Protein AF-A0A8J2WYN8-F1 (afdb_monomer)

Radius of gyration: 25.03 Å; Cα contacts (8 Å, |Δi|>4): 857; chains: 1; bounding box: 60×50×77 Å

InterPro domains:
  IPR005123 Oxoglutarate/iron-dependent dioxygenase domain [PS51471] (259-379)
  IPR044862 Prolyl 4-hydroxylase alpha subunit, Fe(2+) 2OG dioxygenase domain [PF13640] (271-374)

Sequence (410 aa):
MHRRAALITAIAVASALSGGSVPQGVRRVAVSDGVRQPEVDALINAARDCVGVSYASTRIDNTRRCALFESLDDIEPLIEYWDEIGGAPLLMLADDQSWDDSCNVTARAAAAVDKFAAQHALLKSLSTRPTAAKHVVAENVAIDGSYVDHGGDRWFDTSRVAAVDGLVDEALSASLLKAMRARPDGVDKRSWRRGALRDVVDGESLSSAGACWGLSSARLKSLYASDAVMELQSRIVAYLERCNDEVLVSALPEAALGDAVGPIAANAPVHGDEYGWHIDADPMLLPPGPFTDFFGRAPNRAPGCPRFVSALVYPVPEWQPDWGAPTEFLDPPTGETIAIEPRPGRVVFLDQDVSHRVCAPTAAACSRPRYSLVMKLVLHAPGAVARFAPDPPDTVVGSARPPADAIDAS

pLDDT: mean 86.94, std 16.6, range [26.22, 98.81]

Nearest PDB structures (foldseek):
  6zbn-assembly4_D  TM=6.336E-01  e=5.758E-04  Homo sapiens
  3kt4-assembly1_A  TM=5.141E-01  e=1.601E-03  Saccharomyces cerevisiae
  2rdq-assembly1_A  TM=4.640E-01  e=2.440E-03  Streptomyces avermitilis
  4nhm-assembly1_A  TM=5.851E-01  e=1.673E-02  Saccharomyces cerevisiae S288C
  7b01-assembly1_A  TM=4.293E-01  e=7.404E-01  Escherichia coli

Structure (mmCIF, N/CA/C/O backbone):
data_AF-A0A8J2WYN8-F1
#
_entry.id   AF-A0A8J2WYN8-F1
#
loop_
_atom_site.group_PDB
_atom_site.id
_atom_site.type_symbol
_atom_site.label_atom_id
_atom_site.label_alt_id
_atom_site.label_comp_id
_atom_site.label_asym_id
_atom_site.label_entity_id
_atom_site.label_seq_id
_atom_site.pdbx_PDB_ins_code
_atom_site.Cartn_x
_atom_site.Cartn_y
_atom_site.Cartn_z
_atom_site.occupancy
_atom_site.B_iso_or_equiv
_atom_site.auth_seq_id
_atom_site.auth_comp_id
_atom_site.auth_asym_id
_atom_site.auth_atom_id
_atom_site.pdbx_PDB_model_num
ATOM 1 N N . MET A 1 1 ? -9.148 28.304 49.573 1.00 35.09 1 MET A N 1
ATOM 2 C CA . MET A 1 1 ? -8.617 27.595 48.384 1.00 35.09 1 MET A CA 1
ATOM 3 C C . MET A 1 1 ? -8.195 26.161 48.723 1.00 35.09 1 MET A C 1
ATOM 5 O O . MET A 1 1 ? -7.180 25.661 48.272 1.00 35.09 1 MET A O 1
ATOM 9 N N . HIS A 1 2 ? -9.046 25.479 49.484 1.00 32.72 2 HIS A N 1
ATOM 10 C CA . HIS A 1 2 ? -9.071 24.042 49.729 1.00 32.72 2 HIS A CA 1
ATOM 11 C C . HIS A 1 2 ? -10.560 23.679 49.761 1.00 32.72 2 HIS A C 1
ATOM 13 O O . HIS A 1 2 ? -11.350 24.506 50.223 1.00 32.72 2 HIS A O 1
ATOM 19 N N . ARG A 1 3 ? -10.911 22.469 49.307 1.00 27.56 3 ARG A N 1
ATOM 20 C CA . ARG A 1 3 ? -12.270 21.920 49.080 1.00 27.56 3 ARG A CA 1
ATOM 21 C C . ARG A 1 3 ? -12.841 22.140 47.675 1.00 27.56 3 ARG A C 1
ATOM 23 O O . ARG A 1 3 ? -13.651 23.033 47.462 1.00 27.56 3 ARG A O 1
ATOM 30 N N . ARG A 1 4 ? -12.475 21.240 46.757 1.00 26.22 4 ARG A N 1
ATOM 31 C CA . ARG A 1 4 ? -13.317 20.750 45.643 1.00 26.22 4 ARG A CA 1
ATOM 32 C C . ARG A 1 4 ? -12.745 19.436 45.074 1.00 26.22 4 ARG A C 1
ATOM 34 O O . ARG A 1 4 ? -12.558 19.293 43.880 1.00 26.22 4 ARG A O 1
ATOM 41 N N . ALA A 1 5 ? -12.415 18.494 45.963 1.00 29.89 5 ALA A N 1
ATOM 42 C CA . ALA A 1 5 ? -11.735 17.239 45.615 1.00 29.89 5 ALA A CA 1
ATOM 43 C C . ALA A 1 5 ? -12.341 15.993 46.297 1.00 29.89 5 ALA A C 1
ATOM 45 O O . ALA A 1 5 ? -11.616 15.057 46.598 1.00 29.89 5 ALA A O 1
ATOM 46 N N . ALA A 1 6 ? -13.643 15.962 46.611 1.00 28.42 6 ALA A N 1
ATOM 47 C CA . ALA A 1 6 ? -14.200 14.809 47.340 1.00 28.42 6 ALA A CA 1
ATOM 48 C C . ALA A 1 6 ? -15.687 14.499 47.096 1.00 28.42 6 ALA A C 1
ATOM 50 O O . ALA A 1 6 ? -16.316 13.858 47.931 1.00 28.42 6 ALA A O 1
ATOM 51 N N . LEU A 1 7 ? -16.293 14.941 45.992 1.00 26.84 7 LEU A N 1
ATOM 52 C CA . LEU A 1 7 ? -17.714 14.662 45.768 1.00 26.84 7 LEU A CA 1
ATOM 53 C C . LEU A 1 7 ? -18.052 14.610 44.275 1.00 26.84 7 LEU A C 1
ATOM 55 O O . LEU A 1 7 ? -18.642 15.554 43.785 1.00 26.84 7 LEU A O 1
ATOM 59 N N . ILE A 1 8 ? -17.611 13.557 43.572 1.00 28.39 8 ILE A N 1
ATOM 60 C CA . ILE A 1 8 ? -18.200 12.932 42.357 1.00 28.39 8 ILE A CA 1
ATOM 61 C C . ILE A 1 8 ? -17.466 11.577 42.179 1.00 28.39 8 ILE A C 1
ATOM 63 O O . ILE A 1 8 ? -16.752 11.322 41.221 1.00 28.39 8 ILE A O 1
ATOM 67 N N . THR A 1 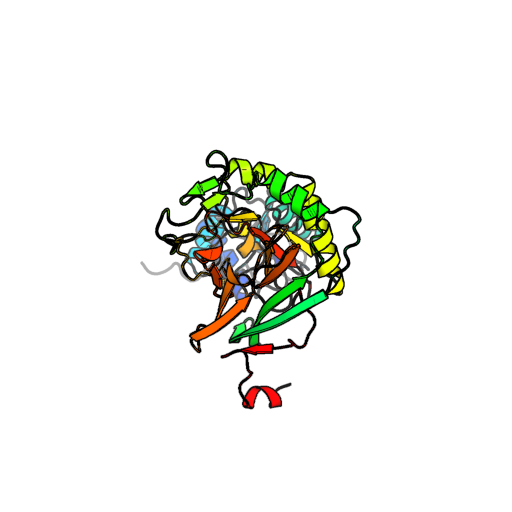9 ? -17.552 10.693 43.176 1.00 30.94 9 THR A N 1
ATOM 68 C CA . THR A 1 9 ? -17.023 9.307 43.075 1.00 30.94 9 THR A CA 1
ATOM 69 C C . THR A 1 9 ? -18.038 8.286 43.598 1.00 30.94 9 THR A C 1
ATOM 71 O O . THR A 1 9 ? -17.698 7.158 43.915 1.00 30.94 9 THR A O 1
ATOM 74 N N . ALA A 1 10 ? -19.317 8.661 43.687 1.00 27.75 10 ALA A N 1
ATOM 75 C CA . ALA A 1 10 ? -20.355 7.796 44.256 1.00 27.75 10 ALA A CA 1
ATOM 76 C C . ALA A 1 10 ? -21.589 7.591 43.360 1.00 27.75 10 ALA A C 1
ATOM 78 O O . ALA A 1 10 ? -22.532 6.943 43.794 1.00 27.75 10 ALA A O 1
ATOM 79 N N . ILE A 1 11 ? -21.604 8.100 42.121 1.00 30.20 11 ILE A N 1
ATOM 80 C CA . ILE A 1 11 ? -22.766 7.939 41.219 1.00 30.20 11 ILE A CA 1
ATOM 81 C C . ILE A 1 11 ? -22.495 6.945 40.072 1.00 30.20 11 ILE A C 1
ATOM 83 O O . ILE A 1 11 ? -23.433 6.380 39.526 1.00 30.20 11 ILE A O 1
ATOM 87 N N . ALA A 1 12 ? -21.237 6.615 39.767 1.00 31.59 12 ALA A N 1
ATOM 88 C CA . ALA A 1 12 ? -20.914 5.754 38.622 1.00 31.59 12 ALA A CA 1
ATOM 89 C C . ALA A 1 12 ? -20.920 4.234 38.903 1.00 31.59 12 ALA A C 1
ATOM 91 O O . ALA A 1 12 ? -20.839 3.455 37.964 1.00 31.59 12 ALA A O 1
ATOM 92 N N . VAL A 1 13 ? -21.040 3.779 40.159 1.00 32.12 13 VAL A N 1
ATOM 93 C CA . VAL A 1 13 ? -20.859 2.343 40.494 1.00 32.12 13 VAL A CA 1
ATOM 94 C C . VAL A 1 13 ? -22.176 1.595 40.772 1.00 32.12 13 VAL A C 1
ATOM 96 O O . VAL A 1 13 ? -22.166 0.384 40.956 1.00 32.12 13 VAL A O 1
ATOM 99 N N . ALA A 1 14 ? -23.340 2.255 40.739 1.00 29.53 14 ALA A N 1
ATOM 100 C CA . ALA A 1 14 ? -24.606 1.604 41.115 1.00 29.53 14 ALA A CA 1
ATOM 101 C C . ALA A 1 14 ? -25.572 1.253 39.962 1.00 29.53 14 ALA A C 1
ATOM 103 O O . ALA A 1 14 ? -26.503 0.491 40.200 1.00 29.53 14 ALA A O 1
ATOM 104 N N . SER A 1 15 ? -25.370 1.728 38.726 1.00 34.28 15 SER A N 1
ATOM 105 C CA . SER A 1 15 ? -26.330 1.477 37.625 1.00 34.28 15 SER A CA 1
ATOM 106 C C . SER A 1 15 ? -25.918 0.397 36.623 1.00 34.28 15 SER A C 1
ATOM 108 O O . SER A 1 15 ? -26.690 0.085 35.725 1.00 34.28 15 SER A O 1
ATOM 110 N N . ALA A 1 16 ? -24.755 -0.238 36.787 1.00 35.59 16 ALA A N 1
ATOM 111 C CA . ALA A 1 16 ? -24.301 -1.283 35.865 1.00 35.59 16 ALA A CA 1
ATOM 112 C C . ALA A 1 16 ? -24.928 -2.676 36.105 1.00 35.59 16 ALA A C 1
ATOM 114 O O . ALA A 1 16 ? -24.562 -3.620 35.414 1.00 35.59 16 ALA A O 1
ATOM 115 N N . LEU A 1 17 ? -25.850 -2.851 37.065 1.00 38.47 17 LEU A N 1
ATOM 116 C CA . LEU A 1 17 ? -26.374 -4.187 37.414 1.00 38.47 17 LEU A CA 1
ATOM 117 C C . LEU A 1 17 ? -27.896 -4.307 37.547 1.00 38.47 17 LEU A C 1
ATOM 119 O O . LEU A 1 17 ? -28.401 -5.316 38.030 1.00 38.47 17 LEU A O 1
ATOM 123 N N . SER A 1 18 ? -28.672 -3.320 37.124 1.00 35.66 18 SER A N 1
ATOM 124 C CA . SER A 1 18 ? -30.131 -3.466 37.031 1.00 35.66 18 SER A CA 1
ATOM 125 C C . SER A 1 18 ? -30.677 -2.328 36.189 1.00 35.66 18 SER A C 1
ATOM 127 O O . SER A 1 18 ? -30.191 -1.212 36.330 1.00 35.66 18 SER A O 1
ATOM 129 N N . GLY A 1 19 ? -31.643 -2.614 35.309 1.00 41.75 19 GLY A N 1
ATOM 130 C CA . GLY A 1 19 ? -32.281 -1.663 34.387 1.00 41.75 19 GLY A CA 1
ATOM 131 C C . GLY A 1 19 ? -32.962 -0.484 35.088 1.00 41.75 19 GLY A C 1
ATOM 132 O O . GLY A 1 19 ? -34.185 -0.405 35.155 1.00 41.75 19 GLY A O 1
ATOM 133 N N . GLY A 1 20 ? -32.156 0.410 35.649 1.00 38.44 20 GLY A N 1
ATOM 134 C CA . GLY A 1 20 ? -32.548 1.640 36.305 1.00 38.44 20 GLY A CA 1
ATOM 135 C C . GLY A 1 20 ? -32.341 2.810 35.359 1.00 38.44 20 GLY A C 1
ATOM 136 O O . GLY A 1 20 ? -31.286 2.945 34.741 1.00 38.44 20 GLY A O 1
ATOM 137 N N . SER A 1 21 ? -33.359 3.660 35.277 1.00 48.25 21 SER A N 1
ATOM 138 C CA . SER A 1 21 ? -33.360 4.909 34.520 1.00 48.25 21 SER A CA 1
ATOM 139 C C . SER A 1 21 ? -32.094 5.730 34.781 1.00 48.25 21 SER A C 1
ATOM 141 O O . SER A 1 21 ? -31.799 6.067 35.933 1.00 48.25 21 SER A O 1
ATOM 143 N N . VAL A 1 22 ? -31.373 6.075 33.713 1.00 54.19 22 VAL A N 1
ATOM 144 C CA . VAL A 1 22 ? -30.202 6.960 33.744 1.00 54.19 22 VAL A CA 1
ATOM 145 C C . VAL A 1 22 ? -30.594 8.306 34.388 1.00 54.19 22 VAL A C 1
ATOM 147 O O . VAL A 1 22 ? -31.650 8.847 34.045 1.00 54.19 22 VAL A O 1
ATOM 150 N N . PRO A 1 23 ? -29.804 8.863 35.332 1.00 55.50 23 PRO A N 1
ATOM 151 C CA . PRO A 1 23 ? -30.105 10.157 35.944 1.00 55.50 23 PRO A CA 1
ATOM 152 C C . PRO A 1 23 ? -30.298 11.248 34.883 1.00 55.50 23 PRO A C 1
ATOM 154 O O . PRO A 1 23 ? -29.521 11.326 33.931 1.00 55.50 23 PRO A O 1
ATOM 157 N N . GLN A 1 24 ? -31.303 12.117 35.054 1.00 53.19 24 GLN A N 1
ATOM 158 C CA . GLN A 1 24 ? -31.520 13.258 34.156 1.00 53.19 24 GLN A CA 1
ATOM 159 C C . GLN A 1 24 ? -30.220 14.069 33.997 1.00 53.19 24 GLN A C 1
ATOM 161 O O . GLN A 1 24 ? -29.684 14.581 34.979 1.00 53.19 24 GLN A O 1
ATOM 166 N N . GLY A 1 25 ? -29.720 14.172 32.760 1.00 69.75 25 GLY A N 1
ATOM 167 C CA . GLY A 1 25 ? -28.495 14.907 32.415 1.00 69.75 25 GLY A CA 1
ATOM 168 C C . GLY A 1 25 ? -27.235 14.054 32.206 1.00 69.75 25 GLY A C 1
ATOM 169 O O . GLY A 1 25 ? -26.208 14.615 31.832 1.00 69.75 25 GLY A O 1
ATOM 170 N N . VAL A 1 26 ? -27.294 12.732 32.406 1.00 79.56 26 VAL A N 1
ATOM 171 C CA . VAL A 1 26 ? -26.213 11.796 32.043 1.00 79.56 26 VAL A CA 1
ATOM 172 C C . VAL A 1 26 ? -26.554 11.124 30.711 1.00 79.56 26 VAL A C 1
ATOM 174 O O . VAL A 1 26 ? -27.660 10.615 30.547 1.00 79.56 26 VAL A O 1
ATOM 177 N N . ARG A 1 27 ? -25.620 11.132 29.756 1.00 88.69 27 ARG A N 1
ATOM 178 C CA . ARG A 1 27 ? -25.753 10.452 28.453 1.00 88.69 27 ARG A CA 1
ATOM 179 C C . ARG A 1 27 ? -25.045 9.098 28.467 1.00 88.69 27 ARG A C 1
ATOM 181 O O . ARG A 1 27 ? -24.348 8.782 29.431 1.00 88.69 27 ARG A O 1
ATOM 188 N N . ARG A 1 28 ? -25.192 8.282 27.424 1.00 91.44 28 ARG A N 1
ATOM 189 C CA . ARG A 1 28 ? -24.475 7.002 27.307 1.00 91.44 28 ARG A CA 1
ATOM 190 C C . ARG A 1 28 ? -23.304 7.061 26.340 1.00 91.44 28 ARG A C 1
ATOM 192 O O . ARG A 1 28 ? -23.324 7.768 25.338 1.00 91.44 28 ARG A O 1
ATOM 199 N N . VAL A 1 29 ? -22.283 6.278 26.661 1.00 93.19 29 VAL A N 1
ATOM 200 C CA . VAL A 1 29 ? -21.207 5.917 25.741 1.00 93.19 29 VAL A CA 1
ATOM 201 C C . VAL A 1 29 ? -21.162 4.398 25.641 1.00 93.19 29 VAL A C 1
ATOM 203 O O . VAL A 1 29 ? -21.117 3.699 26.653 1.00 93.19 29 VAL A O 1
ATOM 206 N N . ALA A 1 30 ? -21.218 3.864 24.431 1.00 92.31 30 ALA A N 1
ATOM 207 C CA . ALA A 1 30 ? -21.058 2.439 24.193 1.00 92.31 30 ALA A CA 1
ATOM 208 C C . ALA A 1 30 ? -19.592 2.164 23.909 1.00 92.31 30 ALA A C 1
ATOM 210 O O . ALA A 1 30 ? -19.028 2.786 23.015 1.00 92.31 30 ALA A O 1
ATOM 211 N N . VAL A 1 31 ? -18.973 1.260 24.659 1.00 93.44 31 VAL A N 1
ATOM 212 C CA . VAL A 1 31 ? -17.551 0.955 24.528 1.00 93.44 31 VAL A CA 1
ATOM 213 C C . VAL A 1 31 ? -17.369 -0.533 24.282 1.00 93.44 31 VAL A C 1
ATOM 215 O O . VAL A 1 31 ? -17.897 -1.361 25.025 1.00 93.44 31 VAL A O 1
ATOM 218 N N . SER A 1 32 ? -16.605 -0.866 23.245 1.00 91.38 32 SER A N 1
ATOM 219 C CA . SER A 1 32 ? -16.239 -2.251 22.925 1.00 91.38 32 SER A CA 1
ATOM 220 C C . SER A 1 32 ? -15.540 -2.974 24.084 1.00 91.38 32 SER A C 1
ATOM 222 O O . SER A 1 32 ? -14.856 -2.354 24.909 1.00 91.38 32 SER A O 1
ATOM 224 N N . ASP A 1 33 ? -15.666 -4.299 24.130 1.00 85.56 33 ASP A N 1
ATOM 225 C CA . ASP A 1 33 ? -15.058 -5.141 25.172 1.00 85.56 33 ASP A CA 1
ATOM 226 C C . ASP A 1 33 ? -13.519 -5.084 25.202 1.00 85.56 33 ASP A C 1
ATOM 228 O O . ASP A 1 33 ? -12.912 -5.292 26.252 1.00 85.56 33 ASP A O 1
ATOM 232 N N . GLY A 1 34 ? -12.878 -4.703 24.093 1.00 83.06 34 GLY A N 1
ATOM 233 C CA . GLY A 1 34 ? -11.422 -4.538 24.004 1.00 83.06 34 GLY A CA 1
ATOM 234 C C . GLY A 1 34 ? -10.844 -3.313 24.733 1.00 83.06 34 GLY A C 1
ATOM 235 O O . GLY A 1 34 ? -9.624 -3.164 24.783 1.00 83.06 34 GLY A O 1
ATOM 236 N N . VAL A 1 35 ? -11.675 -2.421 25.287 1.00 87.38 35 VAL A N 1
ATOM 237 C CA . VAL A 1 35 ? -11.226 -1.199 25.986 1.00 87.38 35 VAL A CA 1
ATOM 238 C C . VAL A 1 35 ? -11.249 -1.419 27.498 1.00 87.38 35 VAL A C 1
ATOM 240 O O . VAL A 1 35 ? -12.298 -1.688 28.086 1.00 87.38 35 VAL A O 1
ATOM 243 N N . ARG A 1 36 ? -10.114 -1.294 28.183 1.00 89.62 36 ARG A N 1
ATOM 244 C CA . ARG A 1 36 ? -10.027 -1.628 29.615 1.00 89.62 36 ARG A CA 1
ATOM 245 C C . ARG A 1 36 ? -10.719 -0.572 30.472 1.00 89.62 36 ARG A C 1
ATOM 247 O O . ARG A 1 36 ? -10.819 0.587 30.089 1.00 89.62 36 ARG A O 1
ATOM 254 N N . GLN A 1 37 ? -11.160 -0.952 31.673 1.00 91.94 37 GLN A N 1
ATOM 255 C CA . GLN A 1 37 ? -11.884 -0.034 32.562 1.00 91.94 37 GLN A CA 1
ATOM 256 C C . GLN A 1 37 ? -11.144 1.291 32.848 1.00 91.94 37 GLN A C 1
ATOM 258 O O . GLN A 1 37 ? -11.787 2.330 32.749 1.00 91.94 37 GLN A O 1
ATOM 263 N N . PRO A 1 38 ? -9.819 1.315 33.100 1.00 92.44 38 PRO A N 1
ATOM 264 C CA . PRO A 1 38 ? -9.104 2.580 33.283 1.00 92.44 38 PRO A CA 1
ATOM 265 C C . PRO A 1 38 ? -9.143 3.491 32.046 1.00 92.44 38 PRO A C 1
ATOM 267 O O . PRO A 1 38 ? -9.173 4.709 32.187 1.00 92.44 38 PRO A O 1
ATOM 270 N N . GLU A 1 39 ? -9.167 2.912 30.840 1.00 91.94 39 GLU A N 1
ATOM 271 C CA . GLU A 1 39 ? -9.301 3.662 29.583 1.00 91.94 39 GLU A CA 1
ATOM 272 C C . GLU A 1 39 ? -10.721 4.229 29.450 1.00 91.94 39 GLU A C 1
ATOM 274 O O . GLU A 1 39 ? -10.882 5.384 29.072 1.00 91.94 39 GLU A O 1
ATOM 279 N N . VAL A 1 40 ? -11.745 3.459 29.838 1.00 93.38 40 VAL A N 1
ATOM 280 C CA . VAL A 1 40 ? -13.140 3.933 29.889 1.00 93.38 40 VAL A CA 1
ATOM 281 C C . VAL A 1 40 ? -13.297 5.098 30.867 1.00 93.38 40 VAL A C 1
ATOM 283 O O . VAL A 1 40 ? -13.928 6.100 30.536 1.00 93.38 40 VAL A O 1
ATOM 286 N N . ASP A 1 41 ? -12.711 4.993 32.058 1.00 93.31 41 ASP A N 1
ATOM 287 C CA . ASP A 1 41 ? -12.786 6.046 33.072 1.00 93.31 41 ASP A CA 1
ATOM 288 C C . ASP A 1 41 ? -12.071 7.320 32.595 1.00 93.31 41 ASP A C 1
ATOM 290 O O . ASP A 1 41 ? -12.592 8.426 32.757 1.00 93.31 41 ASP A O 1
ATOM 294 N N . ALA A 1 42 ? -10.899 7.176 31.967 1.00 92.56 42 ALA A N 1
ATOM 295 C CA . ALA A 1 42 ? -10.177 8.286 31.351 1.00 92.56 42 ALA A CA 1
ATOM 296 C C . ALA A 1 42 ? -11.002 8.945 30.235 1.00 92.56 42 ALA A C 1
ATOM 298 O O . ALA A 1 42 ? -11.118 10.168 30.214 1.00 92.56 42 ALA A O 1
ATOM 299 N N . LEU A 1 43 ? -11.635 8.149 29.369 1.00 93.06 43 LEU A N 1
ATOM 300 C CA . LEU A 1 43 ? -12.469 8.626 28.266 1.00 93.06 43 LEU A CA 1
ATOM 301 C C . LEU A 1 43 ? -13.679 9.427 28.764 1.00 93.06 43 LEU A C 1
ATOM 303 O O . LEU A 1 43 ? -13.981 10.497 28.242 1.00 93.06 43 LEU A O 1
ATOM 307 N N . ILE A 1 44 ? -14.363 8.939 29.803 1.00 93.31 44 ILE A N 1
ATOM 308 C CA . ILE A 1 44 ? -15.505 9.642 30.406 1.00 93.31 44 ILE A CA 1
ATOM 309 C C . ILE A 1 44 ? -15.057 10.960 31.049 1.00 93.31 44 ILE A C 1
ATOM 311 O O . ILE A 1 44 ? -15.760 11.967 30.940 1.00 93.31 44 ILE A O 1
ATOM 315 N N . ASN A 1 45 ? -13.898 10.972 31.715 1.00 92.31 45 ASN A N 1
ATOM 316 C CA . ASN A 1 45 ? -13.340 12.199 32.280 1.00 92.31 45 ASN A CA 1
ATOM 317 C C . ASN A 1 45 ? -12.979 13.203 31.178 1.00 92.31 45 ASN A C 1
ATOM 319 O O . ASN A 1 45 ? -13.377 14.358 31.284 1.00 92.31 45 ASN A O 1
ATOM 323 N N . ALA A 1 46 ? -12.332 12.751 30.102 1.00 91.38 46 ALA A N 1
ATOM 324 C CA . ALA A 1 46 ? -12.022 13.571 28.936 1.00 91.38 46 ALA A CA 1
ATOM 325 C C . ALA A 1 46 ? -13.289 14.171 28.309 1.00 91.38 46 ALA A C 1
ATOM 327 O O . ALA A 1 46 ? -13.356 15.376 28.089 1.00 91.38 46 ALA A O 1
ATOM 328 N N . ALA A 1 47 ? -14.340 13.369 28.113 1.00 91.06 47 ALA A N 1
ATOM 329 C CA . ALA A 1 47 ? -15.616 13.851 27.587 1.00 91.06 47 ALA A CA 1
ATOM 330 C C . ALA A 1 47 ? -16.261 14.907 28.501 1.00 91.06 47 ALA A C 1
ATOM 332 O O . ALA A 1 47 ? -16.721 15.946 28.030 1.00 91.06 47 ALA A O 1
ATOM 333 N N . ARG A 1 48 ? -16.251 14.695 29.821 1.00 91.19 48 ARG A N 1
ATOM 334 C CA . ARG A 1 48 ? -16.761 15.691 30.772 1.00 91.19 48 ARG A CA 1
ATOM 335 C C . ARG A 1 48 ? -15.960 16.989 30.715 1.00 91.19 48 ARG A C 1
ATOM 337 O O . ARG A 1 48 ? -16.559 18.061 30.765 1.00 91.19 48 ARG A O 1
ATOM 344 N N . ASP A 1 49 ? -14.641 16.889 30.654 1.00 89.75 49 ASP A N 1
ATOM 345 C CA . ASP A 1 49 ? -13.751 18.041 30.749 1.00 89.75 49 ASP A CA 1
ATOM 346 C C . ASP A 1 49 ? -13.717 18.834 29.426 1.00 89.75 49 ASP A C 1
ATOM 348 O O . ASP A 1 49 ? -13.650 20.061 29.459 1.00 89.75 49 ASP A O 1
ATOM 352 N N . CYS A 1 50 ? -13.860 18.152 28.282 1.00 88.75 50 CYS A N 1
ATOM 353 C CA . CYS A 1 50 ? -13.879 18.748 26.945 1.00 88.75 50 CYS A CA 1
ATOM 354 C C . CYS A 1 50 ? -15.270 19.271 26.540 1.00 88.75 50 CYS A C 1
ATOM 356 O O . CYS A 1 50 ? -15.416 20.448 26.211 1.00 88.75 50 CYS A O 1
ATOM 358 N N . VAL A 1 51 ? -16.316 18.434 26.602 1.00 87.31 51 VAL A N 1
ATOM 359 C CA . VAL A 1 51 ? -17.657 18.794 26.092 1.00 87.31 51 VAL A CA 1
ATOM 360 C C . VAL A 1 51 ? -18.664 19.150 27.191 1.00 87.31 51 VAL A C 1
ATOM 362 O O . VAL A 1 51 ? -19.809 19.492 26.900 1.00 87.31 51 VAL A O 1
ATOM 365 N N . GLY A 1 52 ? -18.278 19.081 28.469 1.00 86.94 52 GLY A N 1
ATOM 366 C CA . GLY A 1 52 ? -19.147 19.441 29.598 1.00 86.94 52 GLY A CA 1
ATOM 367 C C . GLY A 1 52 ? -20.275 18.441 29.880 1.00 86.94 52 GLY A C 1
ATOM 368 O O . GLY A 1 52 ? -21.149 18.716 30.706 1.00 86.94 52 GLY A O 1
ATOM 369 N N . VAL A 1 53 ? -20.275 17.283 29.213 1.00 86.12 53 VAL A N 1
ATOM 370 C CA . VAL A 1 53 ? -21.324 16.259 29.310 1.00 86.12 53 VAL A CA 1
ATOM 371 C C . VAL A 1 53 ? -20.810 15.058 30.096 1.00 86.12 53 VAL A C 1
ATOM 373 O O . VAL A 1 53 ? -19.726 14.544 29.842 1.00 86.12 53 VAL A O 1
ATOM 376 N N . SER A 1 54 ? -21.602 14.587 31.059 1.00 88.88 54 SER A N 1
ATOM 377 C CA . SER A 1 54 ? -21.294 13.355 31.790 1.00 88.88 54 SER A CA 1
ATOM 378 C C . SER A 1 54 ? -21.861 12.144 31.059 1.00 88.88 54 SER A C 1
ATOM 380 O O . SER A 1 54 ? -23.040 12.137 30.699 1.00 88.88 54 SER A O 1
ATOM 382 N N . TYR A 1 55 ? -21.037 11.110 30.900 1.00 91.56 55 TYR A N 1
ATOM 383 C CA . TYR A 1 55 ? -21.418 9.860 30.252 1.00 91.56 55 TYR A CA 1
ATOM 384 C C . TYR A 1 55 ? -21.380 8.678 31.227 1.00 91.56 55 TYR A C 1
ATOM 386 O O . TYR A 1 55 ? -20.522 8.612 32.107 1.00 91.56 55 TYR A O 1
ATOM 394 N N . ALA A 1 56 ? -22.298 7.732 31.047 1.00 91.62 56 ALA A N 1
ATOM 395 C CA . ALA A 1 56 ? -22.250 6.397 31.631 1.00 91.62 56 ALA A CA 1
ATOM 396 C C . ALA A 1 56 ? -21.888 5.382 30.540 1.00 91.62 56 ALA A C 1
ATOM 398 O O . ALA A 1 56 ? -22.453 5.423 29.445 1.00 91.62 56 ALA A O 1
ATOM 399 N N . SER A 1 57 ? -20.950 4.474 30.819 1.00 92.19 57 SER A N 1
ATOM 400 C CA . SER A 1 57 ? -20.524 3.478 29.836 1.00 92.19 57 SER A CA 1
ATOM 401 C C . SER A 1 57 ? -21.439 2.256 29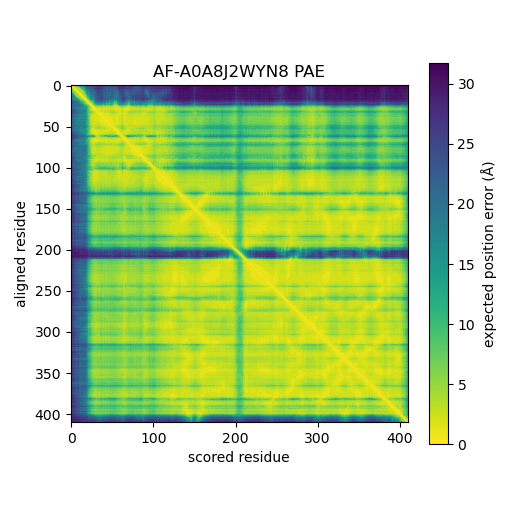.798 1.00 92.19 57 SER A C 1
ATOM 403 O O . SER A 1 57 ? -21.953 1.795 30.815 1.00 92.19 57 SER A O 1
ATOM 405 N N . THR A 1 58 ? -21.634 1.714 28.600 1.00 91.88 58 THR A N 1
ATOM 406 C CA . THR A 1 58 ? -22.267 0.415 28.343 1.00 91.88 58 THR A CA 1
ATOM 407 C C . THR A 1 58 ? -21.326 -0.419 27.487 1.00 91.88 58 THR A C 1
ATOM 409 O O . THR A 1 58 ? -20.710 0.106 26.562 1.00 91.88 58 THR A O 1
ATOM 412 N N . ARG A 1 59 ? -21.194 -1.709 27.796 1.00 91.69 59 ARG A N 1
ATOM 413 C CA . ARG A 1 59 ? -20.368 -2.630 27.010 1.00 91.69 59 ARG A CA 1
ATOM 414 C C . ARG A 1 59 ? -21.112 -3.104 25.770 1.00 91.69 59 ARG A C 1
ATOM 416 O O . ARG A 1 59 ? -22.309 -3.376 25.844 1.00 91.69 59 ARG A O 1
ATOM 423 N N . ILE A 1 60 ? -20.401 -3.182 24.651 1.00 89.69 60 ILE A N 1
ATOM 424 C CA . ILE A 1 60 ? -20.912 -3.726 23.393 1.00 89.69 60 ILE A CA 1
ATOM 425 C C . ILE A 1 60 ? -19.965 -4.795 22.860 1.00 89.69 60 ILE A C 1
ATOM 427 O O . ILE A 1 60 ? -18.742 -4.650 22.933 1.00 89.69 60 ILE A O 1
ATOM 431 N N . ASP A 1 61 ? -20.558 -5.833 22.280 1.00 85.38 61 ASP A N 1
ATOM 432 C CA . ASP A 1 61 ? -19.819 -6.854 21.550 1.00 85.38 61 ASP A CA 1
ATOM 433 C C . ASP A 1 61 ? -19.422 -6.280 20.189 1.00 85.38 61 ASP A C 1
ATOM 435 O O . ASP A 1 61 ? -20.238 -6.126 19.277 1.00 85.38 61 ASP A O 1
ATOM 439 N N . ASN A 1 62 ? -18.169 -5.854 20.093 1.00 74.75 62 ASN A N 1
ATOM 440 C CA . ASN A 1 62 ? -17.589 -5.354 18.863 1.00 74.75 62 ASN A CA 1
ATOM 441 C C . ASN A 1 62 ? -16.119 -5.761 18.822 1.00 74.75 62 ASN A C 1
ATOM 443 O O . ASN A 1 62 ? -15.369 -5.541 19.774 1.00 74.75 62 ASN A O 1
ATOM 447 N N . THR A 1 63 ? -15.710 -6.335 17.696 1.00 70.31 63 THR A N 1
ATOM 448 C CA . THR A 1 63 ? -14.333 -6.777 17.467 1.00 70.31 63 THR A CA 1
ATOM 449 C C . THR A 1 63 ? -13.357 -5.606 17.332 1.00 70.31 63 THR A C 1
ATOM 451 O O . THR A 1 63 ? -12.152 -5.788 17.502 1.00 70.31 63 THR A O 1
ATOM 454 N N . ARG A 1 64 ? -13.849 -4.391 17.054 1.00 83.56 64 ARG A N 1
ATOM 455 C CA . ARG A 1 64 ? -13.055 -3.160 16.972 1.00 83.56 64 ARG A CA 1
ATOM 456 C C . ARG A 1 64 ? -13.045 -2.423 18.305 1.00 83.56 64 ARG A C 1
ATOM 458 O O . ARG A 1 64 ? -14.096 -2.198 18.904 1.00 83.56 64 ARG A O 1
ATOM 465 N N . ARG A 1 65 ? -11.860 -1.953 18.709 1.00 88.00 65 ARG A N 1
ATOM 466 C CA . ARG A 1 65 ? -11.687 -1.028 19.837 1.00 88.00 65 ARG A CA 1
ATOM 467 C C . ARG A 1 65 ? -12.322 0.324 19.498 1.00 88.00 65 ARG A C 1
ATOM 469 O O . ARG A 1 65 ? -11.695 1.151 18.842 1.00 88.00 65 ARG A O 1
ATOM 476 N N . CYS A 1 66 ? -13.560 0.538 19.933 1.00 92.50 66 CYS A N 1
ATOM 477 C CA . CYS A 1 66 ? -14.325 1.751 19.646 1.00 92.50 66 CYS A CA 1
ATOM 478 C C . CYS A 1 66 ? -15.140 2.259 20.844 1.00 92.50 66 CYS A C 1
ATOM 480 O O . CYS A 1 66 ? -15.446 1.504 21.778 1.00 92.50 66 CYS A O 1
ATOM 482 N N . ALA A 1 67 ? -15.496 3.544 20.778 1.00 93.69 67 ALA A N 1
ATOM 483 C CA . ALA A 1 67 ? -16.452 4.212 21.648 1.00 93.69 67 ALA A CA 1
ATOM 484 C C . ALA A 1 67 ? -17.459 5.031 20.821 1.00 93.69 67 ALA A C 1
ATOM 486 O O . ALA A 1 67 ? -17.062 5.882 20.030 1.00 93.69 67 ALA A O 1
ATOM 487 N N . LEU A 1 68 ? -18.758 4.791 21.020 1.00 93.06 68 LEU A N 1
ATOM 488 C CA . LEU A 1 68 ? -19.853 5.526 20.377 1.00 93.06 68 LEU A CA 1
ATOM 489 C C . LEU A 1 68 ? -20.560 6.411 21.411 1.00 93.06 68 LEU A C 1
ATOM 491 O O . LEU A 1 68 ? -21.044 5.900 22.421 1.00 93.06 68 LEU A O 1
ATOM 495 N N . PHE A 1 69 ? -20.633 7.717 21.165 1.00 93.25 69 PHE A N 1
ATOM 496 C CA . PHE A 1 69 ? -21.217 8.705 22.075 1.00 93.25 69 PHE A CA 1
ATOM 497 C C . PHE A 1 69 ? -22.656 9.053 21.686 1.00 93.25 69 PHE A C 1
ATOM 499 O O . PHE A 1 69 ? -22.918 9.439 20.550 1.00 93.25 69 PHE A O 1
ATOM 506 N N . GLU A 1 70 ? -23.582 8.950 22.642 1.00 91.94 70 GLU A N 1
ATOM 507 C CA . GLU A 1 70 ? -24.994 9.305 22.467 1.00 91.94 70 GLU A CA 1
ATOM 508 C C . GLU A 1 70 ? -25.197 10.830 22.412 1.00 91.94 70 GLU A C 1
ATOM 510 O O . GLU A 1 70 ? -24.777 11.561 23.316 1.00 91.94 70 GLU A O 1
ATOM 515 N N . SER A 1 71 ? -25.949 11.292 21.409 1.00 86.56 71 SER A N 1
ATOM 516 C CA . SER A 1 71 ? -26.378 12.687 21.218 1.00 86.56 71 SER A CA 1
ATOM 517 C C . SER A 1 71 ? -25.230 13.704 21.183 1.00 86.56 71 SER A C 1
ATOM 519 O O . SER A 1 71 ? -25.372 14.820 21.695 1.00 86.56 71 SER A O 1
ATOM 521 N N . LEU A 1 72 ? -24.076 13.317 20.644 1.00 85.56 72 LEU A N 1
ATOM 522 C CA . LEU A 1 72 ? -22.933 14.209 20.471 1.00 85.56 72 LEU A CA 1
ATOM 523 C C . LEU A 1 72 ? -22.891 14.693 19.022 1.00 85.56 72 LEU A C 1
ATOM 525 O O . LEU A 1 72 ? -22.748 13.883 18.117 1.00 85.56 72 LEU A O 1
ATOM 529 N N . ASP A 1 73 ? -23.023 16.002 18.814 1.00 81.88 73 ASP A N 1
ATOM 530 C CA . ASP A 1 73 ? -23.102 16.576 17.463 1.00 81.88 73 ASP A CA 1
ATOM 531 C C . ASP A 1 73 ? -21.729 16.653 16.773 1.00 81.88 73 ASP A C 1
ATOM 533 O O . ASP A 1 73 ? -21.643 16.533 15.553 1.00 81.88 73 ASP A O 1
ATOM 537 N N . ASP A 1 74 ? -20.663 16.851 17.555 1.00 84.88 74 ASP A N 1
ATOM 538 C CA . ASP A 1 74 ? -19.285 16.973 17.077 1.00 84.88 74 ASP A CA 1
ATOM 539 C C . ASP A 1 74 ? -18.327 16.241 18.028 1.00 84.88 74 ASP A C 1
ATOM 541 O O . ASP A 1 74 ? -18.315 16.495 19.237 1.00 84.88 74 ASP A O 1
ATOM 545 N N . ILE A 1 75 ? -17.563 15.297 17.479 1.00 88.94 75 ILE A N 1
ATOM 546 C CA . ILE A 1 75 ? -16.614 14.450 18.212 1.00 88.94 75 ILE A CA 1
ATOM 547 C C . ILE A 1 75 ? -15.182 15.001 18.146 1.00 88.94 75 ILE A C 1
ATOM 549 O O . ILE A 1 75 ? -14.372 14.654 19.004 1.00 88.94 75 ILE A O 1
ATOM 553 N N . GLU A 1 76 ? -14.875 15.881 17.186 1.00 89.19 76 GLU A N 1
ATOM 554 C CA . GLU A 1 76 ? -13.504 16.320 16.883 1.00 89.19 76 GLU A CA 1
ATOM 555 C C . GLU A 1 76 ? -12.785 16.944 18.092 1.00 89.19 76 GLU A C 1
ATOM 557 O O . GLU A 1 76 ? -11.688 16.487 18.416 1.00 89.19 76 GLU A O 1
ATOM 562 N N . PRO A 1 77 ? -13.392 17.868 18.874 1.00 88.81 77 PRO A N 1
ATOM 563 C CA . PRO A 1 77 ? -12.711 18.446 20.037 1.00 88.81 77 PRO A CA 1
ATOM 564 C C . PRO A 1 77 ? -12.334 17.405 21.098 1.00 88.81 77 PRO A C 1
ATOM 566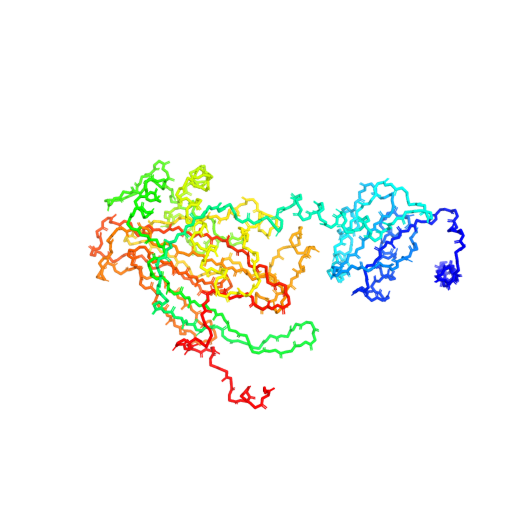 O O . PRO A 1 77 ? -11.390 17.585 21.868 1.00 88.81 77 PRO A O 1
ATOM 569 N N . LEU A 1 78 ? -13.101 16.315 21.182 1.00 90.12 78 LEU A N 1
ATOM 570 C CA . LEU A 1 78 ? -12.824 15.240 22.121 1.00 90.12 78 LEU A CA 1
ATOM 571 C C . LEU A 1 78 ? -11.693 14.334 21.619 1.00 90.12 78 LEU A C 1
ATOM 573 O O . LEU A 1 78 ? -10.897 13.890 22.443 1.00 90.12 78 LEU A O 1
ATOM 577 N N . ILE A 1 79 ? -11.612 14.082 20.309 1.00 87.56 79 ILE A N 1
ATOM 578 C CA . ILE A 1 79 ? -10.499 13.343 19.692 1.00 87.56 79 ILE A CA 1
ATOM 579 C C . ILE A 1 79 ? -9.194 14.114 19.901 1.00 87.56 79 ILE A C 1
ATOM 581 O O . ILE A 1 79 ? -8.246 13.554 20.447 1.00 87.56 79 ILE A O 1
ATOM 585 N N . GLU A 1 80 ? -9.177 15.412 19.580 1.00 86.25 80 GLU A N 1
ATOM 586 C CA . GLU A 1 80 ? -8.009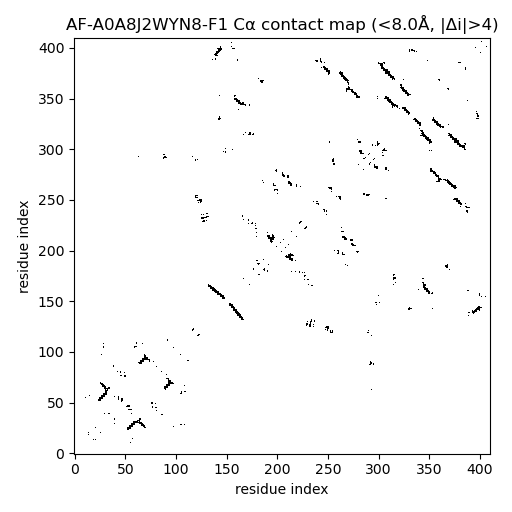 16.279 19.785 1.00 86.25 80 GLU A CA 1
ATOM 587 C C . GLU A 1 80 ? -7.539 16.246 21.247 1.00 86.25 80 GLU A C 1
ATOM 589 O O . GLU A 1 80 ? -6.366 16.006 21.529 1.00 86.25 80 GLU A O 1
ATOM 594 N N . TYR A 1 81 ? -8.467 16.403 22.196 1.00 87.06 81 TYR A N 1
ATOM 595 C CA . TYR A 1 81 ? -8.139 16.352 23.620 1.00 87.06 81 TYR A CA 1
ATOM 596 C C . TYR A 1 81 ? -7.637 14.970 24.067 1.00 87.06 81 TYR A C 1
ATOM 598 O O . TYR A 1 81 ? -6.716 14.881 24.880 1.00 87.06 81 TYR A O 1
ATOM 606 N N . TRP A 1 82 ? -8.240 13.884 23.569 1.00 88.31 82 TRP A N 1
ATOM 607 C CA . TRP A 1 82 ? -7.824 12.512 23.874 1.00 88.31 82 TRP A CA 1
ATOM 608 C C . TRP A 1 82 ? -6.389 12.243 23.409 1.00 88.31 82 TRP A C 1
ATOM 610 O O . TRP A 1 82 ? -5.598 11.668 24.163 1.00 88.31 82 TRP A O 1
ATOM 620 N N . ASP A 1 83 ? -6.036 12.724 22.219 1.00 83.75 83 ASP A N 1
ATOM 621 C CA . ASP A 1 83 ? -4.681 12.644 21.681 1.00 83.75 83 ASP A CA 1
ATOM 622 C C . ASP A 1 83 ? -3.694 13.496 22.493 1.00 83.75 83 ASP A C 1
ATOM 624 O O . ASP A 1 83 ? -2.614 13.016 22.852 1.00 83.75 83 ASP A O 1
ATOM 628 N N . GLU A 1 84 ? -4.067 14.726 22.867 1.00 85.75 84 GLU A N 1
ATOM 629 C CA . GLU A 1 84 ? -3.233 15.627 23.678 1.00 85.75 84 GLU A CA 1
ATOM 630 C C . GLU A 1 84 ? -2.851 15.030 25.040 1.00 85.75 84 GLU A C 1
ATOM 632 O O . GLU A 1 84 ? -1.731 15.229 25.522 1.00 85.75 84 GLU A O 1
ATOM 637 N N . ILE A 1 85 ? -3.759 14.276 25.668 1.00 85.25 85 ILE A N 1
ATOM 638 C CA . ILE A 1 85 ? -3.496 13.615 26.955 1.00 85.25 85 ILE A CA 1
ATOM 639 C C . ILE A 1 85 ? -2.811 12.247 26.806 1.00 85.25 85 ILE A C 1
ATOM 641 O O . ILE A 1 85 ? -2.589 11.568 27.813 1.00 85.25 85 ILE A O 1
ATOM 645 N N . GLY A 1 86 ? -2.468 11.833 25.581 1.00 80.44 86 GLY A N 1
ATOM 646 C CA . GLY A 1 86 ? -1.820 10.552 25.301 1.00 80.44 86 GLY A CA 1
ATOM 647 C C . GLY A 1 86 ? -2.744 9.351 25.504 1.00 80.44 86 GLY A C 1
ATOM 648 O O . GLY A 1 86 ? -2.308 8.304 25.993 1.00 80.44 86 GLY A O 1
ATOM 649 N N . GLY A 1 87 ? -4.027 9.511 25.183 1.00 80.62 87 GLY A N 1
ATOM 650 C CA . GLY A 1 87 ? -5.008 8.440 25.214 1.00 80.62 87 GLY A CA 1
ATOM 651 C C . GLY A 1 87 ? -4.608 7.252 24.333 1.00 80.62 87 GLY A C 1
ATOM 652 O O . GLY A 1 87 ? -3.921 7.387 23.322 1.00 80.62 87 GLY A O 1
ATOM 653 N N . ALA A 1 88 ? -5.025 6.044 24.723 1.00 78.56 88 ALA A N 1
ATOM 654 C CA . ALA A 1 88 ? -4.782 4.863 23.898 1.00 78.56 88 ALA A CA 1
ATOM 655 C C . ALA A 1 88 ? -5.573 4.963 22.576 1.00 78.56 88 ALA A C 1
ATOM 657 O O . ALA A 1 88 ? -6.722 5.414 22.622 1.00 78.56 88 ALA A O 1
ATOM 658 N N . PRO A 1 89 ? -5.030 4.495 21.432 1.00 80.00 89 PRO A N 1
ATOM 659 C CA . PRO A 1 89 ? -5.743 4.515 20.157 1.00 80.00 89 PRO A CA 1
ATOM 660 C C . PRO A 1 89 ? -7.132 3.880 20.270 1.00 80.00 89 PRO A C 1
ATOM 662 O O . PRO A 1 89 ? -7.285 2.756 20.772 1.00 80.00 89 PRO A O 1
ATOM 665 N N . LEU A 1 90 ? -8.144 4.629 19.841 1.00 85.19 90 LEU A N 1
ATOM 666 C CA . LEU A 1 90 ? -9.549 4.292 20.020 1.00 85.19 90 LEU A CA 1
ATOM 667 C C . LEU A 1 90 ? -10.376 4.942 18.911 1.00 85.19 90 LEU A C 1
ATOM 669 O O . LEU A 1 90 ? -10.330 6.155 18.749 1.00 85.19 90 LEU A O 1
ATOM 673 N N . LEU A 1 91 ? -11.191 4.156 18.206 1.00 87.81 91 LEU A N 1
ATOM 674 C CA . LEU A 1 91 ? -12.133 4.711 17.237 1.00 87.81 91 LEU A CA 1
ATOM 675 C C . LEU A 1 91 ? -13.289 5.400 17.975 1.00 87.81 91 LEU A C 1
ATOM 677 O O . LEU A 1 91 ? -14.128 4.728 18.582 1.00 87.81 91 LEU A O 1
ATOM 681 N N . MET A 1 92 ? -13.334 6.729 17.928 1.00 87.56 92 MET A N 1
ATOM 682 C CA . MET A 1 92 ? -14.354 7.538 18.596 1.00 87.56 92 MET A CA 1
ATOM 683 C C . MET A 1 92 ? -15.403 8.002 17.590 1.00 87.56 92 MET A C 1
ATOM 685 O O . MET A 1 92 ? -15.084 8.611 16.575 1.00 87.56 92 MET A O 1
ATOM 689 N N . LEU A 1 93 ? -16.668 7.689 17.861 1.00 89.25 93 LEU A N 1
ATOM 690 C CA . LEU A 1 93 ? -17.781 7.932 16.948 1.00 89.25 93 LEU A CA 1
ATOM 691 C C . LEU A 1 93 ? -18.893 8.702 17.659 1.00 89.25 93 LEU A C 1
ATOM 693 O O . LEU A 1 93 ? -19.192 8.456 18.828 1.00 89.25 93 LEU A O 1
ATOM 697 N N . ALA A 1 94 ? -19.542 9.597 16.926 1.00 88.06 94 ALA A N 1
ATOM 698 C CA . ALA A 1 94 ? -20.715 10.330 17.379 1.00 88.06 94 ALA A CA 1
ATOM 699 C C . ALA A 1 94 ? -22.002 9.720 16.809 1.00 88.06 94 ALA A C 1
ATOM 701 O O . ALA A 1 94 ? -22.069 9.338 15.638 1.00 88.06 94 ALA A O 1
ATOM 702 N N . ASP A 1 95 ? -23.029 9.660 17.648 1.00 84.56 95 ASP A N 1
ATOM 703 C CA . ASP A 1 95 ? -24.403 9.371 17.265 1.00 84.56 95 ASP A CA 1
ATOM 704 C C . ASP A 1 95 ? -25.264 10.586 17.611 1.00 84.56 95 ASP A C 1
ATOM 706 O O . ASP A 1 95 ? -25.306 11.008 18.766 1.00 84.56 95 ASP A O 1
ATOM 710 N N . ASP A 1 96 ? -25.953 11.159 16.629 1.00 82.75 96 ASP A N 1
ATOM 711 C CA . ASP A 1 96 ? -26.770 12.363 16.813 1.00 82.75 96 ASP A CA 1
ATOM 712 C C . ASP A 1 96 ? -28.119 12.065 17.488 1.00 82.75 96 ASP A C 1
ATOM 714 O O . ASP A 1 96 ? -28.841 12.976 17.898 1.00 82.75 96 ASP A O 1
ATOM 718 N N . GLN A 1 97 ? -28.467 10.787 17.656 1.00 83.31 97 GLN A N 1
ATOM 719 C CA . GLN A 1 97 ? -29.733 10.389 18.261 1.00 83.31 97 GLN A CA 1
ATOM 720 C C . GLN A 1 97 ? -29.552 9.972 19.718 1.00 83.31 97 GLN A C 1
ATOM 722 O O . GLN A 1 97 ? -28.548 9.378 20.115 1.00 83.31 97 GLN A O 1
ATOM 727 N N . SER A 1 98 ? -30.583 10.226 20.520 1.00 84.69 98 SER A N 1
ATOM 728 C CA . SER A 1 98 ? -30.703 9.592 21.829 1.00 84.69 98 SER A CA 1
ATOM 729 C C . SER A 1 98 ? -31.057 8.118 21.648 1.00 84.69 98 SER A C 1
ATOM 731 O O . SER A 1 98 ? -31.800 7.731 20.742 1.00 84.69 98 SER A O 1
ATOM 733 N N . TRP A 1 99 ? -30.491 7.279 22.498 1.00 86.94 99 TRP A N 1
ATOM 734 C CA . TRP A 1 99 ? -30.842 5.878 22.597 1.00 86.94 99 TRP A CA 1
ATOM 735 C C . TRP A 1 99 ? -32.044 5.751 23.547 1.00 86.94 99 TRP A C 1
ATOM 737 O O . TRP A 1 99 ? -32.300 6.591 24.406 1.00 86.94 99 TRP A O 1
ATOM 747 N N . ASP A 1 100 ? -32.795 4.674 23.455 1.00 83.06 100 ASP A N 1
ATOM 748 C CA . ASP A 1 100 ? -33.789 4.299 24.459 1.00 83.06 100 ASP A CA 1
ATOM 749 C C . ASP A 1 100 ? -33.576 2.828 24.825 1.00 83.06 100 ASP A C 1
ATOM 751 O O . ASP A 1 100 ? -32.629 2.201 24.345 1.00 83.06 100 ASP A O 1
ATOM 755 N N . ASP A 1 101 ? -34.416 2.271 25.691 1.00 74.44 101 ASP A N 1
ATOM 756 C CA . ASP A 1 101 ? -34.275 0.876 26.128 1.00 74.44 101 ASP A CA 1
ATOM 757 C C . ASP A 1 101 ? -34.597 -0.144 25.016 1.00 74.44 101 ASP A C 1
ATOM 759 O O . ASP A 1 101 ? -34.315 -1.331 25.165 1.00 74.44 101 ASP A O 1
ATOM 763 N N . SER A 1 102 ? -35.167 0.298 23.889 1.00 75.25 102 SER A N 1
ATOM 764 C CA . SER A 1 102 ? -35.418 -0.533 22.703 1.00 75.25 102 SER A CA 1
ATOM 765 C C . SER A 1 102 ? -34.266 -0.505 21.692 1.00 75.25 102 SER A C 1
ATOM 767 O O . SER A 1 102 ? -34.221 -1.312 20.760 1.00 75.25 102 SER A O 1
ATOM 769 N N . CYS A 1 103 ? -33.317 0.413 21.878 1.00 78.75 103 CYS A N 1
ATOM 770 C CA . CYS A 1 103 ? -32.192 0.632 20.990 1.00 78.75 103 CYS A CA 1
ATOM 771 C C . CYS A 1 103 ? -31.214 -0.552 21.014 1.00 78.75 103 CYS A C 1
ATOM 773 O O . CYS A 1 103 ? -30.603 -0.863 22.038 1.00 78.75 103 CYS A O 1
ATOM 775 N N . ASN A 1 104 ? -30.985 -1.176 19.855 1.00 86.69 104 ASN A N 1
ATOM 776 C CA . ASN A 1 104 ? -29.886 -2.125 19.693 1.00 86.69 104 ASN A CA 1
ATOM 777 C C . ASN A 1 104 ? -28.565 -1.363 19.484 1.00 86.69 104 ASN A C 1
ATOM 779 O O . ASN A 1 104 ? -28.106 -1.163 18.358 1.00 86.69 104 ASN A O 1
ATOM 783 N N . VAL A 1 105 ? -27.966 -0.921 20.591 1.00 85.75 105 VAL A N 1
ATOM 784 C CA . VAL A 1 105 ? -26.737 -0.109 20.608 1.00 85.75 105 VAL A CA 1
ATOM 785 C C . VAL A 1 105 ? -25.560 -0.819 19.930 1.00 85.75 105 VAL A C 1
ATOM 787 O O . VAL A 1 105 ? -24.770 -0.176 19.245 1.00 85.75 105 VAL A O 1
ATOM 790 N N . THR A 1 106 ? -25.477 -2.149 20.039 1.00 87.38 106 THR A N 1
ATOM 791 C CA . THR A 1 106 ? -24.430 -2.937 19.366 1.00 87.38 106 THR A CA 1
ATOM 792 C C . THR A 1 106 ? -24.562 -2.838 17.846 1.00 87.38 106 THR A C 1
ATOM 794 O O . THR A 1 106 ? -23.589 -2.529 17.160 1.00 87.38 106 THR A O 1
ATOM 797 N N . ALA A 1 107 ? -25.776 -3.010 17.312 1.00 87.69 107 ALA A N 1
ATOM 798 C CA . ALA A 1 107 ? -26.027 -2.864 15.878 1.00 87.69 107 ALA A CA 1
ATOM 799 C C . ALA A 1 107 ? -25.759 -1.433 15.380 1.00 87.69 107 ALA A C 1
ATOM 801 O O . ALA A 1 107 ? -25.239 -1.255 14.280 1.00 87.69 107 ALA A O 1
ATOM 802 N N . ARG A 1 108 ? -26.065 -0.409 16.189 1.00 87.31 108 ARG A N 1
ATOM 803 C CA . ARG A 1 108 ? -25.746 0.990 15.855 1.00 87.31 108 ARG A CA 1
ATOM 804 C C . ARG A 1 108 ? -24.250 1.247 15.810 1.00 87.31 108 ARG A C 1
ATOM 806 O O . ARG A 1 108 ? -23.784 1.877 14.868 1.00 87.31 108 ARG A O 1
ATOM 813 N N . ALA A 1 109 ? -23.503 0.741 16.788 1.00 87.69 109 ALA A N 1
ATOM 814 C CA . ALA A 1 109 ? -22.052 0.858 16.799 1.00 87.69 109 ALA A CA 1
ATOM 815 C C . ALA A 1 109 ? -21.426 0.166 15.586 1.00 87.69 109 ALA A C 1
ATOM 817 O O . ALA A 1 109 ? -20.605 0.777 14.910 1.00 87.69 109 ALA A O 1
ATOM 818 N N . ALA A 1 110 ? -21.863 -1.051 15.247 1.00 87.88 110 ALA A N 1
ATOM 819 C CA . ALA A 1 110 ? -21.418 -1.733 14.033 1.00 87.88 110 ALA A CA 1
ATOM 820 C C . ALA A 1 110 ? -21.714 -0.903 12.769 1.00 87.88 110 ALA A C 1
ATOM 822 O O . ALA A 1 110 ? -20.811 -0.640 11.979 1.00 87.88 110 ALA A O 1
ATOM 823 N N . ALA A 1 111 ? -22.939 -0.385 12.628 1.00 89.50 111 ALA A N 1
ATOM 824 C CA . ALA A 1 111 ? -23.310 0.461 11.495 1.00 89.50 111 ALA A CA 1
ATOM 825 C C . ALA A 1 111 ? -22.501 1.771 11.428 1.00 89.50 111 ALA A C 1
ATOM 827 O O . ALA A 1 111 ? -22.175 2.238 10.337 1.00 89.50 111 ALA A O 1
ATOM 828 N N . ALA A 1 112 ? -22.165 2.370 12.574 1.00 90.06 112 ALA A N 1
ATOM 829 C CA . ALA A 1 112 ? -21.336 3.570 12.639 1.00 90.06 112 ALA A CA 1
ATOM 830 C C . ALA A 1 112 ? -19.883 3.281 12.221 1.00 90.06 112 ALA A C 1
ATOM 832 O O . ALA A 1 112 ? -19.309 4.054 11.455 1.00 90.06 112 ALA A O 1
ATOM 833 N N . VAL A 1 113 ? -19.320 2.146 12.651 1.00 90.62 113 VAL A N 1
ATOM 834 C CA . VAL A 1 113 ? -17.994 1.665 12.227 1.00 90.62 113 VAL A CA 1
ATOM 835 C C . VAL A 1 113 ? -17.965 1.414 10.715 1.00 90.62 113 VAL A C 1
ATOM 837 O O . VAL A 1 113 ? -17.064 1.902 10.032 1.00 90.62 113 VAL A O 1
ATOM 840 N N . ASP A 1 114 ? -18.974 0.729 10.169 1.00 91.31 114 ASP A N 1
ATOM 841 C CA . ASP A 1 114 ? -19.081 0.467 8.727 1.00 91.31 114 ASP A CA 1
ATOM 842 C C . ASP A 1 114 ? -19.229 1.764 7.923 1.00 91.31 114 ASP A C 1
ATOM 844 O O . ASP A 1 114 ? -18.584 1.946 6.886 1.00 91.31 114 ASP A O 1
ATOM 848 N N . LYS A 1 115 ? -20.046 2.703 8.418 1.00 92.38 115 LYS A N 1
ATOM 849 C CA . LYS A 1 115 ? -20.212 4.032 7.818 1.00 92.38 115 LYS A CA 1
ATOM 850 C C . LYS A 1 115 ? -18.887 4.793 7.794 1.00 92.38 115 LYS A C 1
ATOM 852 O O . LYS A 1 115 ? -18.551 5.361 6.756 1.00 92.38 115 LYS A O 1
ATOM 857 N N . PHE A 1 116 ? -18.134 4.782 8.894 1.00 92.62 116 PHE A N 1
ATOM 858 C CA . PHE A 1 116 ? -16.818 5.416 8.981 1.00 92.62 116 PHE A CA 1
ATOM 859 C C . PHE A 1 116 ? -15.834 4.795 7.978 1.00 92.62 116 PHE A C 1
ATOM 861 O O . PHE A 1 116 ? -15.227 5.505 7.173 1.00 92.62 116 PHE A O 1
ATOM 868 N N . ALA A 1 117 ? -15.744 3.461 7.938 1.00 92.75 117 ALA A N 1
ATOM 869 C CA . ALA A 1 117 ? -14.892 2.750 6.987 1.00 92.75 117 ALA A CA 1
ATOM 870 C C . ALA A 1 117 ? -15.243 3.076 5.527 1.00 92.75 117 ALA A C 1
ATOM 872 O O . ALA A 1 117 ? -14.347 3.282 4.703 1.00 92.75 117 ALA A O 1
ATOM 873 N N . ALA A 1 118 ? -16.537 3.150 5.201 1.00 94.12 118 ALA A N 1
ATOM 874 C CA . ALA A 1 118 ? -17.018 3.488 3.866 1.00 94.12 118 ALA A CA 1
ATOM 875 C C . ALA A 1 118 ? -16.723 4.949 3.491 1.00 94.12 118 ALA A C 1
ATOM 877 O O . ALA A 1 118 ? -16.259 5.208 2.378 1.00 94.12 118 ALA A O 1
ATOM 878 N N . GLN A 1 119 ? -16.945 5.890 4.414 1.00 94.38 119 GLN A N 1
ATOM 879 C CA . GLN A 1 119 ? -16.681 7.320 4.226 1.00 94.38 119 GLN A CA 1
ATOM 880 C C . GLN A 1 119 ? -15.210 7.591 3.883 1.00 94.38 119 GLN A C 1
ATOM 882 O O . GLN A 1 119 ? -14.926 8.411 3.011 1.00 94.38 119 GLN A O 1
ATOM 887 N N . HIS A 1 120 ? -14.291 6.862 4.518 1.00 94.19 120 HIS A N 1
ATOM 888 C CA . HIS A 1 120 ? -12.845 7.014 4.330 1.00 94.19 120 HIS A CA 1
ATOM 889 C C . HIS A 1 120 ? -12.227 5.959 3.395 1.00 94.19 120 HIS A C 1
ATOM 891 O O . HIS A 1 120 ? -11.007 5.891 3.254 1.00 94.19 120 HIS A O 1
ATOM 897 N N . ALA A 1 121 ? -13.060 5.145 2.733 1.00 95.00 121 ALA A N 1
ATOM 898 C CA . ALA A 1 121 ? -12.657 4.083 1.808 1.00 95.00 121 ALA A CA 1
ATOM 899 C C . ALA A 1 121 ? -11.623 3.083 2.379 1.00 95.00 121 ALA A C 1
ATOM 901 O O . ALA A 1 121 ? -10.841 2.503 1.626 1.00 95.00 121 ALA A O 1
ATOM 902 N N . LEU A 1 122 ? -11.643 2.847 3.694 1.00 94.25 122 LEU A N 1
ATOM 903 C CA . LEU A 1 122 ? -10.630 2.070 4.427 1.00 94.25 122 LEU A CA 1
ATOM 904 C C . LEU A 1 122 ? -10.610 0.583 4.058 1.00 94.25 122 LEU A C 1
ATOM 906 O O . LEU A 1 122 ? -9.570 -0.063 4.126 1.00 94.25 122 LEU A O 1
ATOM 910 N N . LEU A 1 123 ? -11.765 0.055 3.651 1.00 94.94 123 LEU A N 1
ATOM 911 C CA . LEU A 1 123 ? -11.968 -1.340 3.249 1.00 94.94 123 LEU A CA 1
ATOM 912 C C . LEU A 1 123 ? -12.481 -1.441 1.805 1.00 94.94 123 LEU A C 1
ATOM 914 O O . LEU A 1 123 ? -13.139 -2.408 1.424 1.00 94.94 123 LEU A O 1
ATOM 918 N N . LYS A 1 124 ? -12.226 -0.418 0.982 1.00 96.19 124 LYS A N 1
ATOM 919 C CA . LYS A 1 124 ? -12.673 -0.404 -0.412 1.00 96.19 124 LYS A CA 1
ATOM 920 C C . LYS A 1 124 ? -11.781 -1.309 -1.259 1.00 96.19 124 LYS A C 1
ATOM 922 O O . LYS A 1 124 ? -10.658 -0.935 -1.597 1.00 96.19 124 LYS A O 1
ATOM 927 N N . SER A 1 125 ? -12.301 -2.469 -1.651 1.00 96.94 125 SER A N 1
ATOM 928 C CA . SER A 1 125 ? -11.612 -3.383 -2.565 1.00 96.94 125 SER A CA 1
ATOM 929 C C . SER A 1 125 ? -11.232 -2.701 -3.882 1.00 96.94 125 SER A C 1
ATOM 931 O O . SER A 1 125 ? -11.942 -1.818 -4.379 1.00 96.94 125 SER A O 1
ATOM 933 N N . LEU A 1 126 ? -10.118 -3.138 -4.470 1.00 96.88 126 LEU A N 1
ATOM 934 C CA . LEU A 1 126 ? -9.763 -2.762 -5.835 1.00 96.88 126 LEU A CA 1
ATOM 935 C C . LEU A 1 126 ? -10.856 -3.184 -6.824 1.00 96.88 126 LEU A C 1
ATOM 937 O O . LEU A 1 126 ? -11.473 -4.240 -6.689 1.00 96.88 126 LEU A O 1
ATOM 941 N N . SER A 1 127 ? -11.058 -2.368 -7.856 1.00 94.19 127 SER A N 1
ATOM 942 C CA . SER A 1 127 ? -11.930 -2.722 -8.972 1.00 94.19 127 SER A CA 1
ATOM 943 C C . SER A 1 127 ? -11.272 -3.818 -9.806 1.00 94.19 127 SER A C 1
ATOM 945 O O . SER A 1 127 ? -10.171 -3.631 -10.322 1.00 94.19 127 SER A O 1
ATOM 947 N N . THR A 1 128 ? -11.954 -4.948 -9.974 1.00 95.88 128 THR A N 1
ATOM 948 C CA . THR A 1 128 ? -11.430 -6.088 -10.730 1.00 95.88 128 THR A CA 1
ATOM 949 C C . THR A 1 128 ? -12.424 -6.599 -11.767 1.00 95.88 128 THR A C 1
ATOM 951 O O . THR A 1 128 ? -13.614 -6.280 -11.760 1.00 95.88 128 THR A O 1
ATOM 954 N N . ARG A 1 129 ? -11.911 -7.408 -12.691 1.00 94.75 129 ARG A N 1
ATOM 955 C CA . ARG A 1 129 ? -12.669 -8.214 -13.646 1.00 94.75 129 ARG A CA 1
ATOM 956 C C . ARG A 1 129 ? -12.031 -9.602 -13.757 1.00 94.75 129 ARG A C 1
ATOM 958 O O . ARG A 1 129 ? -10.856 -9.751 -13.419 1.00 94.75 129 ARG A O 1
ATOM 965 N N . PRO A 1 130 ? -12.758 -10.618 -14.252 1.00 93.94 130 PRO A N 1
ATOM 966 C CA . PRO A 1 130 ? -12.179 -11.938 -14.464 1.00 93.94 130 PRO A CA 1
ATOM 967 C C . PRO A 1 130 ? -10.925 -11.859 -15.340 1.00 93.94 130 PRO A C 1
ATOM 969 O O . PRO A 1 130 ? -10.951 -11.266 -16.419 1.00 93.94 130 PRO A O 1
ATOM 972 N N . THR A 1 131 ? -9.832 -12.462 -14.880 1.00 92.19 131 THR A N 1
ATOM 973 C CA . THR A 1 131 ? -8.555 -12.487 -15.598 1.00 92.19 131 THR A CA 1
ATOM 974 C C . THR A 1 131 ? -7.817 -13.797 -15.343 1.00 92.19 131 THR A C 1
ATOM 976 O O . THR A 1 131 ? -8.066 -14.501 -14.362 1.00 92.19 131 THR A O 1
ATOM 979 N N . ALA A 1 132 ? -6.902 -14.133 -16.244 1.00 82.81 132 ALA A N 1
ATOM 980 C CA . ALA A 1 132 ? -6.020 -15.277 -16.117 1.00 82.81 132 ALA A CA 1
ATOM 981 C C . ALA A 1 132 ? -4.630 -14.873 -16.605 1.00 82.81 132 ALA A C 1
ATOM 983 O O . ALA A 1 132 ? -4.392 -14.746 -17.804 1.00 82.81 132 ALA A O 1
ATOM 984 N N . ALA A 1 133 ? -3.706 -14.692 -15.666 1.00 84.75 133 ALA A N 1
ATOM 985 C CA . ALA A 1 133 ? -2.296 -14.497 -15.963 1.00 84.75 133 ALA A CA 1
ATOM 986 C C . ALA A 1 133 ? -1.500 -15.707 -15.476 1.00 84.75 133 ALA A C 1
ATOM 988 O O . ALA A 1 133 ? -1.673 -16.178 -14.345 1.00 84.75 133 ALA A O 1
ATOM 989 N N . LYS A 1 134 ? -0.626 -16.216 -16.344 1.00 90.56 134 LYS A N 1
ATOM 990 C CA . LYS A 1 134 ? 0.431 -17.137 -15.929 1.00 90.56 134 LYS A CA 1
ATOM 991 C C . LYS A 1 134 ? 1.540 -16.308 -15.306 1.00 90.56 134 LYS A C 1
ATOM 993 O O . LYS A 1 134 ? 1.887 -15.267 -15.846 1.00 90.56 134 LYS A O 1
ATOM 998 N N . HIS A 1 135 ? 2.092 -16.778 -14.203 1.00 94.62 135 HIS A N 1
ATOM 999 C CA . HIS A 1 135 ? 3.172 -16.084 -13.527 1.00 94.62 135 HIS A CA 1
ATOM 1000 C C . HIS A 1 135 ? 4.167 -17.074 -12.942 1.00 94.62 135 HIS A C 1
ATOM 1002 O O . HIS A 1 135 ? 3.842 -18.245 -12.730 1.00 94.62 135 HIS A O 1
ATOM 1008 N N . VAL A 1 136 ? 5.369 -16.577 -12.682 1.00 96.38 136 VAL A N 1
ATOM 1009 C CA . VAL A 1 136 ? 6.426 -17.278 -11.958 1.00 96.38 136 VAL A CA 1
ATOM 1010 C C . VAL A 1 136 ? 7.035 -16.291 -10.972 1.00 96.38 136 VAL A C 1
ATOM 1012 O O . VAL A 1 136 ? 7.374 -15.171 -11.352 1.00 96.38 136 VAL A O 1
ATOM 1015 N N . VAL A 1 137 ? 7.166 -16.703 -9.712 1.00 97.56 137 VAL A N 1
ATOM 1016 C CA . VAL A 1 137 ? 7.980 -15.978 -8.731 1.00 97.56 137 VAL A CA 1
ATOM 1017 C C . VAL A 1 137 ? 9.437 -16.239 -9.103 1.00 97.56 137 VAL A C 1
ATOM 1019 O O . VAL A 1 137 ? 9.905 -17.370 -9.018 1.00 97.56 137 VAL A O 1
ATOM 1022 N N . ALA A 1 138 ? 10.105 -15.219 -9.629 1.00 97.38 138 ALA A N 1
ATOM 1023 C CA . ALA A 1 138 ? 11.481 -15.307 -10.101 1.00 97.38 138 ALA A CA 1
ATOM 1024 C C . ALA A 1 138 ? 12.487 -15.082 -8.968 1.00 97.38 138 ALA A C 1
ATOM 1026 O O . ALA A 1 138 ? 13.573 -15.653 -8.999 1.00 97.38 138 ALA A O 1
ATOM 1027 N N . GLU A 1 139 ? 12.131 -14.233 -8.000 1.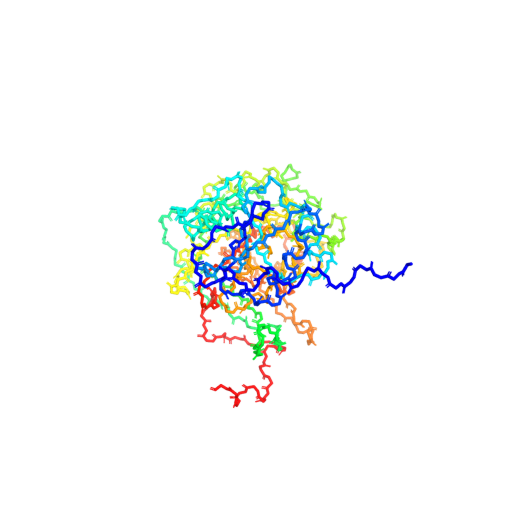00 97.81 139 GLU A N 1
ATOM 1028 C CA . GLU A 1 139 ? 12.960 -13.888 -6.845 1.00 97.81 139 GLU A CA 1
ATOM 1029 C C . GLU A 1 139 ? 12.043 -13.696 -5.628 1.00 97.81 139 GLU A C 1
ATOM 1031 O O . GLU A 1 139 ? 10.979 -13.087 -5.759 1.00 97.81 139 GLU A O 1
ATOM 1036 N N . ASN A 1 140 ? 12.440 -14.208 -4.461 1.00 97.94 140 ASN A N 1
ATOM 1037 C CA . ASN A 1 140 ? 11.729 -14.066 -3.186 1.00 97.94 140 ASN A CA 1
ATOM 1038 C C . ASN A 1 140 ? 12.752 -13.913 -2.057 1.00 97.94 140 ASN A C 1
ATOM 1040 O O . ASN A 1 140 ? 13.432 -14.872 -1.681 1.00 97.94 140 ASN A O 1
ATOM 1044 N N . VAL A 1 141 ? 12.888 -12.691 -1.551 1.00 98.19 141 VAL A N 1
ATOM 1045 C CA . VAL A 1 141 ? 13.979 -12.286 -0.666 1.00 98.19 141 VAL A CA 1
ATOM 1046 C C . VAL A 1 141 ? 13.431 -11.753 0.652 1.00 98.19 141 VAL A C 1
ATOM 1048 O O . VAL A 1 141 ? 12.497 -10.949 0.663 1.00 98.19 141 VAL A O 1
ATOM 1051 N N . ALA A 1 142 ? 14.040 -12.179 1.758 1.00 97.94 142 ALA A N 1
ATOM 1052 C CA . ALA A 1 142 ? 13.914 -11.539 3.062 1.00 97.94 142 ALA A CA 1
ATOM 1053 C C . ALA A 1 142 ? 15.121 -10.639 3.347 1.00 97.94 142 ALA A C 1
ATOM 1055 O O . ALA A 1 142 ? 16.270 -11.033 3.118 1.00 97.94 142 ALA A O 1
ATOM 1056 N N . ILE A 1 143 ? 14.840 -9.438 3.843 1.00 97.81 143 ILE A N 1
ATOM 1057 C CA . ILE A 1 143 ? 15.803 -8.371 4.145 1.00 97.81 143 ILE A CA 1
ATOM 1058 C C . ILE A 1 143 ? 15.274 -7.543 5.326 1.00 97.81 143 ILE A C 1
ATOM 1060 O O . ILE A 1 143 ? 14.089 -7.645 5.632 1.00 97.81 143 ILE A O 1
ATOM 1064 N N . ASP A 1 144 ? 16.118 -6.744 5.981 1.00 95.81 144 ASP A N 1
ATOM 1065 C CA . ASP A 1 144 ? 15.717 -5.820 7.050 1.00 95.81 144 ASP A CA 1
ATOM 1066 C C . ASP A 1 144 ? 15.012 -6.538 8.208 1.00 95.81 144 ASP A C 1
ATOM 1068 O O . ASP A 1 144 ? 13.794 -6.474 8.387 1.00 95.81 144 ASP A O 1
ATOM 1072 N N . GLY A 1 145 ? 15.801 -7.338 8.930 1.00 95.06 145 GLY A N 1
ATOM 1073 C CA . GLY A 1 145 ? 15.350 -8.160 10.042 1.00 95.06 145 GLY A CA 1
ATOM 1074 C C . GLY A 1 145 ? 15.565 -7.501 11.395 1.00 95.06 145 GLY A C 1
ATOM 1075 O O . GLY A 1 145 ? 16.665 -7.046 11.715 1.00 95.06 145 GLY A O 1
ATOM 1076 N N . SER A 1 146 ? 14.538 -7.510 12.242 1.00 93.38 146 SER A N 1
ATOM 1077 C CA . SER A 1 146 ? 14.647 -7.016 13.615 1.00 93.38 146 SER A CA 1
ATOM 1078 C C . SER A 1 146 ? 13.651 -7.687 14.560 1.00 93.38 146 SER A C 1
ATOM 1080 O O . SER A 1 146 ? 12.678 -8.306 14.140 1.00 93.38 146 SER A O 1
ATOM 1082 N N . TYR A 1 147 ? 13.905 -7.589 15.868 1.00 92.75 147 TYR A N 1
ATOM 1083 C CA . TYR A 1 147 ? 12.888 -7.942 16.856 1.00 92.75 147 TYR A CA 1
ATOM 1084 C C . TYR A 1 147 ? 11.887 -6.805 17.001 1.00 92.75 147 TYR A C 1
ATOM 1086 O O . TYR A 1 147 ? 12.279 -5.652 17.175 1.00 92.75 147 TYR A O 1
ATOM 1094 N N . VAL A 1 148 ? 10.612 -7.169 17.013 1.00 91.75 148 VAL A N 1
ATOM 1095 C CA . VAL A 1 148 ? 9.491 -6.254 17.178 1.00 91.75 148 VAL A CA 1
ATOM 1096 C C . VAL A 1 148 ? 8.742 -6.618 18.452 1.00 91.75 148 VAL A C 1
ATOM 1098 O O . VAL A 1 148 ? 8.436 -7.788 18.677 1.00 91.75 148 VAL A O 1
ATOM 1101 N N . ASP A 1 149 ? 8.454 -5.606 19.269 1.00 90.69 149 ASP A N 1
ATOM 1102 C CA . ASP A 1 149 ? 7.608 -5.703 20.457 1.00 90.69 149 ASP A CA 1
ATOM 1103 C C . ASP A 1 149 ? 6.288 -4.965 20.181 1.00 90.69 149 ASP A C 1
ATOM 1105 O O . ASP A 1 149 ? 6.273 -3.748 19.977 1.00 90.69 149 ASP A O 1
ATOM 1109 N N . HIS A 1 150 ? 5.162 -5.678 20.170 1.00 87.62 150 HIS A N 1
ATOM 1110 C CA . HIS A 1 150 ? 3.848 -5.079 19.926 1.00 87.62 150 HIS A CA 1
ATOM 1111 C C . HIS A 1 150 ? 2.743 -5.884 20.606 1.00 87.62 150 HIS A C 1
ATOM 1113 O O . HIS A 1 150 ? 2.756 -7.108 20.603 1.00 87.62 150 HIS A O 1
ATOM 1119 N N . GLY A 1 151 ? 1.773 -5.198 21.214 1.00 80.75 151 GLY A N 1
ATOM 1120 C CA . GLY A 1 151 ? 0.634 -5.867 21.854 1.00 80.75 151 GLY A CA 1
ATOM 1121 C C . GLY A 1 151 ? 0.982 -6.749 23.065 1.00 80.75 151 GLY A C 1
ATOM 1122 O O . GLY A 1 151 ? 0.107 -7.447 23.560 1.00 80.75 151 GLY A O 1
ATOM 1123 N N . GLY A 1 152 ? 2.218 -6.690 23.573 1.00 84.56 152 GLY A N 1
ATOM 1124 C CA . GLY A 1 152 ? 2.720 -7.581 24.629 1.00 84.56 152 GLY A CA 1
ATOM 1125 C C . GLY A 1 152 ? 3.448 -8.822 24.105 1.00 84.56 152 GLY A C 1
ATOM 1126 O O . GLY A 1 152 ? 4.045 -9.539 24.905 1.00 84.56 152 GLY A O 1
ATOM 1127 N N . ASP A 1 153 ? 3.455 -9.024 22.788 1.00 88.06 153 ASP A N 1
ATOM 1128 C CA . ASP A 1 153 ? 4.180 -10.092 22.114 1.00 88.06 153 ASP A CA 1
ATOM 1129 C C . ASP A 1 153 ? 5.502 -9.575 21.541 1.00 88.06 153 ASP A C 1
ATOM 1131 O O . ASP A 1 153 ? 5.630 -8.401 21.177 1.00 88.06 153 ASP A O 1
ATOM 1135 N N . ARG A 1 154 ? 6.481 -10.479 21.438 1.00 90.50 154 ARG A N 1
ATOM 1136 C CA . ARG A 1 154 ? 7.768 -10.231 20.790 1.00 90.50 154 ARG A CA 1
ATOM 1137 C C . ARG A 1 154 ? 8.019 -11.280 19.721 1.00 90.50 154 ARG A C 1
ATOM 1139 O O . ARG A 1 154 ? 7.974 -12.472 20.017 1.00 90.50 154 ARG A O 1
ATOM 1146 N N . TRP A 1 155 ? 8.351 -10.851 18.509 1.00 91.81 155 TRP A N 1
ATOM 1147 C CA . TRP A 1 155 ? 8.717 -11.757 17.419 1.00 91.81 155 TRP A CA 1
ATOM 1148 C C . TRP A 1 155 ? 9.856 -11.188 16.576 1.00 91.81 155 TRP A C 1
ATOM 1150 O O . TRP A 1 155 ? 10.183 -10.005 16.663 1.00 91.81 155 TRP A O 1
ATOM 1160 N N . PHE A 1 156 ? 10.502 -12.055 15.797 1.00 92.94 156 PHE A N 1
ATOM 1161 C CA . PHE A 1 156 ? 11.479 -11.640 14.798 1.00 92.94 156 PHE A CA 1
ATOM 1162 C C . PHE A 1 156 ? 10.755 -11.373 13.480 1.00 92.94 156 PHE A C 1
ATOM 1164 O O . PHE A 1 156 ? 10.086 -12.257 12.944 1.00 92.94 156 PHE A O 1
ATOM 1171 N N . ASP A 1 157 ? 10.872 -10.150 12.991 1.00 93.88 157 ASP A N 1
ATOM 1172 C CA . ASP A 1 157 ? 10.195 -9.655 11.806 1.00 93.88 157 ASP A CA 1
ATOM 1173 C C . ASP A 1 157 ? 11.203 -9.370 10.693 1.00 93.88 157 ASP A C 1
ATOM 1175 O O . ASP A 1 157 ? 12.329 -8.961 10.965 1.00 93.88 157 ASP A O 1
ATOM 1179 N N . THR A 1 158 ? 10.799 -9.582 9.441 1.00 96.06 158 THR A N 1
ATOM 1180 C CA . THR A 1 158 ? 11.643 -9.330 8.262 1.00 96.06 158 THR A CA 1
ATOM 1181 C C . THR A 1 158 ? 10.811 -8.744 7.135 1.00 96.06 158 THR A C 1
ATOM 1183 O O . THR A 1 158 ? 9.769 -9.316 6.789 1.00 96.06 158 THR A O 1
ATOM 1186 N N . SER A 1 159 ? 11.309 -7.690 6.499 1.00 97.19 159 SER A N 1
ATOM 1187 C CA . SER A 1 159 ? 10.747 -7.184 5.247 1.00 97.19 159 SER A CA 1
ATOM 1188 C C . SER A 1 159 ? 10.938 -8.180 4.100 1.00 97.19 159 SER A C 1
ATOM 1190 O O . SER A 1 159 ? 11.862 -9.003 4.081 1.00 97.19 159 SER A O 1
ATOM 1192 N N . ARG A 1 160 ? 10.044 -8.119 3.112 1.00 97.50 160 ARG A N 1
ATOM 1193 C CA . ARG A 1 160 ? 10.050 -8.989 1.932 1.00 97.50 160 ARG A CA 1
ATOM 1194 C C . ARG A 1 160 ? 10.069 -8.199 0.630 1.00 97.50 160 ARG A C 1
ATOM 1196 O O . ARG A 1 160 ? 9.428 -7.159 0.494 1.00 97.50 160 ARG A O 1
ATOM 1203 N N . VAL A 1 161 ? 10.765 -8.767 -0.351 1.00 98.50 161 VAL A N 1
ATOM 1204 C CA . VAL A 1 161 ? 10.784 -8.319 -1.748 1.00 98.50 161 VAL A CA 1
ATOM 1205 C C . VAL A 1 161 ? 10.614 -9.542 -2.642 1.00 98.50 161 VAL A C 1
ATOM 1207 O O . VAL A 1 161 ? 11.332 -10.527 -2.485 1.00 98.50 161 VAL A O 1
ATOM 1210 N N . ALA A 1 162 ? 9.679 -9.496 -3.588 1.00 98.56 162 ALA A N 1
ATOM 1211 C CA . ALA A 1 162 ? 9.439 -10.587 -4.524 1.00 98.56 162 ALA A CA 1
ATOM 1212 C C . ALA A 1 162 ? 9.268 -10.083 -5.958 1.00 98.56 162 ALA A C 1
ATOM 1214 O O . ALA A 1 162 ? 8.411 -9.244 -6.230 1.00 98.56 162 ALA A O 1
ATOM 1215 N N . ALA A 1 163 ? 10.050 -10.622 -6.892 1.00 98.44 163 ALA A N 1
ATOM 1216 C CA . ALA A 1 163 ? 9.905 -10.351 -8.318 1.00 98.44 163 ALA A CA 1
ATOM 1217 C C . ALA A 1 163 ? 9.057 -11.445 -8.971 1.00 98.44 163 ALA A C 1
ATOM 1219 O O . ALA A 1 163 ? 9.381 -12.630 -8.900 1.00 98.44 163 ALA A O 1
ATOM 1220 N N . VAL A 1 164 ? 7.984 -11.042 -9.642 1.00 98.44 164 VAL A N 1
ATOM 1221 C CA . VAL A 1 164 ? 7.041 -11.928 -10.320 1.00 98.44 164 VAL A CA 1
ATOM 1222 C C . VAL A 1 164 ? 7.010 -11.590 -11.805 1.00 98.44 164 VAL A C 1
ATOM 1224 O O . VAL A 1 164 ? 6.634 -10.488 -12.212 1.00 98.44 164 VAL A O 1
ATOM 1227 N N . ASP A 1 165 ? 7.381 -12.567 -12.624 1.00 97.44 165 ASP A N 1
ATOM 1228 C CA . ASP A 1 165 ? 7.400 -12.450 -14.078 1.00 97.44 165 ASP A CA 1
ATOM 1229 C C . ASP A 1 165 ? 6.099 -13.022 -14.670 1.00 97.44 165 ASP A C 1
ATOM 1231 O O . ASP A 1 165 ? 5.540 -14.001 -14.170 1.00 97.44 165 ASP A O 1
ATOM 1235 N N . GLY A 1 166 ? 5.599 -12.408 -15.748 1.00 94.62 166 GLY A N 1
ATOM 1236 C CA . GLY A 1 166 ? 4.430 -12.882 -16.506 1.00 94.62 166 GLY A CA 1
ATOM 1237 C C . GLY A 1 166 ? 3.066 -12.343 -16.057 1.00 94.62 166 GLY A C 1
ATOM 1238 O O . GLY A 1 166 ? 2.094 -12.476 -16.803 1.00 94.62 166 GLY A O 1
ATOM 1239 N N . LEU A 1 167 ? 2.974 -11.668 -14.902 1.00 95.25 167 LEU A N 1
ATOM 1240 C CA . LEU A 1 167 ? 1.731 -10.995 -14.492 1.00 95.25 167 LEU A CA 1
ATOM 1241 C C . LEU A 1 167 ? 1.311 -9.920 -15.500 1.00 95.25 167 LEU A C 1
ATOM 1243 O O . LEU A 1 167 ? 0.127 -9.787 -15.809 1.00 95.25 167 LEU A O 1
ATOM 1247 N N . VAL A 1 168 ? 2.271 -9.191 -16.065 1.00 97.50 168 VAL A N 1
ATOM 1248 C CA . VAL A 1 168 ? 2.023 -8.220 -17.127 1.00 97.50 168 VAL A CA 1
ATOM 1249 C C . VAL A 1 168 ? 2.561 -8.789 -18.434 1.00 97.50 168 VAL A C 1
ATOM 1251 O O . VAL A 1 168 ? 3.761 -8.955 -18.607 1.00 97.50 168 VAL A O 1
ATOM 1254 N N . ASP A 1 169 ? 1.659 -9.107 -19.359 1.00 96.12 169 ASP A N 1
ATOM 1255 C CA . ASP A 1 169 ? 2.038 -9.543 -20.704 1.00 96.12 169 ASP A CA 1
ATOM 1256 C C . ASP A 1 169 ? 2.328 -8.342 -21.622 1.00 96.12 169 ASP A C 1
ATOM 1258 O O . ASP A 1 169 ? 2.230 -7.176 -21.226 1.00 96.12 169 ASP A O 1
ATOM 1262 N N . GLU A 1 170 ? 2.693 -8.627 -22.870 1.00 96.31 170 GLU A N 1
ATOM 1263 C CA . GLU A 1 170 ? 2.993 -7.608 -23.879 1.00 96.31 170 GLU A CA 1
ATOM 1264 C C . GLU A 1 170 ? 1.791 -6.686 -24.157 1.00 96.31 170 GLU A C 1
ATOM 1266 O O . GLU A 1 170 ? 1.951 -5.471 -24.291 1.00 96.31 170 GLU A O 1
ATOM 1271 N N . ALA A 1 171 ? 0.571 -7.232 -24.188 1.00 96.75 171 ALA A N 1
ATOM 1272 C CA . ALA A 1 171 ? -0.637 -6.467 -24.488 1.00 96.75 171 ALA A CA 1
ATOM 1273 C C . ALA A 1 171 ? -0.993 -5.489 -23.357 1.00 96.75 171 ALA A C 1
ATOM 1275 O O . ALA A 1 171 ? -1.335 -4.324 -23.611 1.00 96.75 171 ALA A O 1
ATOM 1276 N N . LEU A 1 172 ? -0.886 -5.936 -22.103 1.00 97.56 172 LEU A N 1
ATOM 1277 C CA . LEU A 1 172 ? -1.080 -5.083 -20.937 1.00 97.56 172 LEU A CA 1
ATOM 1278 C C . LEU A 1 172 ? 0.043 -4.046 -20.823 1.00 97.56 172 LEU A C 1
ATOM 1280 O O . LEU A 1 172 ? -0.253 -2.868 -20.628 1.00 97.56 172 LEU A O 1
ATOM 1284 N N . SER A 1 173 ? 1.300 -4.445 -21.038 1.00 97.62 173 SER A N 1
ATOM 1285 C CA . SER A 1 173 ? 2.454 -3.536 -21.103 1.00 97.62 173 SER A CA 1
ATOM 1286 C C . SER A 1 173 ? 2.225 -2.402 -22.106 1.00 97.62 173 SER A C 1
ATOM 1288 O O . SER A 1 173 ? 2.295 -1.224 -21.749 1.00 97.62 173 SER A O 1
ATOM 1290 N N . ALA A 1 174 ? 1.840 -2.732 -23.343 1.00 97.75 174 ALA A N 1
ATOM 1291 C CA . ALA A 1 174 ? 1.545 -1.743 -24.379 1.00 97.75 174 ALA A CA 1
ATOM 1292 C C . ALA A 1 174 ? 0.393 -0.802 -23.981 1.00 97.75 174 ALA A C 1
ATOM 1294 O O . ALA A 1 174 ? 0.450 0.407 -24.231 1.00 97.75 174 ALA A O 1
ATOM 1295 N N . SER A 1 175 ? -0.643 -1.336 -23.329 1.00 98.12 175 SER A N 1
ATOM 1296 C CA . SER A 1 175 ? -1.792 -0.555 -22.857 1.00 98.12 175 SER A CA 1
ATOM 1297 C C . SER A 1 175 ? -1.410 0.416 -21.735 1.00 98.12 175 SER A C 1
ATOM 1299 O O . SER A 1 175 ? -1.800 1.587 -21.784 1.00 98.12 175 SER A O 1
ATOM 1301 N N . LEU A 1 176 ? -0.597 -0.032 -20.772 1.00 98.25 176 LEU A N 1
ATOM 1302 C CA . LEU A 1 176 ? -0.067 0.795 -19.684 1.00 98.25 176 LEU A CA 1
ATOM 1303 C C . LEU A 1 176 ? 0.828 1.912 -20.231 1.00 98.25 176 LEU A C 1
ATOM 1305 O O . LEU A 1 176 ? 0.579 3.085 -19.954 1.00 98.25 176 LEU A O 1
ATOM 1309 N N . LEU A 1 177 ? 1.802 1.583 -21.087 1.00 97.62 177 LEU A N 1
ATOM 1310 C CA . LEU A 1 177 ? 2.691 2.571 -21.709 1.00 97.62 177 LEU A CA 1
ATOM 1311 C C . LEU A 1 177 ? 1.916 3.625 -22.508 1.00 97.62 177 LEU A C 1
ATOM 1313 O O . LEU A 1 177 ? 2.195 4.823 -22.398 1.00 97.62 177 LEU A O 1
ATOM 1317 N N . LYS A 1 178 ? 0.901 3.204 -23.274 1.00 97.44 178 LYS A N 1
ATOM 1318 C CA . LYS A 1 178 ? 0.019 4.119 -24.009 1.00 97.44 178 LYS A CA 1
ATOM 1319 C C . LYS A 1 178 ? -0.731 5.055 -23.061 1.00 97.44 178 LYS A C 1
ATOM 1321 O O . LYS A 1 178 ? -0.768 6.263 -23.309 1.00 97.44 178 LYS A O 1
ATOM 1326 N N . ALA A 1 179 ? -1.304 4.530 -21.978 1.00 97.25 179 ALA A N 1
ATOM 1327 C CA . ALA A 1 179 ? -2.028 5.323 -20.984 1.00 97.25 179 ALA A CA 1
ATOM 1328 C C . ALA A 1 179 ? -1.105 6.313 -20.242 1.00 97.25 179 ALA A C 1
ATOM 1330 O O . ALA A 1 179 ? -1.479 7.467 -20.011 1.00 97.25 179 ALA A O 1
ATOM 1331 N N . MET A 1 180 ? 0.135 5.901 -19.969 1.00 97.00 180 MET A N 1
ATOM 1332 C CA . MET A 1 180 ? 1.203 6.724 -19.391 1.00 97.00 180 MET A CA 1
ATOM 1333 C C . MET A 1 180 ? 1.796 7.744 -20.380 1.00 97.00 180 MET A C 1
ATOM 1335 O O . MET A 1 180 ? 2.537 8.640 -19.972 1.00 97.00 180 MET A O 1
ATOM 1339 N N . ARG A 1 181 ? 1.480 7.642 -21.681 1.00 96.19 181 ARG A N 1
ATOM 1340 C CA . ARG A 1 181 ? 2.124 8.406 -22.768 1.00 96.19 181 ARG A CA 1
ATOM 1341 C C . ARG A 1 181 ? 3.647 8.252 -22.766 1.00 96.19 181 ARG A C 1
ATOM 1343 O O . ARG A 1 181 ? 4.381 9.219 -22.986 1.00 96.19 181 ARG A O 1
ATOM 1350 N N . ALA A 1 182 ? 4.105 7.040 -22.482 1.00 94.88 182 ALA A N 1
ATOM 1351 C CA . ALA A 1 182 ? 5.504 6.670 -22.577 1.00 94.88 182 ALA A CA 1
ATOM 1352 C C . ALA A 1 182 ? 5.981 6.729 -24.037 1.00 94.88 182 ALA A C 1
ATOM 1354 O O . ALA A 1 182 ? 5.200 6.488 -24.964 1.00 94.88 182 ALA A O 1
ATOM 1355 N N . ARG A 1 183 ? 7.258 7.062 -24.246 1.00 92.69 183 ARG A N 1
ATOM 1356 C CA . ARG A 1 183 ? 7.903 7.025 -25.563 1.00 92.69 183 ARG A CA 1
ATOM 1357 C C . ARG A 1 183 ? 9.223 6.267 -25.468 1.00 92.69 183 ARG A C 1
ATOM 1359 O O . ARG A 1 183 ? 9.920 6.401 -24.469 1.00 92.69 183 ARG A O 1
ATOM 1366 N N . PRO A 1 184 ? 9.591 5.488 -26.492 1.00 88.31 184 PRO A N 1
ATOM 1367 C CA . PRO A 1 184 ? 10.808 4.685 -26.442 1.00 88.31 184 PRO A CA 1
ATOM 1368 C C . PRO A 1 184 ? 12.086 5.535 -26.412 1.00 88.31 184 PRO A C 1
ATOM 1370 O O . PRO A 1 184 ? 13.103 5.075 -25.922 1.00 88.31 184 PRO A O 1
ATOM 1373 N N . ASP A 1 185 ? 12.052 6.767 -26.916 1.00 88.50 185 ASP A N 1
ATOM 1374 C CA . ASP A 1 185 ? 13.216 7.622 -27.171 1.00 88.50 185 ASP A CA 1
ATOM 1375 C C . ASP A 1 185 ? 13.322 8.842 -26.236 1.00 88.50 185 ASP A C 1
ATOM 1377 O O . ASP A 1 185 ? 14.136 9.741 -26.461 1.00 88.50 185 ASP A O 1
ATOM 1381 N N . GLY A 1 186 ? 12.524 8.880 -25.167 1.00 91.75 186 GLY A N 1
ATOM 1382 C CA . GLY A 1 186 ? 12.547 9.945 -24.169 1.00 91.75 186 GLY A CA 1
ATOM 1383 C C . GLY A 1 186 ? 11.193 10.129 -23.497 1.00 91.75 186 GLY A C 1
ATOM 1384 O O . GLY A 1 186 ? 10.297 9.311 -23.639 1.00 91.75 186 GLY A O 1
ATOM 1385 N N . VAL A 1 187 ? 11.004 11.232 -22.774 1.00 93.12 187 VAL A N 1
ATOM 1386 C CA . VAL A 1 187 ? 9.753 11.500 -22.045 1.00 93.12 187 VAL A CA 1
ATOM 1387 C C . VAL A 1 187 ? 8.833 12.487 -22.772 1.00 93.12 187 VAL A C 1
ATOM 1389 O O . VAL A 1 187 ? 9.273 13.499 -23.325 1.00 93.12 187 VAL A O 1
ATOM 1392 N N . ASP A 1 188 ? 7.518 12.249 -22.725 1.00 93.69 188 ASP A N 1
ATOM 1393 C CA . ASP A 1 188 ? 6.526 13.251 -23.136 1.00 93.69 188 ASP A CA 1
ATOM 1394 C C . ASP A 1 188 ? 6.427 14.362 -22.080 1.00 93.69 188 ASP A C 1
ATOM 1396 O O . ASP A 1 188 ? 5.656 14.260 -21.126 1.00 93.69 188 ASP A O 1
ATOM 1400 N N . LYS A 1 189 ? 7.167 15.459 -22.274 1.00 92.56 189 LYS A N 1
ATOM 1401 C CA . LYS A 1 189 ? 7.232 16.609 -21.346 1.00 92.56 189 LYS A CA 1
ATOM 1402 C C . LYS A 1 189 ? 5.879 17.283 -21.051 1.00 92.56 189 LYS A C 1
ATOM 1404 O O . LYS A 1 189 ? 5.789 18.115 -20.153 1.00 92.56 189 LYS A O 1
ATOM 1409 N N . ARG A 1 190 ? 4.817 16.968 -21.805 1.00 91.12 190 ARG A N 1
ATOM 1410 C CA . ARG A 1 190 ? 3.447 17.432 -21.506 1.00 91.12 190 ARG A CA 1
ATOM 1411 C C . ARG A 1 190 ? 2.802 16.641 -20.369 1.00 91.12 190 ARG A C 1
ATOM 1413 O O . ARG A 1 190 ? 1.928 17.166 -19.683 1.00 91.12 190 ARG A O 1
ATOM 1420 N N . SER A 1 191 ? 3.210 15.388 -20.201 1.00 93.69 191 SER A N 1
ATOM 1421 C CA . SER A 1 191 ? 2.620 14.424 -19.267 1.00 93.69 191 SER A CA 1
ATOM 1422 C C . SER A 1 191 ? 3.549 14.123 -18.094 1.00 93.69 191 SER A C 1
ATOM 1424 O O . SER A 1 191 ? 3.066 13.931 -16.978 1.00 93.69 191 SER A O 1
ATOM 1426 N N . TRP A 1 192 ? 4.856 14.147 -18.351 1.00 94.50 192 TRP A N 1
ATOM 1427 C CA . TRP A 1 192 ? 5.940 13.898 -17.409 1.00 94.50 192 TRP A CA 1
ATOM 1428 C C . TRP A 1 192 ? 6.620 15.211 -17.035 1.00 94.50 192 TRP A C 1
ATOM 1430 O O . TRP A 1 192 ? 6.892 16.038 -17.908 1.00 94.50 192 TRP A O 1
ATOM 1440 N N . ARG A 1 193 ? 6.895 15.416 -15.747 1.00 91.88 193 ARG A N 1
ATOM 1441 C CA . ARG A 1 193 ? 7.530 16.631 -15.226 1.00 91.88 193 ARG A CA 1
ATOM 1442 C C . ARG A 1 193 ? 8.632 16.271 -14.236 1.00 91.88 193 ARG A C 1
ATOM 1444 O O . ARG A 1 193 ? 8.471 15.356 -13.431 1.00 91.88 193 ARG A O 1
ATOM 1451 N N . ARG A 1 194 ? 9.736 17.013 -14.295 1.00 89.44 194 ARG A N 1
ATOM 1452 C CA . ARG A 1 194 ? 10.807 16.934 -13.298 1.00 89.44 194 ARG A CA 1
ATOM 1453 C C . ARG A 1 194 ? 10.252 17.343 -11.924 1.00 89.44 194 ARG A C 1
ATOM 1455 O O . ARG A 1 194 ? 9.534 18.339 -11.850 1.00 89.44 194 ARG A O 1
ATOM 1462 N N . GLY A 1 195 ? 10.526 16.561 -10.880 1.00 83.25 195 GLY A N 1
ATOM 1463 C CA . GLY A 1 195 ? 10.057 16.818 -9.507 1.00 83.25 195 GLY A CA 1
ATOM 1464 C C . GLY A 1 195 ? 8.550 16.626 -9.280 1.00 83.25 195 GLY A C 1
ATOM 1465 O O . GLY A 1 195 ? 8.021 17.075 -8.269 1.00 83.25 195 GLY A O 1
ATOM 1466 N N . ALA A 1 196 ? 7.832 16.001 -10.220 1.00 84.69 196 ALA A N 1
ATOM 1467 C CA . ALA A 1 196 ? 6.414 15.674 -10.034 1.00 84.69 196 ALA A CA 1
ATOM 1468 C C . ALA A 1 196 ? 6.177 14.310 -9.372 1.00 84.69 196 ALA A C 1
ATOM 1470 O O . ALA A 1 196 ? 5.025 13.971 -9.108 1.00 84.69 196 ALA A O 1
ATOM 1471 N N . LEU A 1 197 ? 7.236 13.534 -9.128 1.00 81.75 197 LEU A N 1
ATOM 1472 C CA . LEU A 1 197 ? 7.150 12.321 -8.327 1.00 81.75 197 LEU A CA 1
ATOM 1473 C C . LEU A 1 197 ? 6.914 12.738 -6.870 1.00 81.75 197 LEU A C 1
ATOM 1475 O O . LEU A 1 197 ? 7.723 13.463 -6.298 1.00 81.75 197 LEU A O 1
ATOM 1479 N N . ARG A 1 198 ? 5.759 12.352 -6.327 1.00 72.00 198 ARG A N 1
ATOM 1480 C CA . ARG A 1 198 ? 5.370 12.563 -4.931 1.00 72.00 198 ARG A CA 1
ATOM 1481 C C . ARG A 1 198 ? 4.987 11.209 -4.360 1.00 72.00 198 ARG A C 1
ATOM 1483 O O . ARG A 1 198 ? 3.886 10.724 -4.612 1.00 72.00 198 ARG A O 1
ATOM 1490 N N . ASP A 1 199 ? 5.935 10.580 -3.693 1.00 69.06 199 ASP A N 1
ATOM 1491 C CA . ASP A 1 199 ? 5.857 9.208 -3.204 1.00 69.06 199 ASP A CA 1
ATOM 1492 C C . ASP A 1 199 ? 5.995 9.093 -1.679 1.00 69.06 199 ASP A C 1
ATOM 1494 O O . ASP A 1 199 ? 5.714 8.019 -1.163 1.00 69.06 199 ASP A O 1
ATOM 1498 N N . VAL A 1 200 ? 6.297 10.174 -0.945 1.00 61.91 200 VAL A N 1
ATOM 1499 C CA . VAL A 1 200 ? 6.470 10.165 0.525 1.00 61.91 200 VAL A CA 1
ATOM 1500 C C . VAL A 1 200 ? 5.772 11.375 1.176 1.00 61.91 200 VAL A C 1
ATOM 1502 O O . VAL A 1 200 ? 5.697 12.445 0.567 1.00 61.91 200 VAL A O 1
ATOM 1505 N N . VAL A 1 201 ? 5.257 11.209 2.402 1.00 52.69 201 VAL A N 1
ATOM 1506 C CA . VAL A 1 201 ? 4.685 12.284 3.243 1.00 52.69 201 VAL A CA 1
ATOM 1507 C C . VAL A 1 201 ? 5.813 12.983 4.015 1.00 52.69 201 VAL A C 1
ATOM 1509 O O . VAL A 1 201 ? 6.588 12.324 4.697 1.00 52.69 201 VAL A O 1
ATOM 1512 N N . ASP A 1 202 ? 5.924 14.307 3.878 1.00 49.56 202 ASP A N 1
ATOM 1513 C CA . ASP A 1 202 ? 6.763 15.216 4.687 1.00 49.56 202 ASP A CA 1
ATOM 1514 C C . ASP A 1 202 ? 8.284 14.983 4.788 1.00 49.56 202 ASP A C 1
ATOM 1516 O O . ASP A 1 202 ? 8.961 15.574 5.629 1.00 49.56 202 ASP A O 1
ATOM 1520 N N . GLY A 1 203 ? 8.888 14.259 3.849 1.00 44.75 203 GLY A N 1
ATOM 1521 C CA . GLY A 1 203 ? 10.308 14.451 3.562 1.00 44.75 203 GLY A CA 1
ATOM 1522 C C . GLY A 1 203 ? 10.488 15.648 2.632 1.00 44.75 203 GLY A C 1
ATOM 1523 O O . GLY A 1 203 ? 9.844 15.699 1.581 1.00 44.75 203 GLY A O 1
ATOM 1524 N N . GLU A 1 204 ? 11.424 16.563 2.922 1.00 41.66 204 GLU A N 1
ATOM 1525 C CA . GLU A 1 204 ? 12.194 17.150 1.818 1.00 41.66 204 GLU A CA 1
ATOM 1526 C C . GLU A 1 204 ? 12.555 15.971 0.921 1.00 41.66 204 GLU A C 1
ATOM 1528 O O . GLU A 1 204 ? 13.249 15.066 1.382 1.00 41.66 204 GLU A O 1
ATOM 1533 N N . SER A 1 205 ? 11.962 15.887 -0.276 1.00 42.25 205 SER A N 1
ATOM 1534 C CA . SER A 1 205 ? 12.183 14.748 -1.157 1.00 42.25 205 SER A CA 1
ATOM 1535 C C . SER A 1 205 ? 13.692 14.538 -1.221 1.00 42.25 205 SER A C 1
ATOM 1537 O O . SER A 1 205 ? 14.417 15.402 -1.710 1.00 42.25 205 SER A O 1
ATOM 1539 N N . LEU A 1 206 ? 14.187 13.425 -0.671 1.00 42.69 206 LEU A N 1
ATOM 1540 C CA . LEU A 1 206 ? 15.611 13.098 -0.750 1.00 42.69 206 LEU A CA 1
ATOM 1541 C C . LEU A 1 206 ? 16.010 12.820 -2.211 1.00 42.69 206 LEU A C 1
ATOM 1543 O O . LEU A 1 206 ? 17.191 12.677 -2.517 1.00 42.69 206 LEU A O 1
ATOM 1547 N N . SER A 1 207 ? 15.040 12.804 -3.140 1.00 45.28 207 SER A N 1
ATOM 1548 C CA . SER A 1 207 ? 15.292 13.200 -4.521 1.00 45.28 207 SER A CA 1
ATOM 1549 C C . SER A 1 207 ? 15.440 14.722 -4.569 1.00 45.28 207 SER A C 1
ATOM 1551 O O . SER A 1 207 ? 14.460 15.465 -4.540 1.00 45.28 207 SER A O 1
ATOM 1553 N N . SER A 1 208 ? 16.693 15.175 -4.604 1.00 45.66 208 SER A N 1
ATOM 1554 C CA . SER A 1 208 ? 17.104 16.543 -4.931 1.00 45.66 208 SER A CA 1
ATOM 1555 C C . SER A 1 208 ? 16.049 17.223 -5.809 1.00 45.66 208 SER A C 1
ATOM 1557 O O . SER A 1 208 ? 15.851 16.838 -6.962 1.00 45.66 208 SER A O 1
ATOM 1559 N N . ALA A 1 209 ? 15.288 18.154 -5.220 1.00 45.38 209 ALA A N 1
ATOM 1560 C CA . ALA A 1 209 ? 14.062 18.698 -5.795 1.00 45.38 209 ALA A CA 1
ATOM 1561 C C . ALA A 1 209 ? 14.244 19.039 -7.288 1.00 45.38 209 ALA A C 1
ATOM 1563 O O . ALA A 1 209 ? 14.936 19.989 -7.649 1.00 45.38 209 ALA A O 1
ATOM 1564 N N . GLY A 1 210 ? 13.641 18.228 -8.166 1.00 55.91 210 GLY A N 1
ATOM 1565 C CA . GLY A 1 210 ? 13.757 18.372 -9.621 1.00 55.91 210 GLY A CA 1
ATOM 1566 C C . GLY A 1 210 ? 14.661 17.366 -10.345 1.00 55.91 210 GLY A C 1
ATOM 1567 O O . GLY A 1 210 ? 14.781 17.486 -11.561 1.00 55.91 210 GLY A O 1
ATOM 1568 N N . ALA A 1 211 ? 15.247 16.366 -9.682 1.00 67.00 211 ALA A N 1
ATOM 1569 C CA . ALA A 1 211 ? 16.146 15.398 -10.321 1.00 67.00 211 ALA A CA 1
ATOM 1570 C C . ALA A 1 211 ? 15.435 14.318 -11.154 1.00 67.00 211 ALA A C 1
ATOM 1572 O O . ALA A 1 211 ? 16.000 13.840 -12.132 1.00 67.00 211 ALA A O 1
ATOM 1573 N N . CYS A 1 212 ? 14.179 13.964 -10.861 1.00 81.00 212 CYS A N 1
ATOM 1574 C CA . CYS A 1 212 ? 13.515 12.795 -11.456 1.00 81.00 212 CYS A CA 1
ATOM 1575 C C . CYS A 1 212 ? 12.252 13.135 -12.263 1.00 81.00 212 CYS A C 1
ATOM 1577 O O . CYS A 1 212 ? 11.553 14.109 -11.976 1.00 81.00 212 CYS A O 1
ATOM 1579 N N . TRP A 1 213 ? 11.933 12.329 -13.280 1.00 91.00 213 TRP A N 1
ATOM 1580 C CA . TRP A 1 213 ? 10.680 12.447 -14.032 1.00 91.00 213 TRP A CA 1
ATOM 1581 C C . TRP A 1 213 ? 9.541 11.724 -13.320 1.00 91.00 213 TRP A C 1
ATOM 1583 O O . TRP A 1 213 ? 9.569 10.502 -13.213 1.00 91.00 213 TRP A O 1
ATOM 1593 N N . GLY A 1 214 ? 8.508 12.470 -12.932 1.00 92.94 214 GLY A N 1
ATOM 1594 C CA . GLY A 1 214 ? 7.243 11.931 -12.437 1.00 92.94 214 GLY A CA 1
ATOM 1595 C C . GLY A 1 214 ? 6.087 12.210 -13.395 1.00 92.94 214 GLY A C 1
ATOM 1596 O O . GLY A 1 214 ? 6.068 13.225 -14.105 1.00 92.94 214 GLY A O 1
ATOM 1597 N N . LEU A 1 215 ? 5.106 11.314 -13.426 1.00 93.75 215 LEU A N 1
ATOM 1598 C CA . LEU A 1 215 ? 3.866 11.534 -14.165 1.00 93.75 215 LEU A CA 1
ATOM 1599 C C . LEU A 1 215 ? 3.013 12.592 -13.447 1.00 93.75 215 LEU A C 1
ATOM 1601 O O . LEU A 1 215 ? 2.827 12.536 -12.238 1.00 93.75 215 LEU A O 1
ATOM 1605 N N . SER A 1 216 ? 2.481 13.573 -14.177 1.00 91.62 216 SER A N 1
ATOM 1606 C CA . SER A 1 216 ? 1.683 14.645 -13.559 1.00 91.62 216 SER A CA 1
ATOM 1607 C C . SER A 1 216 ? 0.417 14.118 -12.871 1.00 91.62 216 SER A C 1
ATOM 1609 O O . SER A 1 216 ? -0.216 13.186 -13.367 1.00 91.62 216 SER A O 1
ATOM 1611 N N . SER A 1 217 ? -0.031 14.775 -11.795 1.00 90.00 217 SER A N 1
ATOM 1612 C CA . SER A 1 217 ? -1.203 14.349 -11.009 1.00 90.00 217 SER A CA 1
ATOM 1613 C C . SER A 1 217 ? -2.476 14.190 -11.851 1.00 90.00 217 SER A C 1
ATOM 1615 O O . SER A 1 217 ? -3.212 13.222 -11.693 1.00 90.00 217 SER A O 1
ATOM 1617 N N . ALA A 1 218 ? -2.722 15.091 -12.811 1.00 91.06 218 ALA A N 1
ATOM 1618 C CA . ALA A 1 218 ? -3.864 14.977 -13.725 1.00 91.06 218 ALA A CA 1
ATOM 1619 C C . ALA A 1 218 ? -3.788 13.714 -14.605 1.00 91.06 218 ALA A C 1
ATOM 1621 O O . ALA A 1 218 ? -4.804 13.079 -14.904 1.00 91.06 218 ALA A O 1
ATOM 1622 N N . ARG A 1 219 ? -2.572 13.334 -15.013 1.00 94.38 219 ARG A N 1
ATOM 1623 C CA . ARG A 1 219 ? -2.334 12.129 -15.805 1.00 94.38 219 ARG A CA 1
ATOM 1624 C C . ARG A 1 219 ? -2.397 10.869 -14.944 1.00 94.38 219 ARG A C 1
ATOM 1626 O O . ARG A 1 219 ? -2.978 9.907 -15.426 1.00 94.38 219 ARG A O 1
ATOM 1633 N N . LEU A 1 220 ? -1.904 10.888 -13.703 1.00 95.00 220 LEU A N 1
ATOM 1634 C CA . LEU A 1 220 ? -2.081 9.791 -12.739 1.00 95.00 220 LEU A CA 1
ATOM 1635 C C . LEU A 1 220 ? -3.568 9.522 -12.479 1.00 95.00 220 LEU A C 1
ATOM 1637 O O . LEU A 1 220 ? -4.004 8.388 -12.628 1.00 95.00 220 LEU A O 1
ATOM 1641 N N . LYS A 1 221 ? -4.379 10.561 -12.231 1.00 93.94 221 LYS A N 1
ATOM 1642 C CA . LYS A 1 221 ? -5.842 10.418 -12.082 1.00 93.94 221 LYS A CA 1
ATOM 1643 C C . LYS A 1 221 ? -6.490 9.764 -13.310 1.00 93.94 221 LYS A C 1
ATOM 1645 O O . LYS A 1 221 ? -7.292 8.847 -13.175 1.00 93.94 221 LYS A O 1
ATOM 1650 N N . SER A 1 222 ? -6.100 10.192 -14.514 1.00 95.81 222 SER A N 1
ATOM 1651 C CA . SER A 1 222 ? -6.602 9.596 -15.765 1.00 95.81 222 SER A CA 1
ATOM 1652 C C . SER A 1 222 ? -6.119 8.155 -15.978 1.00 95.81 222 SER A C 1
ATOM 1654 O O . SER A 1 222 ? -6.858 7.334 -16.510 1.00 95.81 222 SER A O 1
ATOM 1656 N N . LEU A 1 223 ? -4.873 7.854 -15.597 1.00 97.00 223 LEU A N 1
ATOM 1657 C CA . LEU A 1 223 ? -4.275 6.523 -15.695 1.00 97.00 223 LEU A CA 1
ATOM 1658 C C . LEU A 1 223 ? -4.966 5.550 -14.738 1.00 97.00 223 LEU A C 1
ATOM 1660 O O . LEU A 1 223 ? -5.331 4.457 -15.160 1.00 97.00 223 LEU A O 1
ATOM 1664 N N . TYR A 1 224 ? -5.197 5.959 -13.491 1.00 96.81 224 TYR A N 1
ATOM 1665 C CA . TYR A 1 224 ? -5.851 5.136 -12.475 1.00 96.81 224 TYR A CA 1
ATOM 1666 C C . TYR A 1 224 ? -7.271 4.718 -12.879 1.00 96.81 224 TYR A C 1
ATOM 1668 O O . TYR A 1 224 ? -7.684 3.596 -12.618 1.00 96.81 224 TYR A O 1
ATOM 1676 N N . ALA A 1 225 ? -7.991 5.593 -13.587 1.00 96.62 225 ALA A N 1
ATOM 1677 C CA . ALA A 1 225 ? -9.326 5.315 -14.118 1.00 96.62 225 ALA A CA 1
ATOM 1678 C C . ALA A 1 225 ? -9.332 4.537 -15.454 1.00 96.62 225 ALA A C 1
ATOM 1680 O O . ALA A 1 225 ? -10.390 4.377 -16.060 1.00 96.62 225 ALA A O 1
ATOM 1681 N N . SER A 1 226 ? -8.174 4.108 -15.967 1.00 97.69 226 SER A N 1
ATOM 1682 C CA . SER A 1 226 ? -8.078 3.452 -17.277 1.00 97.69 226 SER A CA 1
ATOM 1683 C C . SER A 1 226 ? -8.313 1.942 -17.213 1.00 97.69 226 SER A C 1
ATOM 1685 O O . SER A 1 226 ? -7.965 1.284 -16.233 1.00 97.69 226 SER A O 1
ATOM 1687 N N . ASP A 1 227 ? -8.780 1.367 -18.326 1.00 97.81 227 ASP A N 1
ATOM 1688 C CA . ASP A 1 227 ? -8.927 -0.089 -18.480 1.00 97.81 227 ASP A CA 1
ATOM 1689 C C . ASP A 1 227 ? -7.615 -0.856 -18.265 1.00 97.81 227 ASP A C 1
ATOM 1691 O O . ASP A 1 227 ? -7.633 -2.004 -17.825 1.00 97.81 227 ASP A O 1
ATOM 1695 N N . ALA A 1 228 ? -6.471 -0.229 -18.567 1.00 97.81 228 ALA A N 1
ATOM 1696 C CA . ALA A 1 228 ? -5.158 -0.833 -18.370 1.00 97.81 228 ALA A CA 1
ATOM 1697 C C . ALA A 1 228 ? -4.838 -1.009 -16.878 1.00 97.81 228 ALA A C 1
ATOM 1699 O O . ALA A 1 228 ? -4.337 -2.057 -16.477 1.00 97.81 228 ALA A O 1
ATOM 1700 N N . VAL A 1 229 ? -5.163 -0.017 -16.042 1.00 98.06 229 VAL A N 1
ATOM 1701 C CA . VAL A 1 229 ? -4.981 -0.137 -14.589 1.00 98.06 229 VAL A CA 1
ATOM 1702 C C . VAL A 1 229 ? -5.995 -1.105 -13.989 1.00 98.06 229 VAL A C 1
ATOM 1704 O O . VAL A 1 229 ? -5.602 -1.915 -13.161 1.00 98.06 229 VAL A O 1
ATOM 1707 N N . MET A 1 230 ? -7.249 -1.110 -14.446 1.00 98.06 230 MET A N 1
ATOM 1708 C CA . MET A 1 230 ? -8.236 -2.101 -13.994 1.00 98.06 230 MET A CA 1
ATOM 1709 C C . MET A 1 230 ? -7.801 -3.543 -14.318 1.00 98.06 230 MET A C 1
ATOM 1711 O O . MET A 1 230 ? -7.952 -4.442 -13.489 1.00 98.06 230 MET A O 1
ATOM 1715 N N . GLU A 1 231 ? -7.224 -3.791 -15.499 1.00 98.12 231 GLU A N 1
ATOM 1716 C CA . GLU A 1 231 ? -6.646 -5.103 -15.824 1.00 98.12 231 GLU A CA 1
ATOM 1717 C C . GLU A 1 231 ? -5.470 -5.450 -14.907 1.00 98.12 231 GLU A C 1
ATOM 1719 O O . GLU A 1 231 ? -5.408 -6.561 -14.385 1.00 98.12 231 GLU A O 1
ATOM 1724 N N . LEU A 1 232 ? -4.557 -4.500 -14.679 1.00 98.31 232 LEU A N 1
ATOM 1725 C CA . LEU A 1 232 ? -3.427 -4.686 -13.771 1.00 98.31 232 LEU A CA 1
ATOM 1726 C C . LEU A 1 232 ? -3.898 -5.019 -12.346 1.00 98.31 232 LEU A C 1
ATOM 1728 O O . LEU A 1 232 ? -3.425 -5.995 -11.767 1.00 98.31 232 LEU A O 1
ATOM 1732 N N . GLN A 1 233 ? -4.865 -4.262 -11.817 1.00 98.38 233 GLN A N 1
ATOM 1733 C CA . GLN A 1 233 ? -5.507 -4.513 -10.522 1.00 98.38 233 GLN A CA 1
ATOM 1734 C C . GLN A 1 233 ? -6.080 -5.927 -10.472 1.00 98.38 233 GLN A C 1
ATOM 1736 O O . GLN A 1 233 ? -5.790 -6.672 -9.546 1.00 98.38 233 GLN A O 1
ATOM 1741 N N . SER A 1 234 ? -6.816 -6.332 -11.508 1.00 98.50 234 SER A N 1
ATOM 1742 C CA . SER A 1 234 ? -7.416 -7.667 -11.588 1.00 98.50 234 SER A CA 1
ATOM 1743 C C . SER A 1 234 ? -6.376 -8.781 -11.482 1.00 98.50 234 SER A C 1
ATOM 1745 O O . SER A 1 234 ? -6.588 -9.760 -10.770 1.00 98.50 234 SER A O 1
ATOM 1747 N N . ARG A 1 235 ? -5.236 -8.637 -12.169 1.00 98.25 235 ARG A N 1
ATOM 1748 C CA . ARG A 1 235 ? -4.173 -9.653 -12.167 1.00 98.25 235 ARG A CA 1
ATOM 1749 C C . ARG A 1 235 ? -3.408 -9.692 -10.852 1.00 98.25 235 ARG A C 1
ATOM 1751 O O . ARG A 1 235 ? -3.073 -10.779 -10.393 1.00 98.25 235 ARG A O 1
ATOM 1758 N N . ILE A 1 236 ? -3.159 -8.528 -10.254 1.00 98.06 236 ILE A N 1
ATOM 1759 C CA . ILE A 1 236 ? -2.540 -8.416 -8.931 1.00 98.06 236 ILE A CA 1
ATOM 1760 C C . ILE A 1 236 ? -3.442 -9.053 -7.872 1.00 98.06 236 ILE A C 1
ATOM 1762 O O . ILE A 1 236 ? -2.970 -9.891 -7.111 1.00 98.06 236 ILE A O 1
ATOM 1766 N N . VAL A 1 237 ? -4.735 -8.721 -7.853 1.00 97.88 237 VAL A N 1
ATOM 1767 C CA . VAL A 1 237 ? -5.695 -9.292 -6.895 1.00 97.88 237 VAL A CA 1
ATOM 1768 C C . VAL A 1 237 ? -5.775 -10.807 -7.056 1.00 97.88 237 VAL A C 1
ATOM 1770 O O . VAL A 1 237 ? -5.543 -11.524 -6.090 1.00 97.88 237 VAL A O 1
ATOM 1773 N N . ALA A 1 238 ? -5.956 -11.307 -8.282 1.00 97.12 238 ALA A N 1
ATOM 1774 C CA . ALA A 1 238 ? -6.018 -12.746 -8.542 1.00 97.12 238 ALA A CA 1
ATOM 1775 C C . ALA A 1 238 ? -4.717 -13.501 -8.200 1.00 97.12 238 ALA A C 1
ATOM 1777 O O . ALA A 1 238 ? -4.743 -14.722 -8.038 1.00 97.12 238 ALA A O 1
ATOM 1778 N N . TYR A 1 239 ? -3.572 -12.813 -8.155 1.00 97.62 239 TYR A N 1
ATOM 1779 C CA . TYR A 1 239 ? -2.308 -13.365 -7.668 1.00 97.62 239 TYR A CA 1
ATOM 1780 C C . TYR A 1 239 ? -2.279 -13.402 -6.136 1.00 97.62 239 TYR A C 1
ATOM 1782 O O . TYR A 1 239 ? -2.052 -14.462 -5.558 1.00 97.62 239 TYR A O 1
ATOM 1790 N N . LEU A 1 240 ? -2.570 -12.275 -5.483 1.00 97.31 240 LEU A N 1
ATOM 1791 C CA . LEU A 1 240 ? -2.539 -12.146 -4.025 1.00 97.31 240 LEU A CA 1
ATOM 1792 C C . LEU A 1 240 ? -3.575 -13.045 -3.339 1.00 97.31 240 LEU A C 1
ATOM 1794 O O . LEU A 1 240 ? -3.266 -13.656 -2.322 1.00 97.31 240 LEU A O 1
ATOM 1798 N N . GLU A 1 241 ? -4.760 -13.214 -3.923 1.00 95.44 241 GLU A N 1
ATOM 1799 C CA . GLU A 1 241 ? -5.779 -14.161 -3.447 1.00 95.44 241 GLU A CA 1
ATOM 1800 C C . GLU A 1 241 ? -5.313 -15.625 -3.503 1.00 95.44 241 GLU A C 1
ATOM 1802 O O . GLU A 1 241 ? -5.850 -16.458 -2.791 1.00 95.44 241 GLU A O 1
ATOM 1807 N N . ARG A 1 242 ? -4.306 -15.980 -4.314 1.00 94.88 242 ARG A N 1
ATOM 1808 C CA . ARG A 1 242 ? -3.719 -17.338 -4.290 1.00 94.88 242 ARG A CA 1
ATOM 1809 C C . ARG A 1 242 ? -2.650 -17.497 -3.219 1.00 94.88 242 ARG A C 1
ATOM 1811 O O . ARG A 1 242 ? -2.335 -18.621 -2.839 1.00 94.88 242 ARG A O 1
ATOM 1818 N N . CYS A 1 243 ? -2.057 -16.394 -2.772 1.00 95.12 243 CYS A N 1
ATOM 1819 C CA . CYS A 1 243 ? -1.068 -16.394 -1.700 1.00 95.12 243 CYS A CA 1
ATOM 1820 C C . CYS A 1 243 ? -1.718 -16.431 -0.308 1.00 95.12 243 CYS A C 1
ATOM 1822 O O . CYS A 1 243 ? -1.021 -16.649 0.684 1.00 95.12 243 CYS A O 1
ATOM 1824 N N . ASN A 1 244 ? -3.028 -16.211 -0.206 1.00 95.62 244 ASN A N 1
ATOM 1825 C CA . ASN A 1 244 ? -3.742 -16.033 1.055 1.00 95.62 244 ASN A CA 1
ATOM 1826 C C . ASN A 1 244 ? -5.037 -16.841 1.058 1.00 95.62 244 ASN A C 1
ATOM 1828 O O . ASN A 1 244 ? -5.682 -16.949 0.024 1.00 95.62 244 ASN A O 1
ATOM 1832 N N . ASP A 1 245 ? -5.433 -17.358 2.219 1.00 90.56 245 ASP A N 1
ATOM 1833 C CA . ASP A 1 245 ? -6.724 -18.044 2.357 1.00 90.56 245 ASP A CA 1
ATOM 1834 C C . ASP A 1 245 ? -7.886 -17.037 2.347 1.00 90.56 245 ASP A C 1
ATOM 1836 O O . ASP A 1 245 ? -8.904 -17.251 1.692 1.00 90.56 245 ASP A O 1
ATOM 1840 N N . GLU A 1 246 ? -7.703 -15.905 3.033 1.00 92.94 246 GLU A N 1
ATOM 1841 C CA . GLU A 1 246 ? -8.618 -14.766 3.047 1.00 92.94 246 GLU A CA 1
ATOM 1842 C C . GLU A 1 246 ? -7.805 -13.468 2.969 1.00 92.94 246 GLU A C 1
ATOM 1844 O O . GLU A 1 246 ? -6.931 -13.214 3.801 1.00 92.94 246 GLU A O 1
ATOM 1849 N N . VAL A 1 247 ? -8.066 -12.646 1.950 1.00 96.50 247 VAL A N 1
ATOM 1850 C CA . VAL A 1 247 ? -7.459 -11.318 1.826 1.00 96.50 247 VAL A CA 1
ATOM 1851 C C . VAL A 1 247 ? -8.388 -10.367 1.084 1.00 96.50 247 VAL A C 1
ATOM 1853 O O . VAL A 1 247 ? -8.895 -10.680 0.009 1.00 96.50 247 VAL A O 1
ATOM 1856 N N . LEU A 1 248 ? -8.573 -9.168 1.630 1.00 97.31 248 LEU A N 1
ATOM 1857 C CA . LEU A 1 248 ? -9.102 -8.033 0.885 1.00 97.31 248 LEU A CA 1
ATOM 1858 C C . LEU A 1 248 ? -7.929 -7.166 0.436 1.00 97.31 248 LEU A C 1
ATOM 1860 O O . LEU A 1 248 ? -7.107 -6.744 1.245 1.00 97.31 248 LEU A O 1
ATOM 1864 N N . VAL A 1 249 ? -7.860 -6.885 -0.862 1.00 98.06 249 VAL A N 1
ATOM 1865 C CA . VAL A 1 249 ? -6.841 -6.004 -1.442 1.00 98.06 249 VAL A CA 1
ATOM 1866 C C . VAL A 1 249 ? -7.481 -4.654 -1.742 1.00 98.06 249 VAL A C 1
ATOM 1868 O O . VAL A 1 249 ? -8.376 -4.561 -2.589 1.00 98.06 249 VAL A O 1
ATOM 1871 N N . SER A 1 250 ? -7.020 -3.602 -1.072 1.00 97.62 250 SER A N 1
ATOM 1872 C CA . SER A 1 250 ? -7.408 -2.222 -1.364 1.00 97.62 250 SER A CA 1
ATOM 1873 C C . SER A 1 250 ? -6.226 -1.438 -1.921 1.00 97.62 250 SER A C 1
ATOM 1875 O O . SER A 1 250 ? -5.063 -1.785 -1.715 1.00 97.62 250 SER A O 1
ATOM 1877 N N . ALA A 1 251 ? -6.521 -0.344 -2.619 1.00 96.69 251 ALA A N 1
ATOM 1878 C CA . ALA A 1 251 ? -5.512 0.688 -2.820 1.00 96.69 251 ALA A CA 1
ATOM 1879 C C . ALA A 1 251 ? -5.212 1.355 -1.469 1.00 96.69 251 ALA A C 1
ATOM 1881 O O . ALA A 1 251 ? -6.070 1.354 -0.581 1.00 96.69 251 ALA A O 1
ATOM 1882 N N . LEU A 1 252 ? -4.029 1.947 -1.326 1.00 95.31 252 LEU A N 1
ATOM 1883 C CA . LEU A 1 252 ? -3.730 2.803 -0.183 1.00 95.31 252 LEU A CA 1
ATOM 1884 C C . LEU A 1 252 ? -4.699 4.003 -0.182 1.00 95.31 252 LEU A C 1
ATOM 1886 O O . LEU A 1 252 ? -4.720 4.750 -1.168 1.00 95.31 252 LEU A O 1
ATOM 1890 N N . PRO A 1 253 ? -5.544 4.173 0.853 1.00 93.94 253 PRO A N 1
ATOM 1891 C CA . PRO A 1 253 ? -6.530 5.245 0.873 1.00 93.94 253 PRO A CA 1
ATOM 1892 C C . PRO A 1 253 ? -5.873 6.591 1.200 1.00 93.94 253 PRO A C 1
ATOM 1894 O O . PRO A 1 253 ? -4.916 6.653 1.968 1.00 93.94 253 PRO A O 1
ATOM 1897 N N . GLU A 1 254 ? -6.455 7.686 0.699 1.00 91.88 254 GLU A N 1
ATOM 1898 C CA . GLU A 1 254 ? -6.048 9.059 1.065 1.00 91.88 254 GLU A CA 1
ATOM 1899 C C . GLU A 1 254 ? -6.108 9.280 2.588 1.00 91.88 254 GLU A C 1
ATOM 1901 O O . GLU A 1 254 ? -5.340 10.058 3.137 1.00 91.88 254 GLU A O 1
ATOM 1906 N N . ALA A 1 255 ? -6.962 8.533 3.295 1.00 91.50 255 ALA A N 1
ATOM 1907 C CA . ALA A 1 255 ? -7.052 8.543 4.753 1.00 91.50 255 ALA A CA 1
ATOM 1908 C C . ALA A 1 255 ? -5.771 8.092 5.486 1.00 91.50 255 ALA A C 1
ATOM 1910 O O . ALA A 1 255 ? -5.668 8.333 6.685 1.00 91.50 255 ALA A O 1
ATOM 1911 N N . ALA A 1 256 ? -4.831 7.419 4.809 1.00 91.94 256 ALA A N 1
ATOM 1912 C CA . ALA A 1 256 ? -3.579 6.956 5.412 1.00 91.94 256 ALA A CA 1
ATOM 1913 C C . ALA A 1 256 ? -2.455 8.004 5.342 1.00 91.94 256 ALA A C 1
ATOM 1915 O O . ALA A 1 256 ? -1.734 8.190 6.315 1.00 91.94 256 ALA A O 1
ATOM 1916 N N . LEU A 1 257 ? -2.292 8.674 4.195 1.00 87.31 257 LEU A N 1
ATOM 1917 C CA . LEU A 1 257 ? -1.144 9.553 3.904 1.00 87.31 257 LEU A CA 1
ATOM 1918 C C . LEU A 1 257 ? -1.539 10.953 3.391 1.00 87.31 257 LEU A C 1
ATOM 1920 O O . LEU A 1 257 ? -0.677 11.740 3.001 1.00 87.31 257 LEU A O 1
ATOM 1924 N N . GLY A 1 258 ? -2.832 11.275 3.363 1.00 86.38 258 GLY A N 1
ATOM 1925 C CA . GLY A 1 258 ? -3.364 12.510 2.790 1.00 86.38 258 GLY A CA 1
ATOM 1926 C C . GLY A 1 258 ? -3.560 12.456 1.270 1.00 86.38 258 GLY A C 1
ATOM 1927 O O . GLY A 1 258 ? -3.253 11.474 0.596 1.00 86.38 258 GLY A O 1
ATOM 1928 N N . ASP A 1 259 ? -4.075 13.551 0.710 1.00 82.38 259 ASP A N 1
ATOM 1929 C CA . ASP A 1 259 ? -4.415 13.680 -0.717 1.00 82.38 259 ASP A CA 1
ATOM 1930 C C . ASP A 1 259 ? -3.190 13.872 -1.636 1.00 82.38 259 ASP A C 1
ATOM 1932 O O . ASP A 1 259 ? -3.271 13.732 -2.863 1.00 82.38 259 ASP A O 1
ATOM 1936 N N . ALA A 1 260 ? -2.036 14.195 -1.046 1.00 78.12 260 ALA A N 1
ATOM 1937 C CA . ALA A 1 260 ? -0.786 14.418 -1.755 1.00 78.12 260 ALA A CA 1
ATOM 1938 C C . ALA A 1 260 ? -0.154 13.115 -2.272 1.00 78.12 260 ALA A C 1
ATOM 1940 O O . ALA A 1 260 ? 0.561 13.157 -3.281 1.00 78.12 260 ALA A O 1
ATOM 1941 N N . VAL A 1 261 ? -0.430 11.982 -1.615 1.00 82.38 261 VAL A N 1
ATOM 1942 C CA . VAL A 1 261 ? 0.088 10.656 -1.973 1.00 82.38 261 VAL A CA 1
ATOM 1943 C C . VAL A 1 261 ? -1.048 9.808 -2.532 1.00 82.38 261 VAL A C 1
ATOM 1945 O O . VAL A 1 261 ? -1.923 9.332 -1.817 1.00 82.38 261 VAL A O 1
ATOM 1948 N N . GLY A 1 262 ? -1.041 9.630 -3.852 1.00 86.31 262 GLY A N 1
ATOM 1949 C CA . GLY A 1 262 ? -2.064 8.852 -4.542 1.00 86.31 262 GLY A CA 1
ATOM 1950 C C . GLY A 1 262 ? -1.852 7.332 -4.449 1.00 86.31 262 GLY A C 1
ATOM 1951 O O . GLY A 1 262 ? -0.756 6.867 -4.135 1.00 86.31 262 GLY A O 1
ATOM 1952 N N . PRO A 1 263 ? -2.865 6.538 -4.846 1.00 92.62 263 PRO A N 1
ATOM 1953 C CA . PRO A 1 263 ? -2.788 5.072 -4.864 1.00 92.62 263 PRO A CA 1
ATOM 1954 C C . PRO A 1 263 ? -1.837 4.522 -5.939 1.00 92.62 263 PRO A C 1
ATOM 1956 O O . PRO A 1 263 ? -1.538 3.328 -5.959 1.00 92.62 263 PRO A O 1
ATOM 1959 N N . ILE A 1 264 ? -1.386 5.373 -6.866 1.00 95.31 264 ILE A N 1
ATOM 1960 C CA . ILE A 1 264 ? -0.374 5.036 -7.863 1.00 95.31 264 ILE A CA 1
ATOM 1961 C C . ILE A 1 264 ? 0.655 6.158 -8.004 1.00 95.31 264 ILE A C 1
ATOM 1963 O O . ILE A 1 264 ? 0.315 7.341 -7.941 1.00 95.31 264 ILE A O 1
ATOM 1967 N N . ALA A 1 265 ? 1.894 5.775 -8.296 1.00 94.19 265 ALA A N 1
ATOM 1968 C CA . ALA A 1 265 ? 2.983 6.666 -8.680 1.00 94.19 265 ALA A CA 1
ATOM 1969 C C . ALA A 1 265 ? 3.649 6.138 -9.955 1.00 94.19 265 ALA A C 1
ATOM 1971 O O . ALA A 1 265 ? 3.570 4.954 -10.265 1.00 94.19 265 ALA A O 1
ATOM 1972 N N . ALA A 1 266 ? 4.295 7.001 -10.732 1.00 94.94 266 ALA A N 1
ATOM 1973 C CA . ALA A 1 266 ? 5.013 6.568 -11.925 1.00 94.94 266 ALA A CA 1
ATOM 1974 C C . ALA A 1 266 ? 6.246 7.432 -12.145 1.00 94.94 266 ALA A C 1
ATOM 1976 O O . ALA A 1 266 ? 6.152 8.665 -12.112 1.00 94.94 266 ALA A O 1
ATOM 1977 N N . ASN A 1 267 ? 7.373 6.779 -12.422 1.00 94.31 267 ASN A N 1
ATOM 1978 C CA . ASN A 1 267 ? 8.635 7.437 -12.724 1.00 94.31 267 ASN A CA 1
ATOM 1979 C C . ASN A 1 267 ? 9.186 7.004 -14.092 1.00 94.31 267 ASN A C 1
ATOM 1981 O O . ASN A 1 267 ? 8.761 6.007 -14.684 1.00 94.31 267 ASN A O 1
ATOM 1985 N N . ALA A 1 268 ? 10.089 7.824 -14.624 1.00 95.25 268 ALA A N 1
ATOM 1986 C CA . ALA A 1 268 ? 10.767 7.576 -15.892 1.00 95.25 268 ALA A CA 1
ATOM 1987 C C . ALA A 1 268 ? 12.242 8.017 -15.819 1.00 95.25 268 ALA A C 1
ATOM 1989 O O . ALA A 1 268 ? 12.625 8.956 -16.526 1.00 95.25 268 ALA A O 1
ATOM 1990 N N . PRO A 1 269 ? 13.061 7.399 -14.944 1.00 93.69 269 PRO A N 1
ATOM 1991 C CA . PRO A 1 269 ? 14.495 7.657 -14.867 1.00 93.69 269 PRO A CA 1
ATOM 1992 C C . PRO A 1 269 ? 15.174 7.551 -16.230 1.00 93.69 269 PRO A C 1
ATOM 1994 O O . PRO A 1 269 ? 14.969 6.589 -16.975 1.00 93.69 269 PRO A O 1
ATOM 1997 N N . VAL A 1 270 ? 16.014 8.538 -16.522 1.00 94.25 270 VAL A N 1
ATOM 1998 C CA . VAL A 1 270 ? 16.937 8.555 -17.663 1.00 94.25 270 VAL A CA 1
ATOM 1999 C C . VAL A 1 270 ? 18.377 8.605 -17.162 1.00 94.25 270 VAL A C 1
ATOM 2001 O O . VAL A 1 270 ? 18.622 8.854 -15.982 1.00 94.25 270 VAL A O 1
ATOM 2004 N N . HIS A 1 271 ? 19.336 8.352 -18.051 1.00 94.31 271 HIS A N 1
ATOM 2005 C CA . HIS A 1 271 ? 20.751 8.429 -17.704 1.00 94.31 271 HIS A CA 1
ATOM 2006 C C . HIS A 1 271 ? 21.112 9.779 -17.056 1.00 94.31 271 HIS A C 1
ATOM 2008 O O . HIS A 1 271 ? 20.773 10.837 -17.591 1.00 94.31 271 HIS A O 1
ATOM 2014 N N . GLY A 1 272 ? 21.810 9.720 -15.917 1.00 90.62 272 GLY A N 1
ATOM 2015 C CA . GLY A 1 272 ? 22.239 10.886 -15.137 1.00 90.62 272 GLY A CA 1
ATOM 2016 C C . GLY A 1 272 ? 21.240 11.378 -14.083 1.00 90.62 272 GLY A C 1
ATOM 2017 O O . GLY A 1 272 ? 21.552 12.331 -13.378 1.00 90.62 272 GLY A O 1
ATOM 2018 N N . ASP A 1 273 ? 20.061 10.760 -13.964 1.00 90.88 273 ASP A N 1
ATOM 2019 C CA . ASP A 1 273 ? 19.147 11.038 -12.852 1.00 90.88 273 ASP A CA 1
ATOM 2020 C C . ASP A 1 273 ? 19.684 10.451 -11.527 1.00 90.88 273 ASP A C 1
ATOM 2022 O O . ASP A 1 273 ? 20.409 9.457 -11.518 1.00 90.88 273 ASP A O 1
ATOM 2026 N N . GLU A 1 274 ? 19.279 11.031 -10.396 1.00 85.00 274 GLU A N 1
ATOM 2027 C CA . GLU A 1 274 ? 19.650 10.575 -9.051 1.00 85.00 274 GLU A CA 1
ATOM 2028 C C . GLU A 1 274 ? 18.397 10.339 -8.199 1.00 85.00 274 GLU A C 1
ATOM 2030 O O . GLU A 1 274 ? 17.435 11.109 -8.270 1.00 85.00 274 GLU A O 1
ATOM 2035 N N . TYR A 1 275 ? 18.414 9.276 -7.390 1.00 85.56 275 TYR A N 1
ATOM 2036 C CA . TYR A 1 275 ? 17.333 8.929 -6.466 1.00 85.56 275 TYR A CA 1
ATOM 2037 C C . TYR A 1 275 ? 17.919 8.554 -5.104 1.00 85.56 275 TYR A C 1
ATOM 2039 O O . TYR A 1 275 ? 18.842 7.740 -5.010 1.00 85.56 275 TYR A O 1
ATOM 2047 N N . GLY A 1 276 ? 17.365 9.154 -4.052 1.00 86.44 276 GLY A N 1
ATOM 2048 C CA . GLY A 1 276 ? 17.706 8.836 -2.672 1.00 86.44 276 GLY A CA 1
ATOM 2049 C C . GLY A 1 276 ? 17.057 7.538 -2.189 1.00 86.44 276 GLY A C 1
ATOM 2050 O O . GLY A 1 276 ? 16.062 7.068 -2.747 1.00 86.44 276 GLY A O 1
ATOM 2051 N N . TRP A 1 277 ? 17.628 6.983 -1.123 1.00 92.06 277 TRP A N 1
ATOM 2052 C CA . TRP A 1 277 ? 16.982 5.936 -0.335 1.00 92.06 277 TRP A CA 1
ATOM 2053 C C . TRP A 1 277 ? 15.742 6.494 0.357 1.00 92.06 277 TRP A C 1
ATOM 2055 O O . TRP A 1 277 ? 15.784 7.595 0.906 1.00 92.06 277 TRP A O 1
ATOM 2065 N N . HIS A 1 278 ? 14.654 5.736 0.322 1.00 91.56 278 HIS A N 1
ATOM 2066 C CA . HIS A 1 278 ? 13.408 6.069 0.999 1.00 91.56 278 HIS A CA 1
ATOM 2067 C C . HIS A 1 278 ? 12.601 4.798 1.285 1.00 91.56 278 HIS A C 1
ATOM 2069 O O . HIS A 1 278 ? 12.930 3.714 0.801 1.00 91.56 278 HIS A O 1
ATOM 2075 N N . ILE A 1 279 ? 11.543 4.964 2.070 1.00 93.50 279 ILE A N 1
ATOM 2076 C CA . ILE A 1 279 ? 10.457 3.998 2.225 1.00 93.50 279 ILE A CA 1
ATOM 2077 C C . ILE A 1 279 ? 9.186 4.615 1.635 1.00 93.50 279 ILE A C 1
ATOM 2079 O O . ILE A 1 279 ? 9.062 5.840 1.574 1.00 93.50 279 ILE A O 1
ATOM 2083 N N . ASP A 1 280 ? 8.248 3.781 1.200 1.00 92.44 280 ASP A N 1
ATOM 2084 C CA . ASP A 1 280 ? 6.973 4.239 0.640 1.00 92.44 280 ASP A CA 1
ATOM 2085 C C . ASP A 1 280 ? 5.996 4.683 1.738 1.00 92.44 280 ASP A C 1
ATOM 2087 O O . ASP A 1 280 ? 5.276 5.671 1.560 1.00 92.44 280 ASP A O 1
ATOM 2091 N N . ALA A 1 281 ? 5.936 3.912 2.828 1.00 93.19 281 ALA A N 1
ATOM 2092 C CA . ALA A 1 281 ? 5.100 4.140 4.004 1.00 93.19 281 ALA A CA 1
ATOM 2093 C C . ALA A 1 281 ? 5.469 3.151 5.121 1.00 93.19 281 ALA A C 1
ATOM 2095 O O . ALA A 1 281 ? 5.730 1.985 4.842 1.00 93.19 281 ALA A O 1
ATOM 2096 N N . ASP A 1 282 ? 5.384 3.586 6.377 1.00 93.50 282 ASP A N 1
ATOM 2097 C CA . ASP A 1 282 ? 5.415 2.699 7.544 1.00 93.50 282 ASP A CA 1
ATOM 2098 C C . ASP A 1 282 ? 4.117 2.897 8.353 1.00 93.50 282 ASP A C 1
ATOM 2100 O O . ASP A 1 282 ? 3.875 4.013 8.830 1.00 93.50 282 ASP A O 1
ATOM 2104 N N . PRO A 1 283 ? 3.268 1.860 8.520 1.00 93.06 283 PRO A N 1
ATOM 2105 C CA . PRO A 1 283 ? 2.041 1.952 9.310 1.00 93.06 283 PRO A CA 1
ATOM 2106 C C . PRO A 1 283 ? 2.267 2.350 10.780 1.00 93.06 283 PRO A C 1
ATOM 2108 O O . PRO A 1 283 ? 1.352 2.891 11.407 1.00 93.06 283 PRO A O 1
ATOM 2111 N N . MET A 1 284 ? 3.471 2.160 11.333 1.00 91.69 284 MET A N 1
ATOM 2112 C CA . MET A 1 284 ? 3.839 2.661 12.664 1.00 91.69 284 MET A CA 1
ATOM 2113 C C . MET A 1 284 ? 4.067 4.172 12.707 1.00 91.69 284 MET A C 1
ATOM 2115 O O . MET A 1 284 ? 3.946 4.771 13.776 1.00 91.69 284 MET A O 1
ATOM 2119 N N . LEU A 1 285 ? 4.396 4.791 11.573 1.00 91.06 285 LEU A N 1
ATOM 2120 C CA . LEU A 1 285 ? 4.765 6.206 11.474 1.00 91.06 285 LEU A CA 1
ATOM 2121 C C . LEU A 1 285 ? 3.660 7.072 10.858 1.00 91.06 285 LEU A C 1
ATOM 2123 O O . LEU A 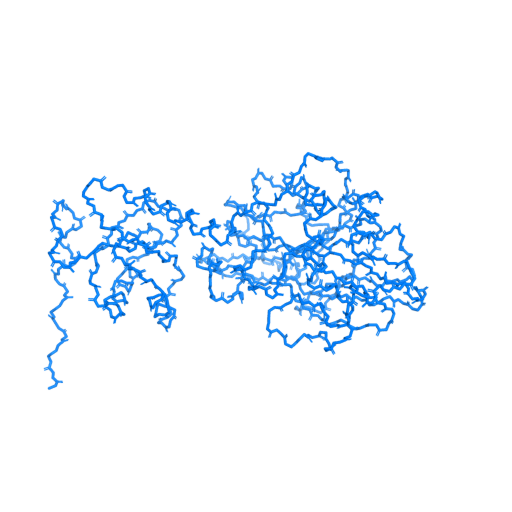1 285 ? 3.878 8.259 10.617 1.00 91.06 285 LEU A O 1
ATOM 2127 N N . LEU A 1 286 ? 2.472 6.510 10.610 1.00 89.88 286 LEU A N 1
ATOM 2128 C CA . LEU A 1 286 ? 1.356 7.270 10.050 1.00 89.88 286 LEU A CA 1
ATOM 2129 C C . LEU A 1 286 ? 0.913 8.402 10.993 1.00 89.88 286 LEU A C 1
ATOM 2131 O O . LEU A 1 286 ? 0.813 8.192 12.215 1.00 89.88 286 LEU A O 1
ATOM 2135 N N . PRO A 1 287 ? 0.596 9.591 10.445 1.00 86.19 287 PRO A N 1
ATOM 2136 C CA . PRO A 1 287 ? 0.041 10.684 11.234 1.00 86.19 287 PRO A CA 1
ATOM 2137 C C . PRO A 1 287 ? -1.320 10.286 11.832 1.00 86.19 287 PRO A C 1
ATOM 2139 O O . PRO A 1 287 ? -1.961 9.367 11.319 1.00 86.19 287 PRO A O 1
ATOM 2142 N N . PRO A 1 288 ? -1.766 10.934 12.926 1.00 83.19 288 PRO A N 1
ATOM 2143 C CA . PRO A 1 288 ? -3.136 10.775 13.409 1.00 83.19 288 PRO A CA 1
ATOM 2144 C C . PRO A 1 288 ? -4.146 11.088 12.299 1.00 83.19 288 PRO A C 1
ATOM 2146 O O . PRO A 1 288 ? -3.929 11.997 11.494 1.00 83.19 288 PRO A O 1
ATOM 2149 N N . GLY A 1 289 ? -5.236 10.328 12.248 1.00 86.56 289 GLY A N 1
ATOM 2150 C CA . GLY A 1 289 ? -6.282 10.484 11.249 1.00 86.56 289 GLY A CA 1
ATOM 2151 C C . GLY A 1 289 ? -7.084 9.202 11.017 1.00 86.56 289 GLY A C 1
ATOM 2152 O O . GLY A 1 289 ? -6.800 8.161 11.617 1.00 86.56 289 GLY A O 1
ATOM 2153 N N . PRO A 1 290 ? -8.042 9.222 10.070 1.00 90.56 290 PRO A N 1
ATOM 2154 C CA . PRO A 1 290 ? -9.075 8.192 9.997 1.00 90.56 290 PRO A CA 1
ATOM 2155 C C . PRO A 1 290 ? -8.549 6.765 9.817 1.00 90.56 290 PRO A C 1
ATOM 2157 O O . PRO A 1 290 ? -9.166 5.809 10.286 1.00 90.56 290 PRO A O 1
ATOM 2160 N N . PHE A 1 291 ? -7.405 6.587 9.147 1.00 92.81 291 PHE A N 1
ATOM 2161 C CA . PHE A 1 291 ? -6.785 5.268 9.035 1.00 92.81 291 PHE A CA 1
ATOM 2162 C C . PHE A 1 291 ? -6.256 4.763 10.384 1.00 92.81 291 PHE A C 1
ATOM 2164 O O . PHE A 1 291 ? -6.565 3.632 10.768 1.00 92.81 291 PHE A O 1
ATOM 2171 N N . THR A 1 292 ? -5.487 5.580 11.114 1.00 89.88 292 THR A N 1
ATOM 2172 C CA . THR A 1 292 ? -4.941 5.197 12.426 1.00 89.88 292 THR A CA 1
ATOM 2173 C C . THR A 1 292 ? -6.023 5.096 13.492 1.00 89.88 292 THR A C 1
ATOM 2175 O O . THR A 1 292 ? -5.881 4.294 14.408 1.00 89.88 292 THR A O 1
ATOM 2178 N N . ASP A 1 293 ? -7.126 5.829 13.354 1.00 87.06 293 ASP A N 1
ATOM 2179 C CA . ASP A 1 293 ? -8.266 5.720 14.271 1.00 87.06 293 ASP A CA 1
ATOM 2180 C C . ASP A 1 293 ? -8.960 4.364 14.115 1.00 87.06 293 ASP A C 1
ATOM 2182 O O . ASP A 1 293 ? -9.387 3.747 15.089 1.00 87.06 293 ASP A O 1
ATOM 2186 N N . PHE A 1 294 ? -9.040 3.864 12.877 1.00 90.25 294 PHE A N 1
ATOM 2187 C CA . PHE A 1 294 ? -9.721 2.612 12.562 1.00 90.25 294 PHE A CA 1
ATOM 2188 C C . PHE A 1 294 ? -8.855 1.365 12.778 1.00 90.25 294 PHE A C 1
ATOM 2190 O O . PHE A 1 294 ? -9.339 0.344 13.280 1.00 90.25 294 PHE A O 1
ATOM 2197 N N . PHE A 1 295 ? -7.588 1.414 12.362 1.00 90.00 295 PHE A N 1
ATOM 2198 C CA . PHE A 1 295 ? -6.675 0.267 12.402 1.00 90.00 295 PHE A CA 1
ATOM 2199 C C . PHE A 1 295 ? -5.639 0.338 13.524 1.00 90.00 295 PHE A C 1
ATOM 2201 O O . PHE A 1 295 ? -5.017 -0.678 13.830 1.00 90.00 295 PHE A O 1
ATOM 2208 N N . GLY A 1 296 ? -5.465 1.497 14.157 1.00 88.88 296 GLY A N 1
ATOM 2209 C CA . GLY A 1 296 ? -4.327 1.755 15.029 1.00 88.88 296 GLY A CA 1
ATOM 2210 C C . GLY A 1 296 ? -3.028 1.949 14.246 1.00 88.88 296 GLY A C 1
ATOM 2211 O O . GLY A 1 296 ? -3.003 2.004 13.016 1.00 88.88 296 GLY A O 1
ATOM 2212 N N . ARG A 1 297 ? -1.929 2.033 14.998 1.00 90.31 297 ARG A N 1
ATOM 2213 C CA . ARG A 1 297 ? -0.562 1.929 14.481 1.00 90.31 297 ARG A CA 1
ATOM 2214 C C . ARG A 1 297 ? -0.013 0.570 14.875 1.00 90.31 297 ARG A C 1
ATOM 2216 O O . ARG A 1 297 ? -0.084 0.201 16.049 1.00 90.31 297 ARG A O 1
ATOM 2223 N N . ALA A 1 298 ? 0.521 -0.153 13.906 1.00 92.12 298 ALA A N 1
ATOM 2224 C CA . ALA A 1 298 ? 1.114 -1.459 14.123 1.00 92.12 298 ALA A CA 1
ATOM 2225 C C . ALA A 1 298 ? 2.278 -1.669 13.150 1.00 92.12 298 ALA A C 1
ATOM 2227 O O . ALA A 1 298 ? 2.258 -1.089 1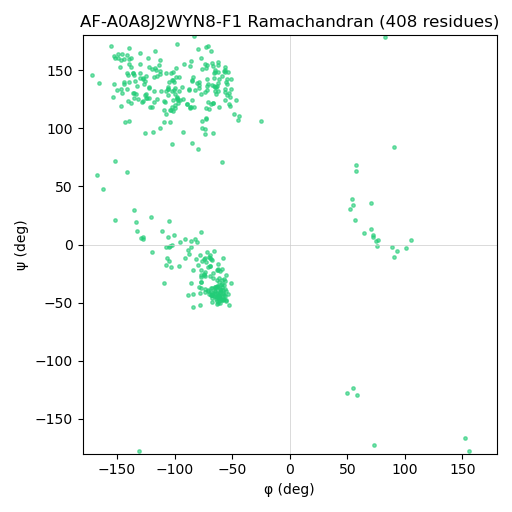2.061 1.00 92.12 298 ALA A O 1
ATOM 2228 N N . PRO A 1 299 ? 3.273 -2.494 13.519 1.00 94.94 299 PRO A N 1
ATOM 2229 C CA . PRO A 1 299 ? 4.298 -2.954 12.588 1.00 94.94 299 PRO A CA 1
ATOM 2230 C C . PRO A 1 299 ? 3.650 -3.527 11.323 1.00 94.94 299 PRO A C 1
ATOM 2232 O O . PRO A 1 299 ? 2.622 -4.198 11.410 1.00 94.94 299 PRO A O 1
ATOM 2235 N N . ASN A 1 300 ? 4.248 -3.297 10.153 1.00 95.75 300 ASN A N 1
ATOM 2236 C CA . ASN A 1 300 ? 3.622 -3.600 8.860 1.00 95.75 300 ASN A CA 1
ATOM 2237 C C . ASN A 1 300 ? 3.171 -5.067 8.700 1.00 95.75 300 ASN A C 1
ATOM 2239 O O . ASN A 1 300 ? 2.172 -5.373 8.052 1.00 95.75 300 ASN A O 1
ATOM 2243 N N . ARG A 1 301 ? 3.893 -5.991 9.334 1.00 94.94 301 ARG A N 1
ATOM 2244 C CA . ARG A 1 301 ? 3.630 -7.437 9.307 1.00 94.94 301 ARG A CA 1
ATOM 2245 C C . ARG A 1 301 ? 3.016 -7.953 10.613 1.00 94.94 301 ARG A C 1
ATOM 2247 O O . ARG A 1 301 ? 3.097 -9.145 10.892 1.00 94.94 301 ARG A O 1
ATOM 2254 N N . ALA A 1 302 ? 2.412 -7.088 11.427 1.00 93.25 302 ALA A N 1
ATOM 2255 C CA . ALA A 1 302 ? 1.709 -7.518 12.631 1.00 93.25 302 ALA A CA 1
ATOM 2256 C C . ALA A 1 302 ? 0.489 -8.400 12.265 1.00 93.25 302 ALA A C 1
ATOM 2258 O O . ALA A 1 302 ? -0.317 -8.008 11.414 1.00 93.25 302 ALA A O 1
ATOM 2259 N N . PRO A 1 303 ? 0.324 -9.590 12.878 1.00 89.50 303 PRO A N 1
ATOM 2260 C CA . PRO A 1 303 ? -0.800 -10.478 12.582 1.00 89.50 303 PRO A CA 1
ATOM 2261 C C . PRO A 1 303 ? -2.163 -9.806 12.786 1.00 89.50 303 PRO A C 1
ATOM 2263 O O . PRO A 1 303 ? -2.426 -9.211 13.828 1.00 89.50 303 PRO A O 1
ATOM 2266 N N . GLY A 1 304 ? -3.054 -9.922 11.796 1.00 87.75 304 GLY A N 1
ATOM 2267 C CA . GLY A 1 304 ? -4.399 -9.342 11.849 1.00 87.75 304 GLY A CA 1
ATOM 2268 C C . GLY A 1 304 ? -4.466 -7.824 11.635 1.00 87.75 304 GLY A C 1
ATOM 2269 O O . GLY A 1 304 ? -5.570 -7.275 11.592 1.00 87.75 304 GLY A O 1
ATOM 2270 N N . CYS A 1 305 ? -3.326 -7.152 11.456 1.00 92.44 305 CYS A N 1
ATOM 2271 C CA . CYS A 1 305 ? -3.252 -5.756 11.037 1.00 92.44 305 CYS A CA 1
ATOM 2272 C C . CYS A 1 305 ? -3.144 -5.648 9.502 1.00 92.44 305 CYS A C 1
ATOM 2274 O O . CYS A 1 305 ? -2.698 -6.591 8.841 1.00 92.44 305 CYS A O 1
ATOM 2276 N N . PRO A 1 306 ? -3.551 -4.516 8.897 1.00 95.62 306 PRO A N 1
ATOM 2277 C CA . PRO A 1 306 ? -3.368 -4.311 7.464 1.00 95.62 306 PRO A CA 1
ATOM 2278 C C . PRO A 1 306 ? -1.883 -4.235 7.085 1.00 95.62 306 PRO A C 1
ATOM 2280 O O . PRO A 1 306 ? -1.138 -3.462 7.683 1.00 95.62 306 PRO A O 1
ATOM 2283 N N . ARG A 1 307 ? -1.477 -4.976 6.046 1.00 97.38 307 ARG A N 1
ATOM 2284 C CA . ARG A 1 307 ? -0.109 -4.958 5.501 1.00 97.38 307 ARG A CA 1
ATOM 2285 C C . ARG A 1 307 ? -0.013 -4.027 4.295 1.00 97.38 307 ARG A C 1
ATOM 2287 O O . ARG A 1 307 ? -0.739 -4.192 3.316 1.00 97.38 307 ARG A O 1
ATOM 2294 N N . PHE A 1 308 ? 0.897 -3.071 4.347 1.00 98.06 308 PHE A N 1
ATOM 2295 C CA . PHE A 1 308 ? 1.199 -2.088 3.316 1.00 98.06 308 PHE A CA 1
ATOM 2296 C C . PHE A 1 308 ? 2.214 -2.673 2.335 1.00 98.06 308 PHE A C 1
ATOM 2298 O O . PHE A 1 308 ? 3.344 -3.008 2.701 1.00 98.06 308 PHE A O 1
ATOM 2305 N N . VAL A 1 309 ? 1.803 -2.787 1.073 1.00 98.50 309 VAL A N 1
ATOM 2306 C CA . VAL A 1 309 ? 2.573 -3.437 0.005 1.00 98.50 309 VAL A CA 1
ATOM 2307 C C . VAL A 1 309 ? 2.585 -2.543 -1.226 1.00 98.50 309 VAL A C 1
ATOM 2309 O O . VAL A 1 309 ? 1.552 -2.015 -1.630 1.00 98.50 309 VAL A O 1
ATOM 2312 N N . SER A 1 310 ? 3.734 -2.391 -1.870 1.00 98.44 310 SER A N 1
ATOM 2313 C CA . SER A 1 310 ? 3.823 -1.763 -3.189 1.00 98.44 310 SER A CA 1
ATOM 2314 C C . SER A 1 310 ? 3.989 -2.820 -4.272 1.00 98.44 310 SER A C 1
ATOM 2316 O O . SER A 1 310 ? 4.691 -3.809 -4.089 1.00 98.44 310 SER A O 1
ATOM 2318 N N . ALA A 1 311 ? 3.339 -2.606 -5.415 1.00 98.62 311 ALA A N 1
ATOM 2319 C CA . ALA A 1 311 ? 3.539 -3.375 -6.637 1.00 98.62 311 ALA A CA 1
ATOM 2320 C C . ALA A 1 311 ? 4.180 -2.473 -7.700 1.00 98.62 311 ALA A C 1
ATOM 2322 O O . ALA A 1 311 ? 3.500 -1.662 -8.336 1.00 98.62 311 ALA A O 1
ATOM 2323 N N . LEU A 1 312 ? 5.494 -2.600 -7.875 1.00 98.50 312 LEU A N 1
ATOM 2324 C CA . LEU A 1 312 ? 6.294 -1.891 -8.871 1.00 98.50 312 LEU A CA 1
ATOM 2325 C C . LEU A 1 312 ? 6.292 -2.665 -10.192 1.00 98.50 312 LEU A C 1
ATOM 2327 O O . LEU A 1 312 ? 6.799 -3.776 -10.281 1.00 98.50 312 LEU A O 1
ATOM 2331 N N . VAL A 1 313 ? 5.752 -2.065 -11.241 1.00 98.50 313 VAL A N 1
ATOM 2332 C CA . VAL A 1 313 ? 5.604 -2.667 -12.566 1.00 98.50 313 VAL A CA 1
ATOM 2333 C C . VAL A 1 313 ? 6.617 -2.064 -13.527 1.00 98.50 313 VAL A C 1
ATOM 2335 O O . VAL A 1 313 ? 6.716 -0.838 -13.632 1.00 98.50 313 VAL A O 1
ATOM 2338 N N . TYR A 1 314 ? 7.294 -2.916 -14.297 1.00 97.88 314 TYR A N 1
ATOM 2339 C CA . TYR A 1 314 ? 8.118 -2.525 -15.443 1.00 97.88 314 TYR A CA 1
ATOM 2340 C C . TYR A 1 314 ? 7.367 -2.803 -16.759 1.00 97.88 314 TYR A C 1
ATOM 2342 O O . TYR A 1 314 ? 7.543 -3.860 -17.364 1.00 97.88 314 TYR A O 1
ATOM 2350 N N . PRO A 1 315 ? 6.521 -1.877 -17.251 1.00 96.25 315 PRO A N 1
ATOM 2351 C CA . PRO A 1 315 ? 5.690 -2.103 -18.437 1.00 96.25 315 PRO A CA 1
ATOM 2352 C C . PRO A 1 315 ? 6.463 -1.988 -19.764 1.00 96.25 315 PRO A C 1
ATOM 2354 O O . PRO A 1 315 ? 5.847 -1.885 -20.820 1.00 96.25 315 PRO A O 1
ATOM 2357 N N . VAL A 1 316 ? 7.797 -1.924 -19.738 1.00 89.31 316 VAL A N 1
ATOM 2358 C CA . VAL A 1 316 ? 8.629 -1.767 -20.940 1.00 89.31 316 VAL A CA 1
ATOM 2359 C C . VAL A 1 316 ? 8.618 -3.052 -21.783 1.00 89.31 316 VAL A C 1
ATOM 2361 O O . VAL A 1 316 ? 8.701 -4.131 -21.213 1.00 89.31 316 VAL A O 1
ATOM 2364 N N . PRO A 1 317 ? 8.529 -2.984 -23.126 1.00 88.31 317 PRO A N 1
ATOM 2365 C CA . PRO A 1 317 ? 8.497 -4.184 -23.969 1.00 88.31 317 PRO A CA 1
ATOM 2366 C C . PRO A 1 317 ? 9.871 -4.858 -24.086 1.00 88.31 317 PRO A C 1
ATOM 2368 O O . PRO A 1 317 ? 9.962 -6.054 -24.338 1.00 88.31 317 PRO A O 1
ATOM 2371 N N . GLU A 1 318 ? 10.940 -4.087 -23.899 1.00 92.75 318 GLU A N 1
ATOM 2372 C CA . GLU A 1 318 ? 12.326 -4.532 -23.964 1.00 92.75 318 GLU A CA 1
ATOM 2373 C C . GLU A 1 318 ? 13.129 -3.769 -22.912 1.00 92.75 318 GLU A C 1
ATOM 2375 O O . GLU A 1 318 ? 12.942 -2.562 -22.728 1.00 92.75 318 GLU A O 1
ATOM 2380 N N . TRP A 1 319 ? 14.038 -4.473 -22.243 1.00 95.31 319 TRP A N 1
ATOM 2381 C CA . TRP A 1 319 ? 15.075 -3.856 -21.433 1.00 95.31 319 TRP A CA 1
ATOM 2382 C C . TRP A 1 319 ? 16.343 -4.702 -21.498 1.00 95.31 319 TRP A C 1
ATOM 2384 O O . TRP A 1 319 ? 16.311 -5.883 -21.146 1.00 95.31 319 TRP A O 1
ATOM 2394 N N . GLN A 1 320 ? 17.437 -4.128 -21.998 1.00 95.19 320 GLN A N 1
ATOM 2395 C CA . GLN A 1 320 ? 18.696 -4.859 -22.144 1.00 95.19 320 GLN A CA 1
ATOM 2396 C C . GLN A 1 320 ? 19.491 -4.818 -20.831 1.00 95.19 320 GLN A C 1
ATOM 2398 O O . GLN A 1 320 ? 19.507 -3.778 -20.171 1.00 95.19 320 GLN A O 1
ATOM 2403 N N . PRO A 1 321 ? 20.170 -5.912 -20.435 1.00 94.12 321 PRO A N 1
ATOM 2404 C CA . PRO A 1 321 ? 20.911 -5.953 -19.173 1.00 94.12 321 PRO A CA 1
ATOM 2405 C C . PRO A 1 321 ? 21.977 -4.857 -19.020 1.00 94.12 321 PRO A C 1
ATOM 2407 O O . PRO A 1 321 ? 22.181 -4.340 -17.928 1.00 94.12 321 PRO A O 1
ATOM 2410 N N . ASP A 1 322 ? 22.645 -4.462 -20.104 1.00 96.31 322 ASP A N 1
ATOM 2411 C CA . ASP A 1 322 ? 23.686 -3.426 -20.090 1.00 96.31 322 ASP A CA 1
ATOM 2412 C C . ASP A 1 322 ? 23.131 -2.001 -19.902 1.00 96.31 322 ASP A C 1
ATOM 2414 O O . ASP A 1 322 ? 23.877 -1.086 -19.537 1.00 96.31 322 ASP A O 1
ATOM 2418 N N . TRP A 1 323 ? 21.821 -1.801 -20.086 1.00 97.00 323 TRP A N 1
ATOM 2419 C CA . TRP A 1 323 ? 21.137 -0.545 -19.767 1.00 97.00 323 TRP A CA 1
ATOM 2420 C C . TRP A 1 323 ? 21.023 -0.327 -18.252 1.00 97.00 323 TRP A C 1
ATOM 2422 O O . TRP A 1 323 ? 20.858 0.817 -17.820 1.00 97.00 323 TRP A O 1
ATOM 2432 N N . GLY A 1 324 ? 21.160 -1.390 -17.449 1.00 96.50 324 GLY A N 1
ATOM 2433 C CA . GLY A 1 324 ? 21.132 -1.352 -15.989 1.00 96.50 324 GLY A CA 1
ATOM 2434 C C . GLY A 1 324 ? 19.824 -0.779 -15.451 1.00 96.50 324 GLY A C 1
ATOM 2435 O O . GLY A 1 324 ? 18.741 -1.181 -15.876 1.00 96.50 324 GLY A O 1
ATOM 2436 N N . ALA A 1 325 ? 19.939 0.202 -14.552 1.00 96.50 325 ALA A N 1
ATOM 2437 C CA . ALA A 1 325 ? 18.832 0.754 -13.780 1.00 96.50 325 ALA A CA 1
ATOM 2438 C C . ALA A 1 325 ? 18.105 -0.312 -12.949 1.00 96.50 325 ALA A C 1
ATOM 2440 O O . ALA A 1 325 ? 16.930 -0.526 -13.204 1.00 96.50 325 ALA A O 1
ATOM 2441 N N . PRO A 1 326 ? 18.726 -0.987 -11.969 1.00 97.38 326 PRO A N 1
ATOM 2442 C CA . PRO A 1 326 ? 17.982 -1.808 -11.018 1.00 97.38 326 PRO A CA 1
ATOM 2443 C C . PRO A 1 326 ? 17.120 -0.959 -10.074 1.00 97.38 326 PRO A C 1
ATOM 2445 O O . PRO A 1 326 ? 17.220 0.272 -10.007 1.00 97.38 326 PRO A O 1
ATOM 2448 N N . THR A 1 327 ? 16.201 -1.611 -9.367 1.00 97.88 327 THR A N 1
ATOM 2449 C CA . THR A 1 327 ? 15.687 -1.076 -8.099 1.00 97.88 327 THR A CA 1
ATOM 2450 C C . THR A 1 327 ? 16.474 -1.757 -6.997 1.00 97.88 327 THR A C 1
ATOM 2452 O O . THR A 1 327 ? 16.512 -2.986 -6.948 1.00 97.88 327 THR A O 1
ATOM 2455 N N . GLU A 1 328 ? 17.142 -0.966 -6.170 1.00 98.06 328 GLU A N 1
ATOM 2456 C CA . GLU A 1 328 ? 17.964 -1.466 -5.075 1.00 98.06 328 GLU A CA 1
ATOM 2457 C C . GLU A 1 328 ? 17.193 -1.395 -3.765 1.00 98.06 328 GLU A C 1
ATOM 2459 O O . GLU A 1 328 ? 16.450 -0.443 -3.532 1.00 98.06 328 GLU A O 1
ATOM 2464 N N . PHE A 1 329 ? 17.411 -2.386 -2.912 1.00 98.38 329 PHE A N 1
ATOM 2465 C CA . PHE A 1 329 ? 16.848 -2.486 -1.574 1.00 98.38 329 PHE A CA 1
ATOM 2466 C C . PHE A 1 329 ? 17.997 -2.594 -0.582 1.00 98.38 329 PHE A C 1
ATOM 2468 O O . PHE A 1 329 ? 18.954 -3.328 -0.832 1.00 98.38 329 PHE A O 1
ATOM 2475 N N . LEU A 1 330 ? 17.914 -1.835 0.502 1.00 97.62 330 LEU A N 1
ATOM 2476 C CA . LEU A 1 330 ? 18.933 -1.728 1.535 1.00 97.62 330 LEU A CA 1
ATOM 2477 C C . LEU A 1 330 ? 18.476 -2.497 2.766 1.00 97.62 330 LEU A C 1
ATOM 2479 O O . LEU A 1 330 ? 17.316 -2.401 3.149 1.00 97.62 330 LEU A O 1
ATOM 2483 N N . ASP A 1 331 ? 19.410 -3.200 3.392 1.00 97.31 331 ASP A N 1
ATOM 2484 C CA . ASP A 1 331 ? 19.321 -3.661 4.771 1.00 97.31 331 ASP A CA 1
ATOM 2485 C C . ASP A 1 331 ? 19.977 -2.601 5.670 1.00 97.31 331 ASP A C 1
ATOM 2487 O O . ASP A 1 331 ? 21.209 -2.588 5.776 1.00 97.31 331 ASP A O 1
ATOM 2491 N N . PRO A 1 332 ? 19.226 -1.671 6.292 1.00 94.62 332 PRO A N 1
ATOM 2492 C CA . PRO A 1 332 ? 19.832 -0.579 7.052 1.00 94.62 332 PRO A CA 1
ATOM 2493 C C . PRO A 1 332 ? 20.791 -1.039 8.166 1.00 94.62 332 PRO A C 1
ATOM 2495 O O . PRO A 1 332 ? 21.832 -0.396 8.324 1.00 94.62 332 PRO A O 1
ATOM 2498 N N . PRO A 1 333 ? 20.522 -2.139 8.907 1.00 93.62 333 PRO A N 1
ATOM 2499 C CA . PRO A 1 333 ? 21.418 -2.578 9.975 1.00 93.62 333 PRO A CA 1
ATOM 2500 C C . PRO A 1 333 ? 22.809 -3.023 9.504 1.00 93.62 333 PRO A C 1
ATOM 2502 O O . PRO A 1 333 ? 23.788 -2.775 10.210 1.00 93.62 333 PRO A O 1
ATOM 2505 N N . THR A 1 334 ? 22.923 -3.683 8.344 1.00 95.31 334 THR A N 1
ATOM 2506 C CA . THR A 1 334 ? 24.219 -4.187 7.838 1.00 95.31 334 THR A CA 1
ATOM 2507 C C . THR A 1 334 ? 24.819 -3.344 6.715 1.00 95.31 334 THR A C 1
ATOM 2509 O O . THR A 1 334 ? 26.022 -3.429 6.461 1.00 95.31 334 THR A O 1
ATOM 2512 N N . GLY A 1 335 ? 24.010 -2.531 6.036 1.00 95.75 335 GLY A N 1
ATOM 2513 C CA . GLY A 1 335 ? 24.395 -1.818 4.820 1.00 95.75 335 GLY A CA 1
ATOM 2514 C C . GLY A 1 335 ? 24.439 -2.698 3.564 1.00 95.75 335 GLY A C 1
ATOM 2515 O O . GLY A 1 335 ? 24.840 -2.214 2.503 1.00 95.75 335 GLY A O 1
ATOM 2516 N N . GLU A 1 336 ? 24.057 -3.977 3.656 1.00 96.75 336 GLU A N 1
ATOM 2517 C CA . GLU A 1 336 ? 23.942 -4.861 2.494 1.00 96.75 336 GLU A CA 1
ATOM 2518 C C . GLU A 1 336 ? 22.816 -4.395 1.564 1.00 96.75 336 GLU A C 1
ATOM 2520 O O . GLU A 1 336 ? 21.806 -3.846 2.001 1.00 96.75 336 GLU A O 1
ATOM 2525 N N . THR A 1 337 ? 22.984 -4.621 0.260 1.00 97.31 337 THR A N 1
ATOM 2526 C CA . THR A 1 337 ? 21.971 -4.271 -0.741 1.00 97.31 337 THR A CA 1
ATOM 2527 C C . THR A 1 337 ? 21.675 -5.446 -1.660 1.00 97.31 337 THR A C 1
ATOM 2529 O O . THR A 1 337 ? 22.558 -6.247 -1.972 1.00 97.31 337 THR A O 1
ATOM 2532 N N . ILE A 1 338 ? 20.429 -5.523 -2.121 1.00 97.50 338 ILE A N 1
ATOM 2533 C CA . ILE A 1 338 ? 20.016 -6.373 -3.242 1.00 97.50 338 ILE A CA 1
ATOM 2534 C C . ILE A 1 338 ? 19.505 -5.499 -4.380 1.00 97.50 338 ILE A C 1
ATOM 2536 O O . ILE A 1 338 ? 18.975 -4.415 -4.149 1.00 97.50 338 ILE A O 1
ATOM 2540 N N . ALA A 1 339 ? 19.631 -5.987 -5.608 1.00 97.75 339 ALA A N 1
ATOM 2541 C CA . ALA A 1 339 ? 19.186 -5.293 -6.805 1.00 97.75 339 ALA A CA 1
ATOM 2542 C C . ALA A 1 339 ? 18.215 -6.180 -7.584 1.00 97.75 339 ALA A C 1
ATOM 2544 O O . ALA A 1 339 ? 18.557 -7.307 -7.936 1.00 97.75 339 ALA A O 1
ATOM 2545 N N . ILE A 1 340 ? 17.027 -5.656 -7.886 1.00 97.88 340 ILE A N 1
ATOM 2546 C CA . ILE A 1 340 ? 16.081 -6.300 -8.797 1.00 97.88 340 ILE A CA 1
ATOM 2547 C C . ILE A 1 340 ? 16.175 -5.610 -10.152 1.00 97.88 340 ILE A C 1
ATOM 2549 O O . ILE A 1 340 ? 15.836 -4.429 -10.305 1.00 97.88 340 ILE A O 1
ATOM 2553 N N . GLU A 1 341 ? 16.635 -6.363 -11.147 1.00 96.75 341 GLU A N 1
ATOM 2554 C CA . GLU A 1 341 ? 16.764 -5.861 -12.509 1.00 96.75 341 GLU A CA 1
ATOM 2555 C C . GLU A 1 341 ? 15.383 -5.686 -13.162 1.00 96.75 341 GLU A C 1
ATOM 2557 O O . GLU A 1 341 ? 14.522 -6.577 -13.054 1.00 96.75 341 GLU A O 1
ATOM 2562 N N . PRO A 1 342 ? 15.151 -4.567 -13.874 1.00 96.56 342 PRO A N 1
ATOM 2563 C CA . PRO A 1 342 ? 13.954 -4.391 -14.676 1.00 96.56 342 PRO A CA 1
ATOM 2564 C C . PRO A 1 342 ? 13.922 -5.411 -15.814 1.00 96.56 342 PRO A C 1
ATOM 2566 O O . PRO A 1 342 ? 14.904 -5.637 -16.523 1.00 96.56 342 PRO A O 1
ATOM 2569 N N . ARG A 1 343 ? 12.749 -6.008 -16.019 1.00 95.94 343 ARG A N 1
ATOM 2570 C CA . ARG A 1 343 ? 12.469 -6.902 -17.144 1.00 95.94 343 ARG A CA 1
ATOM 2571 C C . ARG A 1 343 ? 11.085 -6.612 -17.707 1.00 95.94 343 ARG A C 1
ATOM 2573 O O . ARG A 1 343 ? 10.222 -6.168 -16.947 1.00 95.94 343 ARG A O 1
ATOM 2580 N N . PRO A 1 344 ? 10.848 -6.877 -19.001 1.00 95.69 344 PRO A N 1
ATOM 2581 C CA . PRO A 1 344 ? 9.537 -6.674 -19.593 1.00 95.69 344 PRO A CA 1
ATOM 2582 C C . PRO A 1 344 ? 8.420 -7.370 -18.820 1.00 95.69 344 PRO A C 1
ATOM 2584 O O . PRO A 1 344 ? 8.445 -8.586 -18.631 1.00 95.69 344 PRO A O 1
ATOM 2587 N N . GLY A 1 345 ? 7.453 -6.583 -18.350 1.00 95.94 345 GLY A N 1
ATOM 2588 C CA . GLY A 1 345 ? 6.270 -7.079 -17.654 1.00 95.94 345 GLY A CA 1
ATOM 2589 C C . GLY A 1 345 ? 6.506 -7.613 -16.236 1.00 95.94 345 GLY A C 1
ATOM 2590 O O . GLY A 1 345 ? 5.582 -8.158 -15.625 1.00 95.94 345 GLY A O 1
ATOM 2591 N N . ARG A 1 346 ? 7.719 -7.468 -15.691 1.00 98.00 346 ARG A N 1
ATOM 2592 C CA . ARG A 1 346 ? 8.028 -7.857 -14.312 1.00 98.00 346 ARG A CA 1
ATOM 2593 C C . ARG A 1 346 ? 7.286 -6.957 -13.327 1.00 98.00 346 ARG A C 1
ATOM 2595 O O . ARG A 1 346 ? 7.252 -5.734 -13.493 1.00 98.00 346 ARG A O 1
ATOM 2602 N N . VAL A 1 347 ? 6.730 -7.579 -12.293 1.00 98.62 347 VAL A N 1
ATOM 2603 C CA . VAL A 1 347 ? 6.112 -6.912 -11.145 1.00 98.62 347 VAL A CA 1
ATOM 2604 C C . VAL A 1 347 ? 6.924 -7.246 -9.904 1.00 98.62 347 VAL A C 1
ATOM 2606 O O . VAL A 1 347 ? 7.137 -8.41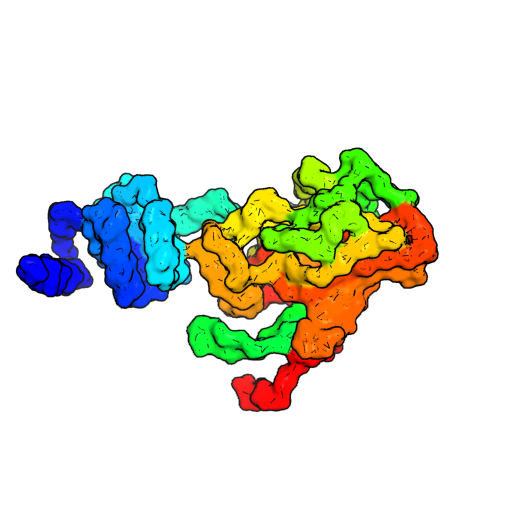5 -9.610 1.00 98.62 347 VAL A O 1
ATOM 2609 N N . VAL A 1 348 ? 7.384 -6.235 -9.180 1.00 98.75 348 VAL A N 1
ATOM 2610 C CA . VAL A 1 348 ? 8.082 -6.388 -7.904 1.00 98.75 348 VAL A CA 1
ATOM 2611 C C . VAL A 1 348 ? 7.119 -6.014 -6.791 1.00 98.75 348 VAL A C 1
ATOM 2613 O O . VAL A 1 348 ? 6.675 -4.869 -6.719 1.00 98.75 348 VAL A O 1
ATOM 2616 N N . PHE A 1 349 ? 6.784 -6.980 -5.946 1.00 98.81 349 PHE A N 1
ATOM 2617 C CA . PHE A 1 349 ? 6.098 -6.735 -4.688 1.00 98.81 349 PHE A CA 1
ATOM 2618 C C . PHE A 1 349 ? 7.131 -6.451 -3.604 1.00 98.81 349 PHE A C 1
ATOM 2620 O O . PHE A 1 349 ? 8.130 -7.161 -3.500 1.00 98.81 349 PHE A O 1
ATOM 2627 N N . LEU A 1 350 ? 6.894 -5.417 -2.811 1.00 98.50 350 LEU A N 1
ATOM 2628 C CA . LEU A 1 350 ? 7.744 -5.036 -1.693 1.00 98.50 350 LEU A CA 1
ATOM 2629 C C . LEU A 1 350 ? 6.872 -4.585 -0.526 1.00 98.50 350 LEU A C 1
ATOM 2631 O O . LEU A 1 350 ? 5.817 -3.981 -0.735 1.00 98.50 350 LEU A O 1
ATOM 2635 N N . ASP A 1 351 ? 7.322 -4.858 0.690 1.00 98.38 351 ASP A N 1
ATOM 2636 C CA . ASP A 1 351 ? 6.775 -4.173 1.857 1.00 98.38 351 ASP A CA 1
ATOM 2637 C C . ASP A 1 351 ? 7.068 -2.671 1.767 1.00 98.38 351 ASP A C 1
ATOM 2639 O O . ASP A 1 351 ? 8.169 -2.280 1.394 1.00 98.38 351 ASP A O 1
ATOM 2643 N N . GLN A 1 352 ? 6.096 -1.810 2.071 1.00 96.88 352 GLN A N 1
ATOM 2644 C CA . GLN A 1 352 ? 6.283 -0.361 1.897 1.00 96.88 352 GLN A CA 1
ATOM 2645 C C . GLN A 1 352 ? 7.285 0.266 2.876 1.00 96.88 352 GLN A C 1
ATOM 2647 O O . GLN A 1 352 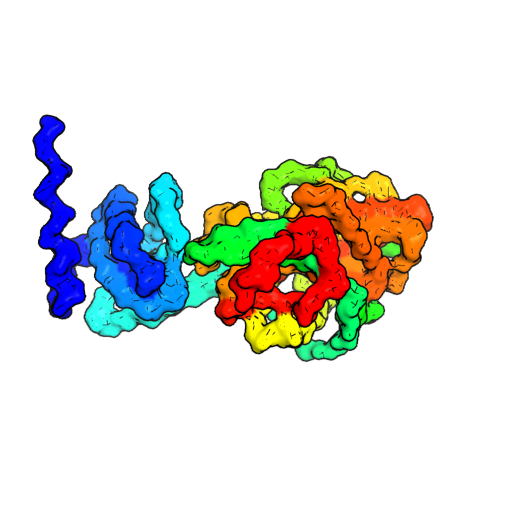? 7.793 1.350 2.586 1.00 96.88 352 GLN A O 1
ATOM 2652 N N . ASP A 1 353 ? 7.595 -0.416 3.979 1.00 96.06 353 ASP A N 1
ATOM 2653 C CA . ASP A 1 353 ? 8.583 -0.018 4.984 1.00 96.06 353 ASP A CA 1
ATOM 2654 C C . ASP A 1 353 ? 10.014 -0.465 4.630 1.00 96.06 353 ASP A C 1
ATOM 2656 O O . ASP A 1 353 ? 10.951 -0.110 5.339 1.00 96.06 353 ASP A O 1
ATOM 2660 N N . VAL A 1 354 ? 10.227 -1.180 3.513 1.00 96.38 354 VAL A N 1
ATOM 2661 C CA . VAL A 1 354 ? 11.583 -1.553 3.082 1.00 96.38 354 VAL A CA 1
ATOM 2662 C C . VAL A 1 354 ? 12.308 -0.366 2.441 1.00 96.38 354 VAL A C 1
ATOM 2664 O O . VAL A 1 354 ? 11.806 0.288 1.519 1.00 96.38 354 VAL A O 1
ATOM 2667 N N . SER A 1 355 ? 13.533 -0.103 2.898 1.00 96.56 355 SER A N 1
ATOM 2668 C CA . SER A 1 355 ? 14.386 0.945 2.330 1.00 96.56 355 SER A CA 1
ATOM 2669 C C . SER A 1 355 ? 14.798 0.597 0.902 1.00 96.56 355 SER A C 1
ATOM 2671 O O . SER A 1 355 ? 15.441 -0.425 0.663 1.00 96.56 355 SER A O 1
ATOM 2673 N N . HIS A 1 356 ? 14.471 1.456 -0.059 1.00 96.81 356 HIS A N 1
ATOM 2674 C CA . HIS A 1 356 ? 14.772 1.213 -1.465 1.00 96.81 356 HIS A CA 1
ATOM 2675 C C . HIS A 1 356 ? 15.103 2.493 -2.240 1.00 96.81 356 HIS A C 1
ATOM 2677 O O . HIS A 1 356 ? 14.866 3.616 -1.788 1.00 96.81 356 HIS A O 1
ATOM 2683 N N . ARG A 1 357 ? 15.702 2.322 -3.421 1.00 94.00 357 ARG A N 1
ATOM 2684 C CA . ARG A 1 357 ? 15.954 3.403 -4.380 1.00 94.00 357 ARG A CA 1
ATOM 2685 C C . ARG A 1 357 ? 15.936 2.910 -5.818 1.00 94.00 357 ARG A C 1
ATOM 2687 O O . ARG A 1 357 ? 16.131 1.735 -6.122 1.00 94.00 357 ARG A O 1
ATOM 2694 N N . VAL A 1 358 ? 15.759 3.856 -6.728 1.00 92.56 358 VAL A N 1
ATOM 2695 C CA . VAL A 1 358 ? 15.814 3.628 -8.171 1.00 92.56 358 VAL A CA 1
ATOM 2696 C C . VAL A 1 358 ? 17.195 4.008 -8.692 1.00 92.56 358 VAL A C 1
ATOM 2698 O O . VAL A 1 358 ? 17.630 5.142 -8.534 1.00 92.56 358 VAL A O 1
ATOM 2701 N N . CYS A 1 359 ? 17.876 3.098 -9.379 1.00 93.94 359 CYS A N 1
ATOM 2702 C CA . CYS A 1 359 ? 19.100 3.447 -10.093 1.00 93.94 359 CYS A CA 1
ATOM 2703 C C . CYS A 1 359 ? 18.761 3.992 -11.484 1.00 93.94 359 CYS A C 1
ATOM 2705 O O . CYS A 1 359 ? 17.850 3.499 -12.158 1.00 93.94 359 CYS A O 1
ATOM 2707 N N . ALA A 1 360 ? 19.489 5.019 -11.920 1.00 93.88 360 ALA A N 1
ATOM 2708 C CA . ALA A 1 360 ? 19.347 5.547 -13.269 1.00 93.88 360 ALA A CA 1
ATOM 2709 C C . ALA A 1 360 ? 19.951 4.595 -14.316 1.00 93.88 360 ALA A C 1
ATOM 2711 O O . ALA A 1 360 ? 20.903 3.867 -14.018 1.00 93.88 360 ALA A O 1
ATOM 2712 N N . PRO A 1 361 ? 19.436 4.617 -15.558 1.00 96.44 361 PRO A N 1
ATOM 2713 C CA . PRO A 1 361 ? 20.049 3.898 -16.665 1.00 96.44 361 PRO A CA 1
ATOM 2714 C C . PRO A 1 361 ? 21.509 4.285 -16.897 1.00 96.44 361 PRO A C 1
ATOM 2716 O O . PRO A 1 361 ? 21.931 5.428 -16.683 1.00 96.44 361 PRO A O 1
ATOM 2719 N N . THR A 1 362 ? 22.283 3.329 -17.398 1.00 97.00 362 THR A N 1
ATOM 2720 C CA . THR A 1 362 ? 23.648 3.577 -17.866 1.00 97.00 362 THR A CA 1
ATOM 2721 C C . THR A 1 362 ? 23.630 4.379 -19.174 1.00 97.00 362 THR A C 1
ATOM 2723 O O . THR A 1 362 ? 22.593 4.545 -19.822 1.00 97.00 362 THR A O 1
ATOM 2726 N N . ALA A 1 363 ? 24.800 4.847 -19.617 1.00 96.06 363 ALA A N 1
ATOM 2727 C CA . ALA A 1 363 ? 24.925 5.527 -20.907 1.00 96.06 363 ALA A CA 1
ATOM 2728 C C . ALA A 1 363 ? 24.520 4.635 -22.103 1.00 96.06 363 ALA A C 1
ATOM 2730 O O . ALA A 1 363 ? 24.126 5.162 -23.144 1.00 96.06 363 ALA A O 1
ATOM 2731 N N . ALA A 1 364 ? 24.558 3.301 -21.957 1.00 96.88 364 ALA A N 1
ATOM 2732 C CA . ALA A 1 364 ? 24.145 2.358 -23.000 1.00 96.88 364 ALA A CA 1
ATOM 2733 C C . ALA A 1 364 ? 22.653 2.498 -23.355 1.00 96.88 364 ALA A C 1
ATOM 2735 O O . ALA A 1 364 ? 22.267 2.360 -24.518 1.00 96.88 364 ALA A O 1
ATOM 2736 N N . ALA A 1 365 ? 21.822 2.897 -22.386 1.00 94.31 365 ALA A N 1
ATOM 2737 C CA . ALA A 1 365 ? 20.406 3.168 -22.611 1.00 94.31 365 ALA A CA 1
ATOM 2738 C C . ALA A 1 365 ? 20.161 4.408 -23.495 1.00 94.31 365 ALA A C 1
ATOM 2740 O O . ALA A 1 365 ? 19.055 4.584 -24.015 1.00 94.31 365 ALA A O 1
ATOM 2741 N N . CYS A 1 366 ? 21.176 5.250 -23.728 1.00 92.31 366 CYS A N 1
ATOM 2742 C CA . CYS A 1 366 ? 21.052 6.529 -24.428 1.00 92.31 366 CYS A CA 1
ATOM 2743 C C . CYS A 1 366 ? 19.977 7.416 -23.762 1.00 92.31 366 CYS A C 1
ATOM 2745 O O . CYS A 1 366 ? 20.058 7.698 -22.570 1.00 92.31 366 CYS A O 1
ATOM 2747 N N . SER A 1 367 ? 18.962 7.865 -24.510 1.00 90.38 367 SER A N 1
ATOM 2748 C CA . SER A 1 367 ? 17.848 8.670 -23.989 1.00 90.38 367 SER A CA 1
ATOM 2749 C C . SER A 1 367 ? 16.645 7.845 -23.516 1.00 90.38 367 SER A C 1
ATOM 2751 O O . SER A 1 367 ? 15.618 8.437 -23.174 1.00 90.38 367 SER A O 1
ATOM 2753 N N . ARG A 1 368 ? 16.734 6.506 -23.519 1.00 94.88 368 ARG A N 1
ATOM 2754 C CA . ARG A 1 368 ? 15.614 5.622 -23.164 1.00 94.88 368 ARG A CA 1
ATOM 2755 C C . ARG A 1 368 ? 15.266 5.771 -21.682 1.00 94.88 368 ARG A C 1
ATOM 2757 O O . ARG A 1 368 ? 16.125 5.515 -20.837 1.00 94.88 368 ARG A O 1
ATOM 2764 N N . PRO A 1 369 ? 14.022 6.143 -21.343 1.00 95.19 369 PRO A N 1
ATOM 2765 C CA . PRO A 1 369 ? 13.578 6.140 -19.960 1.00 95.19 369 PRO A CA 1
ATOM 2766 C C . PRO A 1 369 ? 13.223 4.722 -19.509 1.00 95.19 369 PRO A C 1
ATOM 2768 O O . PRO A 1 369 ? 12.547 3.985 -20.232 1.00 95.19 369 PRO A O 1
ATOM 2771 N N . ARG A 1 370 ? 13.592 4.364 -18.280 1.00 96.00 370 ARG A N 1
ATOM 2772 C CA . ARG A 1 370 ? 13.090 3.153 -17.619 1.00 96.00 370 ARG A CA 1
ATOM 2773 C C . ARG A 1 370 ? 11.755 3.477 -16.959 1.00 96.00 370 ARG A C 1
ATOM 2775 O O . ARG A 1 370 ? 11.707 3.881 -15.805 1.00 96.00 370 ARG A O 1
ATOM 2782 N N . TYR A 1 371 ? 10.670 3.349 -17.714 1.00 96.94 371 TYR A N 1
ATOM 2783 C CA . TYR A 1 371 ? 9.329 3.588 -17.187 1.00 96.94 371 TYR A CA 1
ATOM 2784 C C . TYR A 1 371 ? 8.958 2.574 -16.116 1.00 96.94 371 TYR A C 1
ATOM 2786 O O . TYR A 1 371 ? 9.120 1.370 -16.319 1.00 96.94 371 TYR A O 1
ATOM 2794 N N . SER A 1 372 ? 8.376 3.062 -15.026 1.00 97.00 372 SER A N 1
ATOM 2795 C CA . SER A 1 372 ? 7.735 2.209 -14.038 1.00 97.00 372 SER A CA 1
ATOM 2796 C C . SER A 1 372 ? 6.426 2.803 -13.523 1.00 97.00 372 SER A C 1
ATOM 2798 O O . SER A 1 372 ? 6.192 4.015 -13.598 1.00 97.00 372 SER A O 1
ATOM 2800 N N . LEU A 1 373 ? 5.554 1.920 -13.043 1.00 97.81 373 LEU A N 1
ATOM 2801 C CA . LEU A 1 373 ? 4.290 2.245 -12.388 1.00 97.81 373 LEU A CA 1
ATOM 2802 C C . LEU A 1 373 ? 4.264 1.519 -11.047 1.00 97.81 373 LEU A C 1
ATOM 2804 O O . LEU A 1 373 ? 4.366 0.300 -11.019 1.00 97.81 373 LEU A O 1
ATOM 2808 N N . VAL A 1 374 ? 4.097 2.250 -9.957 1.00 97.38 374 VAL A N 1
ATOM 2809 C CA . VAL A 1 374 ? 3.907 1.700 -8.615 1.00 97.38 374 VAL A CA 1
ATOM 2810 C C . VAL A 1 374 ? 2.432 1.782 -8.270 1.00 97.38 374 VAL A C 1
ATOM 2812 O O . VAL A 1 374 ? 1.815 2.835 -8.439 1.00 97.38 374 VAL A O 1
ATOM 2815 N N . MET A 1 375 ? 1.870 0.684 -7.777 1.00 97.62 375 MET A N 1
ATOM 2816 C CA . MET A 1 375 ? 0.568 0.661 -7.122 1.00 97.62 375 MET A CA 1
ATOM 2817 C C . MET A 1 375 ? 0.766 0.450 -5.630 1.00 97.62 375 MET A C 1
ATOM 2819 O O . MET A 1 375 ? 1.377 -0.537 -5.229 1.00 97.62 375 MET A O 1
ATOM 2823 N N . LYS A 1 376 ? 0.250 1.379 -4.828 1.00 97.00 376 LYS A N 1
ATOM 2824 C CA . LYS A 1 376 ? 0.302 1.316 -3.371 1.00 97.00 376 LYS A CA 1
ATOM 2825 C C . LYS A 1 376 ? -0.933 0.578 -2.873 1.00 97.00 376 LYS A C 1
ATOM 2827 O O . LYS A 1 376 ? -2.058 0.986 -3.172 1.00 97.00 376 LYS A O 1
ATOM 2832 N N . LEU A 1 377 ? -0.722 -0.519 -2.161 1.00 98.19 377 LEU A N 1
ATOM 2833 C CA . LEU A 1 377 ? -1.749 -1.469 -1.752 1.00 98.19 377 LEU A CA 1
ATOM 2834 C C . LEU A 1 377 ? -1.779 -1.608 -0.236 1.00 98.19 377 LEU A C 1
ATOM 2836 O O . LEU A 1 377 ? -0.759 -1.477 0.437 1.00 98.19 377 LEU A O 1
ATOM 2840 N N . VAL A 1 378 ? -2.955 -1.957 0.273 1.00 98.00 378 VAL A N 1
ATOM 2841 C CA . VAL A 1 378 ? -3.136 -2.441 1.638 1.00 98.00 378 VAL A CA 1
ATOM 2842 C C . VAL A 1 378 ? -3.829 -3.795 1.560 1.00 98.00 378 VAL A C 1
ATOM 2844 O O . VAL A 1 378 ? -4.862 -3.944 0.900 1.00 98.00 378 VAL A O 1
ATOM 2847 N N . LEU A 1 379 ? -3.227 -4.795 2.195 1.00 98.12 379 LEU A N 1
ATOM 2848 C CA . LEU A 1 379 ? -3.737 -6.154 2.278 1.00 98.12 379 LEU A CA 1
ATOM 2849 C C . LEU A 1 379 ? -4.357 -6.361 3.656 1.00 98.12 379 LEU A C 1
ATOM 2851 O O . LEU A 1 379 ? -3.671 -6.277 4.673 1.00 98.12 379 LEU A O 1
ATOM 2855 N N . HIS A 1 380 ? -5.650 -6.653 3.684 1.00 96.00 380 HIS A N 1
ATOM 2856 C CA . HIS A 1 380 ? -6.397 -6.905 4.910 1.00 96.00 380 HIS A CA 1
ATOM 2857 C C . HIS A 1 380 ? -6.628 -8.411 5.022 1.00 96.00 380 HIS A C 1
ATOM 2859 O O . HIS A 1 380 ? -7.448 -8.959 4.288 1.00 96.00 380 HIS A O 1
ATOM 2865 N N . ALA A 1 381 ? -5.889 -9.076 5.910 1.00 92.31 381 ALA A N 1
ATOM 2866 C CA . ALA A 1 381 ? -6.025 -10.505 6.191 1.00 92.31 381 ALA A CA 1
ATOM 2867 C C . ALA A 1 381 ? -6.422 -10.690 7.666 1.00 92.31 381 ALA A C 1
ATOM 2869 O O . ALA A 1 381 ? -5.563 -10.618 8.549 1.00 92.31 381 ALA A O 1
ATOM 2870 N N . PRO A 1 382 ? -7.719 -10.865 7.975 1.00 84.19 382 PRO A N 1
ATOM 2871 C CA . PRO A 1 382 ? -8.171 -11.024 9.352 1.00 84.19 382 PRO A CA 1
ATOM 2872 C C . PRO A 1 382 ? -7.460 -12.196 10.043 1.00 84.19 382 PRO A C 1
ATOM 2874 O O . PRO A 1 382 ? -7.482 -13.324 9.564 1.00 84.19 382 PRO A O 1
ATOM 2877 N N . GLY A 1 383 ? -6.814 -11.929 11.179 1.00 83.69 383 GLY A N 1
ATOM 2878 C CA . GLY A 1 383 ? -6.189 -12.962 12.014 1.00 83.69 383 GLY A CA 1
ATOM 2879 C C . GLY A 1 383 ? -4.876 -13.567 11.498 1.00 83.69 383 GLY A C 1
ATOM 2880 O O . GLY A 1 383 ? -4.339 -14.450 12.162 1.00 83.69 383 GLY A O 1
ATOM 2881 N N . ALA A 1 384 ? -4.332 -13.106 10.369 1.00 89.25 384 ALA A N 1
ATOM 2882 C CA . ALA A 1 384 ? -3.058 -13.587 9.830 1.00 89.25 384 ALA A CA 1
ATOM 2883 C C . ALA A 1 384 ? -2.216 -12.439 9.256 1.00 89.25 384 ALA A C 1
ATOM 2885 O O . ALA A 1 384 ? -2.685 -11.314 9.104 1.00 89.25 384 ALA A O 1
ATOM 2886 N N . VAL A 1 385 ? -0.953 -12.720 8.935 1.00 92.31 385 VAL A N 1
ATOM 2887 C CA . VAL A 1 385 ? -0.116 -11.798 8.156 1.00 92.31 385 VAL A CA 1
ATOM 2888 C C . VAL A 1 385 ? -0.383 -12.057 6.677 1.00 92.31 385 VAL A C 1
ATOM 2890 O O . VAL A 1 385 ? -0.133 -13.158 6.186 1.00 92.31 385 VAL A O 1
ATOM 2893 N N . ALA A 1 386 ? -0.882 -11.051 5.956 1.00 94.88 386 ALA A N 1
ATOM 2894 C CA . ALA A 1 386 ? -1.105 -11.169 4.516 1.00 94.88 386 ALA A CA 1
ATOM 2895 C C . ALA A 1 386 ? 0.219 -11.422 3.779 1.00 94.88 386 ALA A C 1
ATOM 2897 O O . ALA A 1 386 ? 1.240 -10.837 4.126 1.00 94.88 386 ALA A O 1
ATOM 2898 N N . ARG A 1 387 ? 0.214 -12.249 2.733 1.00 95.88 387 ARG A N 1
ATOM 2899 C CA . ARG A 1 387 ? 1.394 -12.653 1.951 1.00 95.88 387 ARG A CA 1
ATOM 2900 C C . ARG A 1 387 ? 1.300 -12.179 0.503 1.00 95.88 387 ARG A C 1
ATOM 2902 O O . ARG A 1 387 ? 0.216 -12.116 -0.071 1.00 95.88 387 ARG A O 1
ATOM 2909 N N . PHE A 1 388 ? 2.448 -11.928 -0.119 1.00 96.44 388 PHE A N 1
ATOM 2910 C CA . PHE A 1 388 ? 2.566 -11.682 -1.565 1.00 96.44 388 PHE A CA 1
ATOM 2911 C C . PHE A 1 388 ? 3.603 -12.584 -2.248 1.00 96.44 388 PHE A C 1
ATOM 2913 O O . PHE A 1 388 ? 3.899 -12.412 -3.430 1.00 96.44 388 PHE A O 1
ATOM 2920 N N . ALA A 1 389 ? 4.163 -13.543 -1.514 1.00 95.25 389 ALA A N 1
ATOM 2921 C CA . ALA A 1 389 ? 5.073 -14.563 -2.012 1.00 95.25 389 ALA A CA 1
ATOM 2922 C C . ALA A 1 389 ? 4.952 -15.827 -1.140 1.00 95.25 389 ALA A C 1
ATOM 2924 O O . ALA A 1 389 ? 4.450 -15.736 -0.016 1.00 95.25 389 ALA A O 1
ATOM 2925 N N . PRO A 1 390 ? 5.380 -17.000 -1.639 1.00 90.88 390 PRO A N 1
ATOM 2926 C CA . PRO A 1 390 ? 5.455 -18.214 -0.835 1.00 90.88 390 PRO A CA 1
ATOM 2927 C C . PRO A 1 390 ? 6.429 -18.078 0.344 1.00 90.88 390 PRO A C 1
ATOM 2929 O O . PRO A 1 390 ? 7.403 -17.326 0.279 1.00 90.88 390 PRO A O 1
ATOM 2932 N N . ASP A 1 391 ? 6.191 -18.864 1.389 1.00 87.88 391 ASP A N 1
ATOM 2933 C CA . ASP A 1 391 ? 7.148 -19.091 2.471 1.00 87.88 391 ASP A CA 1
ATOM 2934 C C . ASP A 1 391 ? 7.742 -20.505 2.374 1.00 87.88 391 ASP A C 1
ATOM 2936 O O . ASP A 1 391 ? 7.027 -21.431 1.970 1.00 87.88 391 ASP A O 1
ATOM 2940 N N . PRO A 1 392 ? 9.010 -20.706 2.784 1.00 90.38 392 PRO A N 1
ATOM 2941 C CA . PRO A 1 392 ? 9.990 -19.687 3.203 1.00 90.38 392 PRO A CA 1
ATOM 2942 C C . PRO A 1 392 ? 10.532 -18.851 2.016 1.00 90.38 392 PRO A C 1
ATOM 2944 O O . PRO A 1 392 ? 10.264 -19.195 0.864 1.00 90.38 392 PRO A O 1
ATOM 2947 N N . PRO A 1 393 ? 11.280 -17.752 2.259 1.00 93.69 393 PRO A N 1
ATOM 2948 C CA . PRO A 1 393 ? 11.977 -17.030 1.193 1.00 93.69 393 PRO A CA 1
ATOM 2949 C C . PRO A 1 393 ? 13.071 -17.901 0.568 1.00 93.69 393 PRO A C 1
ATOM 2951 O O . PRO A 1 393 ? 13.708 -18.697 1.259 1.00 93.69 393 PRO A O 1
ATOM 2954 N N . ASP A 1 394 ? 13.357 -17.677 -0.715 1.00 94.06 394 ASP A N 1
ATOM 2955 C CA . ASP A 1 394 ? 14.455 -18.354 -1.416 1.00 94.06 394 ASP A CA 1
ATOM 2956 C C . ASP A 1 394 ? 15.822 -17.794 -0.999 1.00 94.06 394 ASP A C 1
ATOM 2958 O O . ASP A 1 394 ? 16.850 -18.462 -1.109 1.00 94.06 394 ASP A O 1
ATOM 2962 N N . THR A 1 395 ? 15.864 -16.532 -0.562 1.00 95.94 395 THR A N 1
ATOM 2963 C CA . THR A 1 395 ? 17.097 -15.822 -0.201 1.00 95.94 395 THR A CA 1
ATOM 2964 C C . THR A 1 395 ? 16.895 -14.972 1.050 1.00 95.94 395 THR A C 1
ATOM 2966 O O . THR A 1 395 ? 15.868 -14.318 1.208 1.00 95.94 395 THR A O 1
ATOM 2969 N N . VAL A 1 396 ? 17.898 -14.953 1.932 1.00 96.06 396 VAL A N 1
ATOM 2970 C CA . VAL A 1 396 ? 17.905 -14.154 3.167 1.00 96.06 396 VAL A CA 1
ATOM 2971 C C . VAL A 1 396 ? 19.196 -13.338 3.244 1.00 96.06 396 VAL A C 1
ATOM 2973 O O . VAL A 1 396 ? 20.302 -13.900 3.214 1.00 96.06 396 VAL A O 1
ATOM 2976 N N . VAL A 1 397 ? 19.052 -12.018 3.347 1.00 95.75 397 VAL A N 1
ATOM 2977 C CA . VAL A 1 397 ? 20.147 -11.042 3.229 1.00 95.75 397 VAL A CA 1
ATOM 2978 C C . VAL A 1 397 ? 20.336 -10.258 4.520 1.00 95.75 397 VAL A C 1
ATOM 2980 O O . VAL A 1 397 ? 19.363 -9.951 5.207 1.00 95.75 397 VAL A O 1
ATOM 2983 N N . GLY A 1 398 ? 21.597 -9.944 4.838 1.00 94.50 398 GLY A N 1
ATOM 2984 C CA . GLY A 1 398 ? 21.960 -9.103 5.972 1.00 94.50 398 GLY A CA 1
ATOM 2985 C C . GLY A 1 398 ? 21.297 -9.524 7.281 1.00 94.50 398 GLY A C 1
ATOM 2986 O O . GLY A 1 398 ? 21.349 -10.693 7.687 1.00 94.50 398 GLY A O 1
ATOM 2987 N N . SER A 1 399 ? 20.662 -8.550 7.930 1.00 95.25 399 SER A N 1
ATOM 2988 C CA . SER A 1 399 ? 20.026 -8.707 9.236 1.00 95.25 399 SER A CA 1
ATOM 2989 C C . SER A 1 399 ? 18.784 -9.599 9.247 1.00 95.25 399 SER A C 1
ATOM 2991 O O . SER A 1 399 ? 18.380 -10.024 10.321 1.00 95.25 399 SER A O 1
ATOM 2993 N N . ALA A 1 400 ? 18.216 -9.969 8.092 1.00 95.06 400 ALA A N 1
ATOM 2994 C CA . ALA A 1 400 ? 17.056 -10.866 8.024 1.00 95.06 400 ALA A CA 1
ATOM 2995 C C . ALA A 1 400 ? 17.350 -12.315 8.429 1.00 95.06 400 ALA A C 1
ATOM 2997 O O . ALA A 1 400 ? 16.428 -13.118 8.569 1.00 95.06 400 ALA A O 1
ATOM 2998 N N . ARG A 1 401 ? 18.622 -12.682 8.614 1.00 91.19 401 ARG A N 1
ATOM 2999 C CA . ARG A 1 401 ? 18.982 -13.983 9.185 1.00 91.19 401 ARG A CA 1
ATOM 3000 C C . ARG A 1 401 ? 18.648 -13.954 10.676 1.00 91.19 401 ARG A C 1
ATOM 3002 O O . ARG A 1 401 ? 19.259 -13.156 11.389 1.00 91.19 401 ARG A O 1
ATOM 3009 N N . PRO A 1 402 ? 17.729 -14.810 11.162 1.00 76.75 402 PRO A N 1
ATOM 3010 C CA . PRO A 1 402 ? 17.412 -14.844 12.578 1.00 76.75 402 PRO A CA 1
ATOM 3011 C C . PRO A 1 402 ? 18.695 -15.064 13.389 1.00 76.75 402 PRO A C 1
ATOM 3013 O O . PRO A 1 402 ? 19.543 -15.868 12.978 1.00 76.75 402 PRO A O 1
ATOM 3016 N N . PRO A 1 403 ? 18.865 -14.384 14.534 1.00 77.00 403 PRO A N 1
ATOM 3017 C CA . PRO A 1 403 ? 19.934 -14.707 15.469 1.00 77.00 403 PRO A CA 1
ATOM 3018 C C . PRO A 1 403 ? 19.872 -16.194 15.832 1.00 77.00 403 PRO A C 1
ATOM 3020 O O . PRO A 1 403 ? 18.782 -16.760 15.890 1.00 77.00 403 PRO A O 1
ATOM 3023 N N . ALA A 1 404 ? 21.019 -16.823 16.103 1.00 72.06 404 ALA A N 1
ATOM 3024 C CA . ALA A 1 404 ? 21.083 -18.255 16.424 1.00 72.06 404 ALA A CA 1
ATOM 3025 C C . ALA A 1 404 ? 20.095 -18.665 17.539 1.00 72.06 404 ALA A C 1
ATOM 3027 O O . ALA A 1 404 ? 19.501 -19.735 17.472 1.00 72.06 404 ALA A O 1
ATOM 3028 N N . ASP A 1 405 ? 19.855 -17.764 18.494 1.00 62.72 405 ASP A N 1
ATOM 3029 C CA . ASP A 1 405 ? 18.979 -17.967 19.650 1.00 62.72 405 ASP A CA 1
ATOM 3030 C C . ASP A 1 405 ? 17.471 -17.931 19.308 1.00 62.72 405 ASP A C 1
ATOM 3032 O O . ASP A 1 405 ? 16.642 -18.297 20.136 1.00 62.72 405 ASP A O 1
ATOM 3036 N N . ALA A 1 406 ? 17.090 -17.488 18.103 1.00 58.19 406 ALA A N 1
ATOM 3037 C CA . ALA A 1 406 ? 15.694 -17.422 17.655 1.00 58.19 406 ALA A CA 1
ATOM 3038 C C . ALA A 1 406 ? 15.144 -18.781 17.182 1.00 58.19 406 ALA A C 1
ATOM 3040 O O . ALA A 1 406 ? 13.932 -18.951 17.087 1.00 58.19 406 ALA A O 1
ATOM 3041 N N . ILE A 1 407 ? 16.024 -19.741 16.876 1.00 55.84 407 ILE A N 1
ATOM 3042 C CA . ILE A 1 407 ? 15.653 -21.055 16.326 1.00 55.84 407 ILE A CA 1
ATOM 3043 C C . ILE A 1 407 ? 15.095 -21.987 17.420 1.00 55.84 407 ILE A C 1
ATOM 3045 O O . ILE A 1 407 ? 14.329 -22.895 17.114 1.00 55.84 407 ILE A O 1
ATOM 3049 N N . ASP A 1 408 ? 15.410 -21.724 18.693 1.00 42.19 408 ASP A N 1
ATOM 3050 C CA . ASP A 1 408 ? 15.032 -22.575 19.833 1.00 42.19 408 ASP A CA 1
ATOM 3051 C C . ASP A 1 408 ? 13.734 -22.134 20.553 1.00 42.19 408 ASP A C 1
ATOM 3053 O O . ASP A 1 408 ? 13.358 -22.734 21.562 1.00 42.19 408 ASP A O 1
ATOM 3057 N N . ALA A 1 409 ? 13.049 -21.085 20.073 1.00 43.94 409 ALA A N 1
ATOM 3058 C CA . ALA A 1 409 ? 11.862 -20.504 20.722 1.00 43.94 409 ALA A CA 1
ATOM 3059 C C . ALA A 1 409 ? 10.517 -20.785 20.012 1.00 43.94 409 ALA A C 1
ATOM 3061 O O . ALA A 1 409 ? 9.474 -20.360 20.514 1.00 43.94 409 ALA A O 1
ATOM 3062 N N . SER A 1 410 ? 10.531 -21.484 18.871 1.00 39.03 410 SER A N 1
ATOM 3063 C CA . SER A 1 410 ? 9.341 -21.967 18.143 1.00 39.03 410 SER A CA 1
ATOM 3064 C C . SER A 1 410 ? 9.079 -23.440 18.420 1.00 39.03 410 SER A C 1
ATOM 3066 O O . SER A 1 410 ? 7.893 -23.826 18.516 1.00 39.03 410 SER A O 1
#

Organism: NCBI:txid35677

Foldseek 3Di:
DDDDPPPDPPPQPPCPPDPDDDPPQEAEKEFEPPQDPVLVVVLQVLCCVQVVGGYHYDYEHDPFGEIETAQDPDCVSSVVSCVVVVRDQYQYHYDNHGDDPVDPVNVVVVVRLVVLCVVQVVQPFAQADDDDWDKDFPFKEWFQWDWDQDPNDIDIDTWIKIKMPGLQDLVLLVVLCVLQVHDQQADPCVFKFFQQFQQDAPDPQPQPRRQWIWGHPVSVVSSCPDPSVRSSSHSQVVLLVVQAVDKGKDQDTCQFRHPSHDQKIKTWFAPPGDHDKDFRDFLQPTDDGSNCSGQNRDGQQPFQGKHKKKKKWQSDQDDDVLQFWWKKWARVVFRDIDTDTRDHGMIMMTGRRTIIITDHTDCVSPNGTRMMMMGIMIMGDGRGGRDNDDPDGPYYDDNSPDDPVNVPPD

Solvent-accessible surface area (backbone atoms only — not comparable to full-atom values): 22603 Å² total; per-residue (Å²): 147,78,90,91,84,85,87,88,84,78,76,86,81,74,59,88,82,52,102,59,83,73,58,94,82,51,41,49,28,41,31,15,70,76,55,53,69,73,57,52,54,49,50,38,49,47,38,29,74,66,73,71,46,47,57,45,81,41,82,29,86,44,97,56,53,34,36,38,32,46,52,34,88,72,52,63,71,48,52,55,51,37,57,74,74,65,53,77,84,50,27,75,44,61,31,74,52,78,78,56,97,84,54,60,60,46,62,50,47,53,51,50,51,52,49,52,34,60,76,48,40,72,78,44,60,57,65,65,56,97,72,87,65,63,68,44,80,77,42,41,35,31,30,47,30,45,80,46,79,56,100,91,46,76,50,82,44,61,37,47,41,30,35,30,38,42,62,33,45,71,70,52,14,52,42,42,32,59,61,66,49,61,46,80,75,31,77,43,70,91,48,35,35,63,50,44,60,56,66,61,78,89,56,80,58,65,39,58,87,48,48,39,35,2,45,31,68,74,51,46,58,55,34,63,74,28,72,45,41,34,51,52,44,18,43,51,46,64,49,37,52,72,51,31,98,62,62,47,50,21,51,40,37,44,44,54,63,37,84,77,40,59,41,55,48,38,42,36,38,29,49,86,36,59,53,39,76,43,48,58,48,47,52,64,71,51,62,89,44,68,39,34,37,72,72,40,68,45,60,48,74,36,68,42,38,63,25,48,34,31,41,39,32,22,41,41,90,71,60,58,80,76,22,55,30,31,42,35,37,48,15,80,92,65,68,43,72,51,71,50,72,64,38,53,15,25,32,35,39,30,38,19,64,46,38,29,30,55,47,34,27,32,75,77,37,50,56,30,41,59,48,35,41,35,38,34,29,30,32,41,9,84,80,33,58,63,41,85,61,76,84,75,59,83,40,72,39,64,44,31,52,74,59,83,78,60,73,81,76,120

Secondary structure (DSSP, 8-state):
----SSSSSSSSSSSTTS-PPPPTTEEEEEEETTS-HHHHHHHHHHHHHHHS-EEEEEEE--SS-EEEEET-S--HHHHHHHHHTTPPP-EEEEE-SPP-TT--HHHHHHHHHHHHHHHTTTT-BPP--------EEEEEEEEEEEEEEETTEEEEEEEEEEEEESSS-HHHHHHHHHHHT-BTTB--TTTEEET----SSSS--SS-TT-SEEE-HHHHHHHHTSHHHHHHHHHHHHHHHHH-SS-EEEEPPHHHH-TTS-SEEEE---TT-----B-S--TTSPPSSHHHHHH----TT-TTSPEEEEEEE---S---GGGB-PEEEE-TTT--EEEE---TT-EEEEETTS-EEEPPBPGGGTT----EEEEEEEEE-TTS---SS-SS-SEE-GGGSPPGGGTT--

Mean predicted aligned error: 7.72 Å